Protein 3BU2 (pdb70)

CATH classification: 2.40.50.140 (+1 more: 3.30.1940.10)

Solvent-accessible surface area: 35411 Å² total

Structure (mmCIF, N/CA/C/O backbone):
data_3BU2
#
_entry.id   3BU2
#
_cell.length_a   75.902
_cell.length_b   79.795
_cell.length_c   139.135
_cell.angle_alpha   90.00
_cell.angle_beta   90.00
_cell.angle_gamma   90.00
#
_symmetry.space_group_name_H-M   'P 21 21 21'
#
loop_
_entity.id
_entity.type
_entity.pdbx_description
1 polymer 'Putative tRNA-binding protein'
2 water water
#
loop_
_atom_site.group_PDB
_atom_site.id
_atom_site.type_symbol
_atom_site.label_atom_id
_atom_site.label_alt_id
_atom_site.label_comp_id
_atom_site.label_asym_id
_atom_site.label_entity_id
_atom_site.label_seq_id
_atom_site.pdbx_PDB_ins_code
_atom_site.Cartn_x
_atom_site.Cartn_y
_atom_site.Cartn_z
_atom_site.occupancy
_atom_site.B_iso_or_equiv
_atom_site.auth_seq_id
_atom_site.auth_comp_id
_atom_site.auth_asym_id
_atom_site.auth_atom_id
_atom_site.pdbx_PDB_model_num
ATOM 9 N N . ASN A 1 2 ? 76.650 30.098 50.818 1.00 32.75 2 ASN A N 1
ATOM 10 C CA . ASN A 1 2 ? 75.799 30.932 51.662 1.00 30.94 2 ASN A CA 1
ATOM 11 C C . ASN A 1 2 ? 76.600 31.778 52.646 1.00 29.45 2 ASN A C 1
ATOM 12 O O . ASN A 1 2 ? 77.671 31.380 53.091 1.00 30.01 2 ASN A O 1
ATOM 17 N N . LEU A 1 3 ? 76.068 32.943 52.991 1.00 27.68 3 LEU A N 1
ATOM 18 C CA . LEU A 1 3 ? 76.740 33.843 53.913 1.00 26.37 3 LEU A CA 1
ATOM 19 C C . LEU A 1 3 ? 75.787 34.460 54.933 1.00 26.25 3 LEU A C 1
ATOM 20 O O . LEU A 1 3 ? 74.773 35.050 54.567 1.00 26.63 3 LEU A O 1
ATOM 25 N N . PHE A 1 4 ? 76.118 34.314 56.215 1.00 26.38 4 PHE A N 1
ATOM 26 C CA . PHE A 1 4 ? 75.314 34.884 57.287 1.00 25.91 4 PHE A CA 1
ATOM 27 C C . PHE A 1 4 ? 76.185 35.858 58.060 1.00 25.70 4 PHE A C 1
ATOM 28 O O . PHE A 1 4 ? 77.358 35.594 58.318 1.00 26.60 4 PHE A O 1
ATOM 36 N N . TYR A 1 5 ? 75.607 36.991 58.427 1.00 23.92 5 TYR A N 1
ATOM 37 C CA . TYR A 1 5 ? 76.327 37.987 59.188 1.00 19.76 5 TYR A CA 1
ATOM 38 C C . TYR A 1 5 ? 75.332 38.774 60.023 1.00 20.52 5 TYR A C 1
ATOM 39 O O . TYR A 1 5 ? 74.180 38.953 59.623 1.00 20.65 5 TYR A O 1
ATOM 48 N N . ASN A 1 6 ? 75.775 39.232 61.188 1.00 20.90 6 ASN A N 1
ATOM 49 C CA . ASN A 1 6 ? 74.921 40.014 62.061 1.00 21.78 6 ASN A CA 1
ATOM 50 C C . ASN A 1 6 ? 75.786 40.494 63.203 1.00 22.24 6 ASN A C 1
ATOM 51 O O . ASN A 1 6 ? 75.955 39.801 64.202 1.00 22.16 6 ASN A O 1
ATOM 56 N N . LYS A 1 7 ? 76.335 41.693 63.045 1.00 23.22 7 LYS A N 1
ATOM 57 C CA . LYS A 1 7 ? 77.229 42.269 64.039 1.00 25.11 7 LYS A CA 1
ATOM 58 C C . LYS A 1 7 ? 76.650 42.437 65.442 1.00 25.97 7 LYS A C 1
ATOM 59 O O . LYS A 1 7 ? 77.144 41.842 66.402 1.00 26.12 7 LYS A O 1
ATOM 65 N N . GLU A 1 8 ? 75.605 43.248 65.562 1.00 27.48 8 GLU A N 1
ATOM 66 C CA . GLU A 1 8 ? 74.987 43.521 66.855 1.00 27.63 8 GLU A CA 1
ATOM 67 C C . GLU A 1 8 ? 74.246 42.347 67.498 1.00 26.64 8 GLU A C 1
ATOM 68 O O . GLU A 1 8 ? 74.159 42.269 68.723 1.00 26.92 8 GLU A O 1
ATOM 74 N N . ALA A 1 9 ? 73.723 41.434 66.683 1.00 25.83 9 ALA A N 1
ATOM 75 C CA . ALA A 1 9 ? 72.994 40.280 67.212 1.00 23.28 9 ALA A CA 1
ATOM 76 C C . ALA A 1 9 ? 73.904 39.189 67.763 1.00 23.29 9 ALA A C 1
ATOM 77 O O . ALA A 1 9 ? 73.937 38.959 68.971 1.00 23.26 9 ALA A O 1
ATOM 79 N N . VAL A 1 10 ? 74.644 38.520 66.882 1.00 22.84 10 VAL A N 1
ATOM 80 C CA . VAL A 1 10 ? 75.531 37.445 67.308 1.00 22.84 10 VAL A CA 1
ATOM 81 C C . VAL A 1 10 ? 77.000 37.852 67.445 1.00 22.98 10 VAL A C 1
ATOM 82 O O . VAL A 1 10 ? 77.677 37.411 68.378 1.00 22.95 10 VAL A O 1
ATOM 86 N N . GLY A 1 11 ? 77.493 38.683 66.525 1.00 22.62 11 GLY A N 1
ATOM 87 C CA . GLY A 1 11 ? 78.888 39.107 66.585 1.00 21.98 11 GLY A CA 1
ATOM 88 C C . GLY A 1 11 ? 79.524 39.458 65.244 1.00 20.92 11 GLY A C 1
ATOM 89 O O . GLY A 1 11 ? 78.960 39.189 64.182 1.00 21.13 11 GLY A O 1
ATOM 90 N N . ASP A 1 12 ? 80.710 40.058 65.285 1.00 19.99 12 ASP A N 1
ATOM 91 C CA . ASP A 1 12 ? 81.396 40.457 64.056 1.00 19.52 12 ASP A CA 1
ATOM 92 C C . ASP A 1 12 ? 82.078 39.253 63.407 1.00 19.41 12 ASP A C 1
ATOM 93 O O . ASP A 1 12 ? 83.280 39.275 63.131 1.00 19.25 12 ASP A O 1
ATOM 98 N N . VAL A 1 13 ? 81.289 38.207 63.171 1.00 18.91 13 VAL A N 1
ATOM 99 C CA . VAL A 1 13 ? 81.769 36.975 62.558 1.00 18.51 13 VAL A CA 1
ATOM 100 C C . VAL A 1 13 ? 80.939 36.617 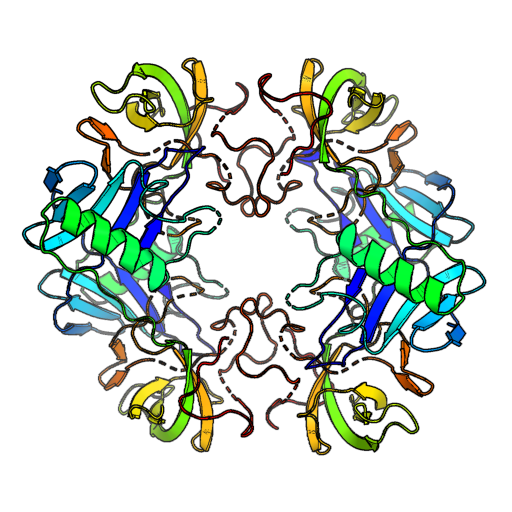61.339 1.00 18.19 13 VAL A C 1
ATOM 101 O O . VAL A 1 13 ? 79.715 36.593 61.409 1.00 18.95 13 VAL A O 1
ATOM 105 N N . ALA A 1 14 ? 81.611 36.341 60.226 1.00 18.95 14 ALA A N 1
ATOM 106 C CA . ALA A 1 14 ? 80.941 35.959 58.985 1.00 20.01 14 ALA A CA 1
ATOM 107 C C . ALA A 1 14 ? 80.906 34.439 58.934 1.00 20.31 14 ALA A C 1
ATOM 108 O O . ALA A 1 14 ? 81.886 33.782 59.298 1.00 21.46 14 ALA A O 1
ATOM 110 N N . PHE A 1 15 ? 79.776 33.889 58.495 1.00 20.52 15 PHE A N 1
ATOM 111 C CA . PHE A 1 15 ? 79.604 32.442 58.411 1.00 21.04 15 PHE A CA 1
ATOM 112 C C . PHE A 1 15 ? 79.354 32.009 56.980 1.00 22.07 15 PHE A C 1
ATOM 113 O O . PHE A 1 15 ? 78.281 32.236 56.421 1.00 21.51 15 PHE A O 1
ATOM 121 N N . LEU A 1 16 ? 80.364 31.388 56.386 1.00 23.21 16 LEU A N 1
ATOM 122 C CA . LEU A 1 16 ? 80.253 30.909 55.026 1.00 22.38 16 LEU A CA 1
ATOM 123 C C . LEU A 1 16 ? 79.992 29.427 55.063 1.00 23.10 16 LEU A C 1
ATOM 124 O O . LEU A 1 16 ? 80.719 28.677 55.707 1.00 23.90 16 LEU A O 1
ATOM 129 N N . GLN A 1 17 ? 78.937 29.010 54.385 1.00 24.75 17 GLN A N 1
ATOM 130 C CA . GLN A 1 17 ? 78.609 27.606 54.303 1.00 25.39 17 GLN A CA 1
ATOM 131 C C . GLN A 1 17 ? 78.845 27.295 52.840 1.00 25.69 17 GLN A C 1
ATOM 132 O O . GLN A 1 17 ? 78.471 28.077 51.975 1.00 25.45 17 GLN A O 1
ATOM 138 N N . ILE A 1 18 ? 79.497 26.177 52.564 1.00 25.77 18 ILE A N 1
ATOM 139 C CA . ILE A 1 18 ? 79.787 25.788 51.192 1.00 25.85 18 ILE A CA 1
ATOM 140 C C . ILE A 1 18 ? 79.173 24.424 50.900 1.00 27.76 18 ILE A C 1
ATOM 141 O O . ILE A 1 18 ? 79.193 23.532 51.745 1.00 28.06 18 ILE A O 1
ATOM 146 N N . ASN A 1 19 ? 78.600 24.285 49.707 1.00 29.61 19 ASN A N 1
ATOM 147 C CA . ASN A 1 19 ? 77.998 23.031 49.280 1.00 31.10 19 ASN A CA 1
ATOM 148 C C . ASN A 1 19 ? 79.139 22.318 48.584 1.00 32.59 19 ASN A C 1
ATOM 149 O O . ASN A 1 19 ? 79.718 22.852 47.634 1.00 33.07 19 ASN A O 1
ATOM 154 N N . PRO A 1 20 ? 79.498 21.115 49.060 1.00 33.43 20 PRO A N 1
ATOM 155 C CA . PRO A 1 20 ? 80.592 20.347 48.454 1.00 34.76 20 PRO A CA 1
ATOM 156 C C . PRO A 1 20 ? 80.243 19.676 47.118 1.00 35.71 20 PRO A C 1
ATOM 157 O O . PRO A 1 20 ? 79.069 19.540 46.758 1.00 35.50 20 PRO A O 1
ATOM 161 N N . THR A 1 21 ? 81.280 19.270 46.387 1.00 36.20 21 THR A N 1
ATOM 162 C CA . THR A 1 21 ? 81.119 18.604 45.092 1.00 36.36 21 THR A CA 1
ATOM 163 C C . THR A 1 21 ? 80.129 17.463 45.212 1.00 35.93 21 THR A C 1
ATOM 164 O O . THR A 1 21 ? 80.090 16.763 46.225 1.00 35.95 21 THR A O 1
ATOM 168 N N . GLU A 1 22 ? 79.339 17.267 44.169 1.00 34.96 22 GLU A N 1
ATOM 169 C CA . GLU A 1 22 ? 78.365 16.189 44.175 1.00 35.11 22 GLU A CA 1
ATOM 170 C C . GLU A 1 22 ? 78.614 15.249 43.007 1.00 33.93 22 GLU A C 1
ATOM 171 O O . GLU A 1 22 ? 78.831 15.690 41.877 1.00 33.09 22 GLU A O 1
ATOM 177 N N . GLY A 1 23 ? 78.603 13.951 43.283 1.00 32.05 23 GLY A N 1
ATOM 178 C CA . GLY A 1 23 ? 78.813 12.992 42.219 1.00 31.55 23 GLY A CA 1
ATOM 179 C C . GLY A 1 23 ? 77.630 12.948 41.264 1.00 31.67 23 GLY A C 1
ATOM 180 O O . GLY A 1 23 ? 76.763 13.827 41.270 1.00 31.12 23 GLY A O 1
ATOM 181 N N . GLU A 1 24 ? 77.605 11.920 40.426 1.00 31.53 24 GLU A N 1
ATOM 182 C CA . GLU A 1 24 ? 76.528 11.731 39.469 1.00 31.65 24 GLU A CA 1
ATOM 183 C C . GLU A 1 24 ? 75.356 11.111 40.214 1.00 30.31 24 GLU A C 1
ATOM 184 O O . GLU A 1 24 ? 75.548 10.295 41.116 1.00 30.76 24 GLU A O 1
ATOM 190 N N . TYR A 1 25 ? 74.146 11.495 39.821 1.00 28.58 25 TYR A N 1
ATOM 191 C CA . TYR A 1 25 ? 72.924 11.020 40.455 1.00 27.23 25 TYR A CA 1
ATOM 192 C C . TYR A 1 25 ? 72.435 9.697 39.869 1.00 26.11 25 TYR A C 1
ATOM 193 O O . TYR A 1 25 ? 72.540 9.463 38.670 1.00 25.86 25 TYR A O 1
ATOM 202 N N . ASN A 1 26 ? 71.900 8.837 40.728 1.00 25.12 26 ASN A N 1
ATOM 203 C CA . ASN A 1 26 ? 71.384 7.544 40.305 1.00 24.32 26 ASN A CA 1
ATOM 204 C C . ASN A 1 26 ? 69.895 7.519 40.608 1.00 23.51 26 ASN A C 1
ATOM 205 O O . ASN A 1 26 ? 69.448 8.077 41.606 1.00 23.84 26 ASN A O 1
ATOM 210 N N . TYR A 1 27 ? 69.126 6.852 39.761 1.00 21.48 27 TYR A N 1
ATOM 211 C CA . TYR A 1 27 ? 67.685 6.797 39.951 1.00 19.97 27 TYR A CA 1
ATOM 212 C C . TYR A 1 27 ? 67.132 5.390 40.023 1.00 18.94 27 TYR A C 1
ATOM 213 O O . TYR A 1 27 ? 67.178 4.635 39.053 1.00 18.37 27 TYR A O 1
ATOM 222 N N . VAL A 1 28 ? 66.607 5.040 41.187 1.00 18.51 28 VAL A N 1
ATOM 223 C CA . VAL A 1 28 ? 66.019 3.727 41.398 1.00 18.42 28 VAL A CA 1
ATOM 224 C C . VAL A 1 28 ? 64.513 3.929 41.331 1.00 18.17 28 VAL A C 1
ATOM 225 O O . VAL A 1 28 ? 63.927 4.614 42.172 1.00 18.91 28 VAL A O 1
ATOM 229 N N . THR A 1 29 ? 63.885 3.345 40.322 1.00 17.74 29 THR A N 1
ATOM 230 C CA . THR A 1 29 ? 62.451 3.491 40.162 1.00 18.02 29 THR A CA 1
ATOM 231 C C . THR A 1 29 ? 61.637 2.248 40.537 1.00 17.79 29 THR A C 1
ATOM 232 O O . THR A 1 29 ? 61.990 1.124 40.191 1.00 17.43 29 THR A O 1
ATOM 236 N N . GLN A 1 30 ? 60.547 2.478 41.264 1.00 17.42 30 GLN A N 1
ATOM 237 C CA . GLN A 1 30 ? 59.642 1.425 41.715 1.00 16.78 30 GLN A CA 1
ATOM 238 C C . GLN A 1 30 ? 58.251 2.018 41.809 1.00 16.54 30 GLN A C 1
ATOM 239 O O . GLN A 1 30 ? 57.984 2.863 42.657 1.00 17.65 30 GLN A O 1
ATOM 245 N N . GLY A 1 31 ? 57.367 1.583 40.927 1.00 17.06 31 GLY A N 1
ATOM 246 C CA . GLY A 1 31 ? 56.016 2.102 40.944 1.00 17.09 31 GLY A CA 1
ATOM 247 C C . GLY A 1 31 ? 55.996 3.580 40.618 1.00 17.79 31 GLY A C 1
ATOM 248 O O . GLY A 1 31 ? 56.569 4.005 39.615 1.00 18.65 31 GLY A O 1
ATOM 249 N N . ASP A 1 32 ? 55.343 4.367 41.466 1.00 16.80 32 ASP A N 1
ATOM 250 C CA . ASP A 1 32 ? 55.251 5.800 41.245 1.00 15.67 32 ASP A CA 1
ATOM 251 C C . ASP A 1 32 ? 56.337 6.599 41.931 1.00 15.16 32 ASP A C 1
ATOM 252 O O . ASP A 1 32 ? 56.409 7.813 41.755 1.00 16.11 32 ASP A O 1
ATOM 257 N N . VAL A 1 33 ? 57.183 5.952 42.722 1.00 12.22 33 VAL A N 1
ATOM 258 C CA . VAL A 1 33 ? 58.232 6.719 43.377 1.00 11.31 33 VAL A CA 1
ATOM 259 C C . VAL A 1 33 ? 59.607 6.316 42.871 1.00 10.26 33 VAL A C 1
ATOM 260 O O . VAL A 1 33 ? 59.917 5.133 42.718 1.00 11.83 33 VAL A O 1
ATOM 264 N N . VAL A 1 34 ? 60.417 7.327 42.582 1.00 10.97 34 VAL A N 1
ATOM 265 C CA . VAL A 1 34 ? 61.771 7.131 42.095 1.00 11.67 34 VAL A CA 1
ATOM 266 C C . VAL A 1 34 ? 62.694 7.634 43.179 1.00 12.38 34 VAL A C 1
ATOM 267 O O . VAL A 1 34 ? 62.631 8.801 43.557 1.00 12.73 34 VAL A O 1
ATOM 271 N N . GLU A 1 35 ? 63.536 6.748 43.692 1.00 13.12 35 GLU A N 1
ATOM 272 C CA . GLU A 1 35 ? 64.465 7.130 44.740 1.00 14.96 35 GLU A CA 1
ATOM 273 C C . GLU A 1 35 ? 65.716 7.603 44.055 1.00 16.08 35 GLU A C 1
ATOM 274 O O . GLU A 1 35 ? 66.313 6.862 43.279 1.00 16.17 35 GLU A O 1
ATOM 280 N N . ILE A 1 36 ? 66.107 8.843 44.316 1.00 17.78 36 ILE A N 1
ATOM 281 C CA . ILE A 1 36 ? 67.317 9.361 43.708 1.00 19.75 36 ILE A CA 1
ATOM 282 C C . ILE A 1 36 ? 68.408 9.446 44.772 1.00 22.07 36 ILE A C 1
ATOM 283 O O . ILE A 1 36 ? 68.169 9.912 45.895 1.00 21.92 36 ILE A O 1
ATOM 288 N N . GLN A 1 37 ? 69.597 8.960 44.425 1.00 23.65 37 GLN A N 1
ATOM 289 C CA . GLN A 1 37 ? 70.718 8.982 45.355 1.00 26.10 37 GLN A CA 1
ATOM 290 C C . GLN A 1 37 ? 72.040 9.397 44.717 1.00 27.60 37 GLN A C 1
ATOM 291 O O . GLN A 1 37 ? 72.265 9.184 43.527 1.00 26.49 37 GLN A O 1
ATOM 297 N N . ASN A 1 38 ? 72.894 10.016 45.528 1.00 29.78 38 ASN A N 1
ATOM 298 C CA . ASN A 1 38 ? 74.212 10.474 45.104 1.00 32.49 38 ASN A CA 1
ATOM 299 C C . ASN A 1 38 ? 75.205 9.708 45.970 1.00 34.29 38 ASN A C 1
ATOM 300 O O . ASN A 1 38 ? 75.239 9.896 47.189 1.00 35.64 38 ASN A O 1
ATOM 305 N N . ASP A 1 39 ? 76.011 8.858 45.337 1.00 35.55 39 ASP A N 1
ATOM 306 C CA . ASP A 1 39 ? 76.964 8.007 46.048 1.00 36.28 39 ASP A CA 1
ATOM 307 C C . ASP A 1 39 ? 76.119 6.880 46.607 1.00 35.87 39 ASP A C 1
ATOM 308 O O . ASP A 1 39 ? 75.473 6.150 45.860 1.00 35.84 39 ASP A O 1
ATOM 313 N N . GLY A 1 40 ? 76.106 6.753 47.927 1.00 35.78 40 GLY A N 1
ATOM 314 C CA . GLY A 1 40 ? 75.316 5.711 48.554 1.00 35.13 40 GLY A CA 1
ATOM 315 C C . GLY A 1 40 ? 74.149 6.300 49.323 1.00 34.51 40 GLY A C 1
ATOM 316 O O . GLY A 1 40 ? 73.216 5.587 49.681 1.00 35.69 40 GLY A O 1
ATOM 317 N N . GLU A 1 41 ? 74.204 7.605 49.576 1.00 33.19 41 GLU A N 1
ATOM 318 C CA . GLU A 1 41 ? 73.153 8.300 50.314 1.00 31.95 41 GLU A CA 1
ATOM 319 C C . GLU A 1 41 ? 71.988 8.684 49.407 1.00 30.06 41 GLU A C 1
ATOM 320 O O . GLU A 1 41 ? 72.188 9.010 48.232 1.00 30.11 41 GLU A O 1
ATOM 326 N N . VAL A 1 42 ? 70.774 8.648 49.950 1.00 26.91 42 VAL A N 1
ATOM 327 C CA . VAL A 1 42 ? 69.604 9.050 49.179 1.00 23.58 42 VAL A CA 1
ATOM 328 C C . VAL A 1 42 ? 69.576 10.571 49.284 1.00 21.56 42 VAL A C 1
ATOM 329 O O . VAL A 1 42 ? 69.745 11.124 50.370 1.00 21.38 42 VAL A O 1
ATOM 333 N N . VAL A 1 43 ? 69.374 11.243 48.157 1.00 19.17 43 VAL A N 1
ATOM 334 C CA . VAL A 1 43 ? 69.371 12.696 48.140 1.00 15.92 43 VAL A CA 1
ATOM 335 C C . VAL A 1 43 ? 68.041 13.276 47.700 1.00 14.23 43 VAL A C 1
ATOM 336 O O . VAL A 1 43 ? 67.915 14.490 47.515 1.00 14.96 43 VAL A O 1
ATOM 340 N N . GLY A 1 44 ? 67.049 12.412 47.529 1.00 12.14 44 GLY A N 1
ATOM 341 C CA . GLY A 1 44 ? 65.749 12.898 47.121 1.00 10.85 44 GLY A CA 1
ATOM 342 C C . GLY A 1 44 ? 64.789 11.853 46.595 1.00 10.75 44 GLY A C 1
ATOM 343 O O . GLY A 1 44 ? 65.106 10.670 46.520 1.00 10.51 44 GLY A O 1
ATOM 344 N N . TYR A 1 45 ? 63.603 12.320 46.221 1.00 11.04 45 TYR A N 1
ATOM 345 C CA . TYR A 1 45 ? 62.553 11.471 45.689 1.00 10.43 45 TYR A CA 1
ATOM 346 C C . TYR A 1 45 ? 61.691 12.239 44.711 1.00 10.38 45 TYR A C 1
ATOM 347 O O . TYR A 1 45 ? 61.488 13.438 44.850 1.00 9.78 45 TYR A O 1
ATOM 356 N N . ASN A 1 46 ? 61.184 11.522 43.721 1.00 10.31 46 ASN A N 1
ATOM 357 C CA . ASN A 1 46 ? 60.275 12.081 42.735 1.00 10.65 46 ASN A CA 1
ATOM 358 C C . ASN A 1 46 ? 59.109 11.118 42.813 1.00 10.99 46 ASN A C 1
ATOM 359 O O . ASN A 1 46 ? 59.188 10.005 42.305 1.00 10.24 46 ASN A O 1
ATOM 364 N N . ILE A 1 47 ? 58.040 11.521 43.481 1.00 11.72 47 ILE A N 1
ATOM 365 C CA . ILE A 1 47 ? 56.894 10.644 43.572 1.00 13.55 47 ILE A CA 1
ATOM 366 C C . ILE A 1 47 ? 55.855 11.195 42.594 1.00 14.92 47 ILE A C 1
ATOM 367 O O . ILE A 1 47 ? 55.452 12.353 42.679 1.00 15.08 47 ILE A O 1
ATOM 372 N N . PHE A 1 48 ? 55.456 10.357 41.645 1.00 16.94 48 PHE A N 1
ATOM 373 C CA . PHE A 1 48 ? 54.506 10.741 40.611 1.00 19.00 48 PHE A CA 1
ATOM 374 C C . PHE A 1 48 ? 53.070 10.479 41.021 1.00 19.23 48 PHE A C 1
ATOM 375 O O . PHE A 1 48 ? 52.805 9.615 41.852 1.00 18.99 48 PHE A O 1
ATOM 383 N N . ASN A 1 49 ? 52.149 11.228 40.422 1.00 20.98 49 ASN A N 1
ATOM 384 C CA . ASN A 1 49 ? 50.732 11.136 40.756 1.00 22.21 49 ASN A CA 1
ATOM 385 C C . ASN A 1 49 ? 50.631 11.433 42.238 1.00 21.34 49 ASN A C 1
ATOM 386 O O . ASN A 1 49 ? 49.831 10.840 42.954 1.00 21.70 49 ASN A O 1
ATOM 391 N N . ALA A 1 50 ? 51.462 12.361 42.693 1.00 20.97 50 ALA A N 1
ATOM 392 C CA . ALA A 1 50 ? 51.487 12.735 44.096 1.00 19.91 50 ALA A CA 1
ATOM 393 C C . ALA A 1 50 ? 50.122 13.204 44.590 1.00 19.76 50 ALA A C 1
ATOM 394 O O . ALA A 1 50 ? 49.796 13.046 45.762 1.00 20.13 50 ALA A O 1
ATOM 396 N N . SER A 1 51 ? 49.320 13.766 43.694 1.00 19.48 51 SER A N 1
ATOM 397 C CA . SER A 1 51 ? 48.008 14.261 44.080 1.00 20.59 51 SER A CA 1
ATOM 398 C C . SER A 1 51 ? 47.105 13.165 44.622 1.00 21.32 51 SER A C 1
ATOM 399 O O . SER A 1 51 ? 46.248 13.430 45.465 1.00 21.44 51 SER A O 1
ATOM 402 N N . ASN A 1 52 ? 47.286 11.937 44.149 1.00 21.92 52 ASN A N 1
ATOM 403 C CA . ASN A 1 52 ? 46.449 10.841 44.626 1.00 24.19 52 ASN A CA 1
ATOM 404 C C . ASN A 1 52 ? 47.153 10.064 45.732 1.00 22.46 52 ASN A C 1
ATOM 405 O O . ASN A 1 52 ? 46.768 8.944 46.060 1.00 21.02 52 ASN A O 1
ATOM 410 N N . LYS A 1 53 ? 48.183 10.674 46.313 1.00 22.10 53 LYS A N 1
ATOM 411 C CA . LYS A 1 53 ? 48.939 10.056 47.397 1.00 20.90 53 LYS A CA 1
ATOM 412 C C . LYS A 1 53 ? 49.039 11.009 48.573 1.00 19.79 53 LYS A C 1
ATOM 413 O O . LYS A 1 53 ? 49.385 10.612 49.681 1.00 21.04 53 LYS A O 1
ATOM 419 N N . ALA A 1 54 ? 48.736 12.274 48.329 1.00 20.26 54 ALA A N 1
ATOM 420 C CA . ALA A 1 54 ? 48.811 13.280 49.378 1.00 20.34 54 ALA A CA 1
ATOM 421 C C . ALA A 1 54 ? 47.970 14.497 49.009 1.00 20.48 54 ALA A C 1
ATOM 422 O O . ALA A 1 54 ? 47.674 14.728 47.832 1.00 20.79 54 ALA A O 1
ATOM 424 N N . THR A 1 55 ? 47.575 15.266 50.017 1.00 19.48 55 THR A N 1
ATOM 425 C CA . THR A 1 55 ? 46.773 16.459 49.779 1.00 20.29 55 THR A CA 1
ATOM 426 C C . THR A 1 55 ? 47.715 17.617 49.500 1.00 19.82 55 THR A C 1
ATOM 427 O O . THR A 1 55 ? 48.239 18.235 50.418 1.00 18.76 55 THR A O 1
ATOM 431 N N . LEU A 1 56 ? 47.920 17.906 48.224 1.00 21.03 56 LEU A N 1
ATOM 432 C CA . LEU A 1 56 ? 48.829 18.966 47.816 1.00 23.37 56 LEU A CA 1
ATOM 433 C C . LEU A 1 56 ? 48.128 20.207 47.265 1.00 25.83 56 LEU A C 1
ATOM 434 O O . LEU A 1 56 ? 48.776 21.109 46.740 1.00 27.78 56 LEU A O 1
ATOM 439 N N . THR A 1 57 ? 46.806 20.254 47.380 1.00 27.86 57 THR A N 1
ATOM 440 C CA . THR A 1 57 ? 46.049 21.406 46.887 1.00 29.41 57 THR A CA 1
ATOM 441 C C . THR A 1 57 ? 46.111 22.578 47.864 1.00 29.23 57 THR A C 1
ATOM 442 O O . THR A 1 57 ? 47.182 22.943 48.349 1.00 30.38 57 THR A O 1
ATOM 446 N N . HIS A 1 61 ? 52.321 27.683 47.810 1.00 47.89 61 HIS A N 1
ATOM 447 C CA . HIS A 1 61 ? 53.674 27.721 48.365 1.00 48.60 61 HIS A CA 1
ATOM 448 C C . HIS A 1 61 ? 53.967 26.459 49.186 1.00 47.79 61 HIS A C 1
ATOM 449 O O . HIS A 1 61 ? 54.697 26.507 50.174 1.00 47.49 61 HIS A O 1
ATOM 456 N N . ILE A 1 62 ? 53.389 25.338 48.762 1.00 46.76 62 ILE A N 1
ATOM 457 C CA . ILE A 1 62 ? 53.547 24.043 49.431 1.00 45.02 62 ILE A CA 1
ATOM 458 C C . ILE A 1 62 ? 54.713 23.942 50.414 1.00 43.19 62 ILE A C 1
ATOM 459 O O . ILE A 1 62 ? 55.884 23.972 50.020 1.00 42.48 62 ILE A O 1
ATOM 464 N N . LYS A 1 63 ? 54.375 23.826 51.696 1.00 41.37 63 LYS A N 1
ATOM 465 C CA . LYS A 1 63 ? 55.368 23.705 52.759 1.00 40.42 63 LYS A CA 1
ATOM 466 C C . LYS A 1 63 ? 55.187 22.390 53.515 1.00 38.38 63 LYS A C 1
ATOM 467 O O . LYS A 1 63 ? 54.074 22.043 53.916 1.00 37.28 63 LYS A O 1
ATOM 473 N N . LEU A 1 64 ? 56.287 21.667 53.712 1.00 36.71 64 LEU A N 1
ATOM 474 C CA . LEU A 1 64 ? 56.255 20.390 54.413 1.00 35.04 64 LEU A CA 1
ATOM 475 C C . LEU A 1 64 ? 55.639 20.458 55.794 1.00 34.04 64 LEU A C 1
ATOM 476 O O . LEU A 1 64 ? 55.912 21.372 56.564 1.00 35.36 64 LEU A O 1
ATOM 481 N N . THR A 1 65 ? 54.800 19.473 56.092 1.00 33.07 65 THR A N 1
ATOM 482 C CA . THR A 1 65 ? 54.139 19.373 57.382 1.00 32.56 65 THR A CA 1
ATOM 483 C C . THR A 1 65 ? 54.291 17.932 57.831 1.00 32.76 65 THR A C 1
ATOM 484 O O . THR A 1 65 ? 54.500 17.044 57.007 1.00 33.42 65 THR A O 1
ATOM 488 N N . GLU A 1 66 ? 54.193 17.697 59.133 1.00 32.62 66 GLU A N 1
ATOM 489 C CA . GLU A 1 66 ? 54.323 16.349 59.666 1.00 32.47 66 GLU A CA 1
ATOM 490 C C . GLU A 1 66 ? 53.381 15.397 58.926 1.00 31.14 66 GLU A C 1
ATOM 491 O O . GLU A 1 66 ? 53.705 14.234 58.700 1.00 31.41 66 GLU A O 1
ATOM 497 N N . THR A 1 67 ? 52.221 15.907 58.530 1.00 29.34 67 THR A N 1
ATOM 498 C CA . THR A 1 67 ? 51.238 15.098 57.826 1.00 27.48 67 THR A CA 1
ATOM 499 C C . THR A 1 67 ? 51.588 14.826 56.356 1.00 26.03 67 THR A C 1
ATOM 500 O O . THR A 1 67 ? 51.294 13.741 55.842 1.00 26.01 67 THR A O 1
ATOM 504 N N . LEU A 1 68 ? 52.208 15.788 55.676 1.00 23.77 68 LEU A N 1
ATOM 505 C CA . LEU A 1 68 ? 52.599 15.572 54.285 1.00 21.22 68 LEU A CA 1
ATOM 506 C C . LEU A 1 68 ? 53.718 14.548 54.258 1.00 20.70 68 LEU A C 1
ATOM 507 O O . LEU A 1 68 ? 53.714 13.626 53.446 1.00 20.49 68 LEU A O 1
ATOM 512 N N . VAL A 1 69 ? 54.682 14.721 55.156 1.00 19.83 69 VAL A N 1
ATOM 513 C CA . VAL A 1 69 ? 55.803 13.798 55.249 1.00 18.74 69 VAL A CA 1
ATOM 514 C C . VAL A 1 69 ? 55.264 12.389 55.502 1.00 18.44 69 VAL A C 1
ATOM 515 O O . VAL A 1 69 ? 55.768 11.411 54.946 1.00 17.99 69 VAL A O 1
ATOM 519 N N . GLN A 1 70 ? 54.233 12.288 56.336 1.00 18.19 70 GLN A N 1
ATOM 520 C CA . GLN A 1 70 ? 53.640 10.990 56.625 1.00 17.79 70 GLN A CA 1
ATOM 521 C C . GLN A 1 70 ? 53.092 10.384 55.345 1.00 16.68 70 GLN A C 1
ATOM 522 O O . GLN A 1 70 ? 53.325 9.214 55.060 1.00 17.71 70 GLN A O 1
ATOM 528 N N . ALA A 1 71 ? 52.369 11.190 54.573 1.00 14.98 71 ALA A N 1
ATOM 529 C CA . ALA A 1 71 ? 51.800 10.743 53.304 1.00 13.88 71 ALA A CA 1
ATOM 530 C C . ALA A 1 71 ? 52.894 10.242 52.366 1.00 13.32 71 ALA A C 1
ATOM 531 O O . ALA A 1 71 ? 52.776 9.167 51.786 1.00 13.07 71 ALA A O 1
ATOM 533 N N . PHE A 1 72 ? 53.956 11.025 52.214 1.00 11.18 72 PHE A N 1
ATOM 534 C CA . PHE A 1 72 ? 55.050 10.640 51.336 1.00 11.44 72 PHE A CA 1
ATOM 535 C C . PHE A 1 72 ? 55.750 9.391 51.853 1.00 12.05 72 PHE A C 1
ATOM 536 O O . PHE A 1 72 ? 56.081 8.502 51.080 1.00 11.39 72 PHE A O 1
ATOM 544 N N . GLN A 1 73 ? 55.961 9.329 53.163 1.00 12.85 73 GLN A N 1
ATOM 545 C CA . GLN A 1 73 ? 56.618 8.190 53.775 1.00 13.58 73 GLN A CA 1
ATOM 546 C C . GLN A 1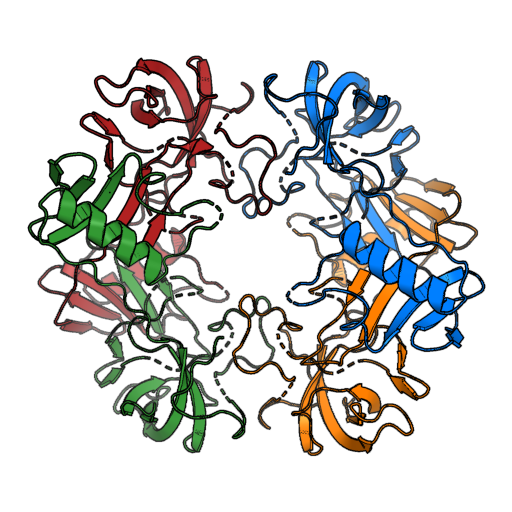 73 ? 55.800 6.940 53.477 1.00 14.64 73 GLN A C 1
ATOM 547 O O . GLN A 1 73 ? 56.346 5.883 53.152 1.00 15.21 73 GLN A O 1
ATOM 553 N N . LYS A 1 74 ? 54.485 7.071 53.589 1.00 14.65 74 LYS A N 1
ATOM 554 C CA . LYS A 1 74 ? 53.596 5.956 53.331 1.00 17.11 74 LYS A CA 1
ATOM 555 C C . LYS A 1 74 ? 53.708 5.497 51.877 1.00 17.08 74 LYS A C 1
ATOM 556 O O . LYS A 1 74 ? 53.642 4.305 51.576 1.00 17.43 74 LYS A O 1
ATOM 562 N N . ALA A 1 75 ? 53.886 6.455 50.977 1.00 16.68 75 ALA A N 1
ATOM 563 C CA . ALA A 1 75 ? 53.995 6.156 49.559 1.00 14.90 75 ALA A CA 1
ATOM 564 C C . ALA A 1 75 ? 55.313 5.499 49.187 1.00 14.92 75 ALA A C 1
ATOM 565 O O . ALA A 1 75 ? 55.321 4.531 48.435 1.00 15.64 75 ALA A O 1
ATOM 567 N N . ILE A 1 76 ? 56.432 6.009 49.694 1.00 14.86 76 ILE A N 1
ATOM 568 C CA . ILE A 1 76 ? 57.707 5.405 49.334 1.00 15.41 76 ILE A CA 1
ATOM 569 C C . ILE A 1 76 ? 57.818 4.001 49.915 1.00 15.65 76 ILE A C 1
ATOM 570 O O . ILE A 1 76 ? 58.496 3.141 49.360 1.00 14.82 76 ILE A O 1
ATOM 575 N N . GLU A 1 77 ? 57.141 3.773 51.032 1.00 16.38 77 GLU A N 1
ATOM 576 C CA . GLU A 1 77 ? 57.159 2.469 51.678 1.00 17.03 77 GLU A CA 1
ATOM 577 C C . GLU A 1 77 ? 56.304 1.507 50.867 1.00 15.67 77 GLU A C 1
ATOM 578 O O . GLU A 1 77 ? 56.674 0.355 50.662 1.00 15.49 77 GLU A O 1
ATOM 584 N N . ALA A 1 78 ? 55.159 1.992 50.402 1.00 13.58 78 ALA A N 1
ATOM 585 C CA . ALA A 1 78 ? 54.257 1.167 49.611 1.00 12.85 78 ALA A CA 1
ATOM 586 C C . ALA A 1 78 ? 54.931 0.783 48.306 1.00 11.63 78 ALA A C 1
ATOM 587 O O . ALA A 1 78 ? 54.533 -0.186 47.659 1.00 11.14 78 ALA A O 1
ATOM 589 N N . ALA A 1 79 ? 55.957 1.548 47.932 1.00 10.63 79 ALA A N 1
ATOM 590 C CA . ALA A 1 79 ? 56.705 1.307 46.697 1.00 11.15 79 ALA A CA 1
ATOM 591 C C . ALA A 1 79 ? 57.825 0.319 46.949 1.00 12.12 79 ALA A C 1
ATOM 592 O O . ALA A 1 79 ? 58.487 -0.136 46.015 1.00 11.38 79 ALA A O 1
ATOM 594 N N . GLY A 1 80 ? 58.051 0.003 48.219 1.00 12.16 80 GLY A N 1
ATOM 595 C CA . GLY A 1 80 ? 59.077 -0.962 48.558 1.00 11.08 80 GLY A CA 1
ATOM 596 C C . GLY A 1 80 ? 60.359 -0.430 49.149 1.00 12.00 80 GLY A C 1
ATOM 597 O O . GLY A 1 80 ? 61.186 -1.217 49.611 1.00 14.24 80 GLY A O 1
ATOM 598 N N . PHE A 1 81 ? 60.540 0.886 49.136 1.00 11.04 81 PHE A N 1
ATOM 599 C CA . PHE A 1 81 ? 61.748 1.486 49.690 1.00 10.75 81 PHE A CA 1
ATOM 600 C C . PHE A 1 81 ? 61.708 1.449 51.215 1.00 11.68 81 PHE A C 1
ATOM 601 O O . PHE A 1 81 ? 60.635 1.518 51.812 1.00 12.27 81 PHE A O 1
ATOM 609 N N . THR A 1 82 ? 62.878 1.323 51.839 1.00 12.45 82 THR A N 1
ATOM 610 C CA . THR A 1 82 ? 62.972 1.240 53.301 1.00 12.90 82 THR A CA 1
ATOM 611 C C . THR A 1 82 ? 63.492 2.513 53.971 1.00 12.78 82 THR A C 1
ATOM 612 O O . THR A 1 82 ? 63.451 2.646 55.193 1.00 11.29 82 THR A O 1
ATOM 616 N N . TYR A 1 83 ? 63.996 3.441 53.171 1.00 13.29 83 TYR A N 1
ATOM 617 C CA . TYR A 1 83 ? 64.499 4.696 53.705 1.00 14.17 83 TYR A CA 1
ATOM 618 C C . TYR A 1 83 ? 63.384 5.374 54.508 1.00 15.57 83 TYR A C 1
ATOM 619 O O . TYR A 1 83 ? 62.203 5.233 54.197 1.00 16.51 83 TYR A O 1
ATOM 628 N N . LYS A 1 84 ? 63.753 6.110 55.546 1.00 16.73 84 LYS A N 1
ATOM 629 C CA . LYS A 1 84 ? 62.754 6.795 56.356 1.00 20.17 84 LYS A CA 1
ATOM 630 C C . LYS A 1 84 ? 63.018 8.296 56.463 1.00 19.97 84 LYS A C 1
ATOM 631 O O . LYS A 1 84 ? 64.016 8.728 57.030 1.00 19.25 84 LYS A O 1
ATOM 637 N N . LEU A 1 85 ? 62.102 9.074 55.894 1.00 21.27 85 LEU A N 1
ATOM 638 C CA . LEU A 1 85 ? 62.160 10.534 55.879 1.00 22.18 85 LEU A CA 1
ATOM 639 C C . LEU A 1 85 ? 62.283 11.177 57.249 1.00 23.28 85 LEU A C 1
ATOM 640 O O . LEU A 1 85 ? 61.683 10.710 58.207 1.00 23.42 85 LEU A O 1
ATOM 645 N N . ASP A 1 86 ? 63.029 12.272 57.343 1.00 24.49 86 ASP A N 1
ATOM 646 C CA . ASP A 1 86 ? 63.158 12.983 58.615 1.00 25.79 86 ASP A CA 1
ATOM 647 C C . ASP A 1 86 ? 61.760 13.461 58.997 1.00 26.47 86 ASP A C 1
ATOM 648 O O . ASP A 1 86 ? 61.160 14.259 58.277 1.00 27.63 86 ASP A O 1
ATOM 653 N N . ALA A 1 87 ? 61.239 12.985 60.124 1.00 20.87 87 ALA A N 1
ATOM 654 C CA . ALA A 1 87 ? 59.891 13.371 60.540 1.00 20.87 87 ALA A CA 1
ATOM 655 C C . ALA A 1 87 ? 59.851 14.011 61.923 1.00 20.87 87 ALA A C 1
ATOM 656 O O . ALA A 1 87 ? 58.902 13.809 62.693 1.00 20.87 87 ALA A O 1
ATOM 658 N N . ASP A 1 88 ? 60.881 14.781 62.242 1.00 23.78 88 ASP A N 1
ATOM 659 C CA . ASP A 1 88 ? 60.956 15.443 63.538 1.00 24.99 88 ASP A CA 1
ATOM 660 C C . ASP A 1 88 ? 60.358 16.832 63.389 1.00 24.60 88 ASP A C 1
ATOM 661 O O . ASP A 1 88 ? 61.027 17.751 62.921 1.00 24.33 88 ASP A O 1
ATOM 666 N N . PHE A 1 89 ? 59.096 16.990 63.774 1.00 24.94 89 PHE A N 1
ATOM 667 C CA . PHE A 1 89 ? 58.467 18.296 63.661 1.00 25.17 89 PHE A CA 1
ATOM 668 C C . PHE A 1 89 ? 58.310 18.988 65.002 1.00 25.29 89 PHE A C 1
ATOM 669 O O . PHE A 1 89 ? 57.274 19.577 65.314 1.00 24.95 89 PHE A O 1
ATOM 677 N N . THR A 1 90 ? 59.372 18.911 65.794 1.00 25.13 90 THR A N 1
ATOM 678 C CA . THR A 1 90 ? 59.403 19.559 67.095 1.00 25.59 90 THR A CA 1
ATOM 679 C C . THR A 1 90 ? 59.802 21.006 66.817 1.00 23.95 90 THR A C 1
ATOM 680 O O . THR A 1 90 ? 60.677 21.269 65.983 1.00 23.84 90 THR A O 1
ATOM 684 N N . PRO A 1 91 ? 59.170 21.961 67.514 1.00 22.47 91 PRO A N 1
ATOM 685 C CA . PRO A 1 91 ? 59.482 23.380 67.316 1.00 21.32 91 PRO A CA 1
ATOM 686 C C . PRO A 1 91 ? 60.978 23.659 67.472 1.00 19.89 91 PRO A C 1
ATOM 687 O O . PRO A 1 91 ? 61.607 23.185 68.417 1.00 20.28 91 PRO A O 1
ATOM 691 N N . LYS A 1 92 ? 61.540 24.415 66.535 1.00 18.74 92 LYS A N 1
ATOM 692 C CA . LYS A 1 92 ? 62.962 24.746 66.566 1.00 17.77 92 LYS A CA 1
ATOM 693 C C . LYS A 1 92 ? 63.234 26.127 67.144 1.00 17.31 92 LYS A C 1
ATOM 694 O O . LYS A 1 92 ? 64.356 26.433 67.534 1.00 17.78 92 LYS A O 1
ATOM 700 N N . PHE A 1 93 ? 62.203 26.962 67.182 1.00 14.99 93 PHE A N 1
ATOM 701 C CA . PHE A 1 93 ? 62.318 28.301 67.741 1.00 12.92 93 PHE A CA 1
ATOM 702 C C . PHE A 1 93 ? 61.592 28.252 69.074 1.00 11.45 93 PHE A C 1
ATOM 703 O O . PHE A 1 93 ? 60.369 28.166 69.111 1.00 13.74 93 PHE A O 1
ATOM 711 N N . VAL A 1 94 ? 62.339 28.282 70.169 1.00 9.78 94 VAL A N 1
ATOM 712 C CA . VAL A 1 94 ? 61.703 28.212 71.474 1.00 8.54 94 VAL A CA 1
ATOM 713 C C . VAL A 1 94 ? 62.175 29.260 72.466 1.00 9.85 94 VAL A C 1
ATOM 714 O O . VAL A 1 94 ? 63.163 29.975 72.244 1.00 11.49 94 VAL A O 1
ATOM 718 N N . VAL A 1 95 ? 61.441 29.337 73.571 1.00 8.34 95 VAL A N 1
ATOM 719 C CA . VAL A 1 95 ? 61.738 30.269 74.640 1.00 7.54 95 VAL A CA 1
ATOM 720 C C . VAL A 1 95 ? 62.765 29.603 75.533 1.00 7.69 95 VAL A C 1
ATOM 721 O O . VAL A 1 95 ? 62.581 28.457 75.952 1.00 9.53 95 VAL A O 1
ATOM 725 N N . GLY A 1 96 ? 63.848 30.311 75.814 1.00 8.06 96 GLY A N 1
ATOM 726 C CA . GLY A 1 96 ? 64.881 29.762 76.670 1.00 8.01 96 GLY A CA 1
ATOM 727 C C . GLY A 1 96 ? 65.221 30.734 77.781 1.00 8.40 96 GLY A C 1
ATOM 728 O O . GLY A 1 96 ? 64.899 31.924 77.705 1.00 9.47 96 GLY A O 1
ATOM 729 N N . TYR A 1 97 ? 65.872 30.233 78.821 1.00 7.31 97 TYR A N 1
ATOM 730 C CA . TYR A 1 97 ? 66.260 31.078 79.936 1.00 7.56 97 TYR A CA 1
ATOM 731 C C . TYR A 1 97 ? 67.788 31.126 80.052 1.00 8.67 97 TYR A C 1
ATOM 732 O O . TYR A 1 97 ? 68.453 30.085 80.104 1.00 10.08 97 TYR A O 1
ATOM 741 N N . VAL A 1 98 ? 68.340 32.336 80.087 1.00 7.87 98 VAL A N 1
ATOM 742 C CA . VAL A 1 98 ? 69.782 32.498 80.191 1.00 8.88 98 VAL A CA 1
ATOM 743 C C . VAL A 1 98 ? 70.213 32.332 81.643 1.00 10.53 98 VAL A C 1
ATOM 744 O O . VAL A 1 98 ? 70.094 33.254 82.448 1.00 10.23 98 VAL A O 1
ATOM 748 N N . GLU A 1 99 ? 70.711 31.146 81.967 1.00 10.56 99 GLU A N 1
ATOM 749 C CA . GLU A 1 99 ? 71.151 30.859 83.320 1.00 12.34 99 GLU A CA 1
ATOM 750 C C . GLU A 1 99 ? 72.433 31.591 83.666 1.00 11.81 99 GLU A C 1
ATOM 751 O O . GLU A 1 99 ? 72.485 32.357 84.625 1.00 10.64 99 GLU A O 1
ATOM 757 N N . THR A 1 100 ? 73.471 31.355 82.876 1.00 12.00 100 THR A N 1
ATOM 758 C CA . THR A 1 100 ? 74.759 31.984 83.126 1.00 11.19 100 THR A CA 1
ATOM 759 C C . THR A 1 100 ? 75.332 32.651 81.880 1.00 11.72 100 THR A C 1
ATOM 760 O O . THR A 1 100 ? 75.033 32.266 80.749 1.00 11.67 100 THR A O 1
ATOM 764 N N . LYS A 1 101 ? 76.156 33.661 82.104 1.00 13.62 101 LYS A N 1
ATOM 765 C CA . LYS A 1 101 ? 76.808 34.366 81.021 1.00 14.16 101 LYS A CA 1
ATOM 766 C C . LYS A 1 101 ? 78.249 34.566 81.461 1.00 15.91 101 LYS A C 1
ATOM 767 O O . LYS A 1 101 ? 78.503 35.115 82.539 1.00 17.27 101 LYS A O 1
ATOM 773 N N . ASP A 1 102 ? 79.189 34.104 80.642 1.00 17.83 102 ASP A N 1
ATOM 774 C CA . ASP A 1 102 ? 80.605 34.244 80.962 1.00 19.14 102 ASP A CA 1
ATOM 775 C C . ASP A 1 102 ? 81.401 34.744 79.766 1.00 19.46 102 ASP A C 1
ATOM 776 O O . ASP A 1 102 ? 80.972 34.609 78.627 1.00 19.62 102 ASP A O 1
ATOM 781 N N . LYS A 1 103 ? 82.559 35.335 80.029 1.00 20.84 103 LYS A N 1
ATOM 782 C CA . LYS A 1 103 ? 83.419 35.833 78.964 1.00 21.60 103 LYS A CA 1
ATOM 783 C C . LYS A 1 103 ? 83.987 34.676 78.160 1.00 21.65 103 LYS A C 1
ATOM 784 O O . LYS A 1 103 ? 84.342 33.634 78.716 1.00 21.31 103 LYS A O 1
ATOM 790 N N . HIS A 1 104 ? 84.055 34.853 76.847 1.00 21.72 104 HIS A N 1
ATOM 791 C CA . HIS A 1 104 ? 84.604 33.821 75.982 1.00 22.37 104 HIS A CA 1
ATOM 792 C C . HIS A 1 104 ? 86.097 33.811 76.303 1.00 22.94 104 HIS A C 1
ATOM 793 O O . HIS A 1 104 ? 86.749 34.854 76.268 1.00 22.29 104 HIS A O 1
ATOM 800 N N . PRO A 1 105 ? 86.660 32.631 76.620 1.00 24.82 105 PRO A N 1
ATOM 801 C CA . PRO A 1 105 ? 88.088 32.534 76.951 1.00 26.87 105 PRO A CA 1
ATOM 802 C C . PRO A 1 105 ? 89.035 33.316 76.041 1.00 28.80 105 PRO A C 1
ATOM 803 O O . PRO A 1 105 ? 89.998 33.916 76.526 1.00 29.12 105 PRO A O 1
ATOM 807 N N . ASP A 1 106 ? 88.760 33.328 74.738 1.00 30.24 106 ASP A N 1
ATOM 808 C CA . ASP A 1 106 ? 89.608 34.074 73.813 1.00 33.09 106 ASP A CA 1
ATOM 809 C C . ASP A 1 106 ? 88.870 34.621 72.586 1.00 33.58 106 ASP A C 1
ATOM 810 O O . ASP A 1 106 ? 89.134 34.213 71.452 1.00 33.16 106 ASP A O 1
ATOM 815 N N . ALA A 1 107 ? 87.951 35.554 72.828 1.00 33.65 107 ALA A N 1
ATOM 816 C CA . ALA A 1 107 ? 87.180 36.192 71.768 1.00 33.13 107 ALA A CA 1
ATOM 817 C C . ALA A 1 107 ? 87.002 37.660 72.135 1.00 33.57 107 ALA A C 1
ATOM 818 O O . ALA A 1 107 ? 86.976 38.533 71.259 1.00 34.60 107 ALA A O 1
ATOM 820 N N . ASP A 1 108 ? 86.870 37.917 73.434 1.00 32.82 108 ASP A N 1
ATOM 821 C CA . ASP A 1 108 ? 86.743 39.277 73.971 1.00 33.09 108 ASP A CA 1
ATOM 822 C C . ASP A 1 108 ? 85.388 39.978 73.871 1.00 31.97 108 ASP A C 1
ATOM 823 O O . ASP A 1 108 ? 84.901 40.525 74.861 1.00 32.09 108 ASP A O 1
ATOM 828 N N . LYS A 1 109 ? 84.781 39.992 72.693 1.00 30.68 109 LYS A N 1
ATOM 829 C CA . LYS A 1 109 ? 83.483 40.642 72.557 1.00 29.07 109 LYS A CA 1
ATOM 830 C C . LYS A 1 109 ? 82.363 39.612 72.461 1.00 26.99 109 LYS A C 1
ATOM 831 O O . LYS A 1 109 ? 81.242 39.935 72.071 1.00 27.50 109 LYS A O 1
ATOM 837 N N . LEU A 1 110 ? 82.675 38.371 72.815 1.00 23.90 110 LEU A N 1
ATOM 838 C CA . LEU A 1 110 ? 81.692 37.301 72.783 1.00 21.96 110 LEU A CA 1
ATOM 839 C C . LEU A 1 110 ? 81.545 36.712 74.180 1.00 21.11 110 LEU A C 1
ATOM 840 O O . LEU A 1 110 ? 82.480 36.741 74.983 1.00 22.54 110 LEU A O 1
ATOM 845 N N . SER A 1 111 ? 80.364 36.177 74.460 1.00 18.14 111 SER A N 1
ATOM 846 C CA . SER A 1 111 ? 80.092 35.556 75.746 1.00 16.52 111 SER A CA 1
ATOM 847 C C . SER A 1 111 ? 79.619 34.144 75.460 1.00 14.79 111 SER A C 1
ATOM 848 O O . SER A 1 111 ? 79.100 33.860 74.379 1.00 14.45 111 SER A O 1
ATOM 851 N N . VAL A 1 112 ? 79.832 33.245 76.405 1.00 12.88 112 VAL A N 1
ATOM 852 C CA . VAL A 1 112 ? 79.344 31.889 76.235 1.00 12.79 112 VAL A CA 1
ATOM 853 C C . VAL A 1 112 ? 78.217 31.830 77.267 1.00 12.00 112 VAL A C 1
ATOM 854 O O . VAL A 1 112 ? 78.393 32.204 78.430 1.00 11.62 112 VAL A O 1
ATOM 858 N N . LEU A 1 113 ? 77.057 31.381 76.823 1.00 10.58 113 LEU A N 1
ATOM 859 C CA . LEU A 1 113 ? 75.889 31.325 77.675 1.00 10.77 113 LEU A CA 1
ATOM 860 C C . LEU A 1 113 ? 75.423 29.904 77.897 1.00 10.90 113 LEU A C 1
ATOM 861 O O . LEU A 1 113 ? 75.669 29.020 77.072 1.00 11.14 113 LEU A O 1
ATOM 866 N N . SER A 1 114 ? 74.745 29.695 79.020 1.00 10.13 114 SER A N 1
ATOM 867 C CA . SER A 1 114 ? 74.164 28.399 79.330 1.00 10.50 114 SER A CA 1
ATOM 868 C C . SER A 1 114 ? 72.680 28.719 79.354 1.00 10.11 114 SER A C 1
ATOM 869 O O . SER A 1 114 ? 72.195 29.421 80.251 1.00 11.96 114 SER A O 1
ATOM 872 N N . VAL A 1 115 ? 71.964 28.225 78.353 1.00 9.01 115 VAL A N 1
ATOM 873 C CA . VAL A 1 115 ? 70.547 28.501 78.231 1.00 7.73 115 VAL A CA 1
ATOM 874 C C . VAL A 1 115 ? 69.674 27.290 78.512 1.00 6.68 115 VAL A C 1
ATOM 875 O O . VAL A 1 115 ? 69.821 26.241 77.879 1.00 6.07 115 VAL A O 1
ATOM 879 N N . ASP A 1 116 ? 68.766 27.444 79.469 1.00 6.68 116 ASP A N 1
ATOM 880 C CA . ASP A 1 116 ? 67.845 26.378 79.812 1.00 8.23 116 ASP A CA 1
ATOM 881 C C . ASP A 1 116 ? 66.735 26.438 78.773 1.00 9.32 116 ASP A C 1
ATOM 882 O O . ASP A 1 116 ? 66.148 27.493 78.541 1.00 11.11 116 ASP A O 1
ATOM 887 N N . VAL A 1 117 ? 66.451 25.311 78.140 1.00 9.80 117 VAL A N 1
ATOM 888 C CA . VAL A 1 117 ? 65.431 25.281 77.110 1.00 10.15 117 VAL A CA 1
ATOM 889 C C . VAL A 1 117 ? 64.366 24.224 77.445 1.00 11.96 117 VAL A C 1
ATOM 890 O O . VAL A 1 117 ? 63.620 23.749 76.580 1.00 11.08 117 VAL A O 1
ATOM 894 N N . ALA A 1 118 ? 64.314 23.882 78.735 1.00 13.74 118 ALA A N 1
ATOM 895 C CA . ALA A 1 118 ? 63.367 22.927 79.296 1.00 14.16 118 ALA A CA 1
ATOM 896 C C . ALA A 1 118 ? 63.731 21.475 79.052 1.00 16.37 118 ALA A C 1
ATOM 897 O O . ALA A 1 118 ? 63.960 20.712 79.996 1.00 17.64 118 ALA A O 1
ATOM 899 N N . THR A 1 119 ? 63.767 21.086 77.784 1.00 17.91 119 THR A N 1
ATOM 900 C CA . THR A 1 119 ? 64.091 19.715 77.430 1.00 19.12 119 THR A CA 1
ATOM 901 C C . THR A 1 119 ? 65.564 19.449 77.695 1.00 20.44 119 THR A C 1
ATOM 902 O O . THR A 1 119 ? 65.975 18.302 77.882 1.00 22.45 119 THR A O 1
ATOM 906 N N . GLU A 1 120 ? 66.356 20.516 77.719 1.00 20.53 120 GLU A N 1
ATOM 907 C CA . GLU A 1 120 ? 67.789 20.383 77.923 1.00 18.88 120 GLU A CA 1
ATOM 908 C C . GLU A 1 120 ? 68.416 21.744 78.144 1.00 17.55 120 GLU A C 1
ATOM 909 O O . GLU A 1 120 ? 67.740 22.766 78.081 1.00 17.84 120 GLU A O 1
ATOM 915 N N . LYS A 1 121 ? 69.716 21.753 78.397 1.00 15.95 121 LYS A N 1
ATOM 916 C CA . LYS A 1 121 ? 70.445 23.008 78.582 1.00 15.07 121 LYS A CA 1
ATOM 917 C C . LYS A 1 121 ? 71.437 23.128 77.434 1.00 14.02 121 LYS A C 1
ATOM 918 O O . LYS A 1 121 ? 72.211 22.209 77.176 1.00 14.44 121 LYS A O 1
ATOM 924 N N . LEU A 1 122 ? 71.392 24.259 76.738 1.00 12.01 122 LEU A N 1
ATOM 925 C CA . LEU A 1 122 ? 72.259 24.492 75.590 1.00 9.11 122 LEU A CA 1
ATOM 926 C C . LEU A 1 122 ? 73.370 25.491 75.868 1.00 9.40 122 LEU A C 1
ATOM 927 O O . LEU A 1 122 ? 73.158 26.524 76.511 1.00 9.06 122 LEU A O 1
ATOM 932 N N . GLN A 1 123 ? 74.562 25.184 75.378 1.00 8.96 123 GLN A N 1
ATOM 933 C CA . GLN A 1 123 ? 75.655 26.119 75.539 1.00 9.40 123 GLN A CA 1
ATOM 934 C C . GLN A 1 123 ? 75.760 26.822 74.199 1.00 10.46 123 GLN A C 1
ATOM 935 O O . GLN A 1 123 ? 76.136 26.210 73.211 1.00 12.07 123 GLN A O 1
ATOM 941 N N . ILE A 1 124 ? 75.394 28.095 74.147 1.00 10.54 124 ILE A N 1
ATOM 942 C CA . ILE A 1 124 ? 75.491 28.814 72.894 1.00 11.37 124 ILE A CA 1
ATOM 943 C C . ILE A 1 124 ? 76.387 30.034 73.104 1.00 12.01 124 ILE A C 1
ATOM 944 O O . ILE A 1 124 ? 76.398 30.615 74.179 1.00 12.54 124 ILE A O 1
ATOM 949 N N . VAL A 1 125 ? 77.171 30.384 72.090 1.00 11.80 125 VAL A N 1
ATOM 950 C CA . VAL A 1 125 ? 78.060 31.536 72.174 1.00 11.87 125 VAL A CA 1
ATOM 951 C C . VAL A 1 125 ? 77.362 32.722 71.529 1.00 12.58 125 VAL A C 1
ATOM 952 O O . VAL A 1 125 ? 76.882 32.629 70.400 1.00 13.88 125 VAL A O 1
ATOM 956 N N . CYS A 1 126 ? 77.310 33.835 72.248 1.00 14.06 126 CYS A N 1
ATOM 957 C CA . CYS A 1 126 ? 76.619 35.022 71.766 1.00 14.03 126 CYS A CA 1
ATOM 958 C C . CYS A 1 126 ? 77.419 36.302 71.957 1.00 14.19 126 CYS A C 1
ATOM 959 O O . CYS A 1 126 ? 78.076 36.495 72.983 1.00 14.50 126 CYS A O 1
ATOM 962 N N . GLY A 1 127 ? 77.354 37.181 70.964 1.00 14.70 127 GLY A N 1
ATOM 963 C CA . GLY A 1 127 ? 78.073 38.436 71.048 1.00 14.80 127 GLY A CA 1
ATOM 964 C C . GLY A 1 127 ? 77.154 39.638 71.193 1.00 16.05 127 GLY A C 1
ATOM 965 O O . GLY A 1 127 ? 77.622 40.781 71.244 1.00 15.76 127 GLY A O 1
ATOM 966 N N . ALA A 1 128 ? 75.846 39.394 71.243 1.00 15.95 128 ALA A N 1
ATOM 967 C CA . ALA A 1 128 ? 74.885 40.477 71.398 1.00 14.40 128 ALA A CA 1
ATOM 968 C C . ALA A 1 128 ? 75.258 41.234 72.663 1.00 14.43 128 ALA A C 1
ATOM 969 O O . ALA A 1 128 ? 75.419 40.640 73.727 1.00 15.86 128 ALA A O 1
ATOM 971 N N . PRO A 1 129 ? 75.413 42.559 72.559 1.00 14.82 129 PRO A N 1
ATOM 972 C CA . PRO A 1 129 ? 75.775 43.373 73.720 1.00 13.43 129 PRO A CA 1
ATOM 973 C C . PRO A 1 129 ? 74.726 43.465 74.819 1.00 12.45 129 PRO A C 1
ATOM 974 O O . PRO A 1 129 ? 75.071 43.688 75.977 1.00 11.83 129 PRO A O 1
ATOM 978 N N . ASN A 1 130 ? 73.457 43.276 74.466 1.00 12.66 130 ASN A N 1
ATOM 979 C CA . ASN A 1 130 ? 72.371 43.384 75.443 1.00 12.19 130 ASN A CA 1
ATOM 980 C C . ASN A 1 130 ? 71.983 42.109 76.180 1.00 12.59 130 ASN A C 1
ATOM 981 O O . ASN A 1 130 ? 71.128 42.159 77.054 1.00 13.04 130 ASN A O 1
ATOM 986 N N . VAL A 1 131 ? 72.593 40.974 75.851 1.00 12.27 131 VAL A N 1
ATOM 987 C CA . VAL A 1 131 ? 72.216 39.733 76.521 1.00 13.07 131 VAL A CA 1
ATOM 988 C C . VAL A 1 131 ? 72.747 39.676 77.950 1.00 13.85 131 VAL A C 1
ATOM 989 O O . VAL A 1 131 ? 73.862 40.120 78.226 1.00 14.37 131 VAL A O 1
ATOM 993 N N . GLU A 1 132 ? 71.935 39.135 78.855 1.00 14.28 132 GLU A N 1
ATOM 994 C CA . GLU A 1 132 ? 72.306 39.017 80.258 1.00 14.70 132 GLU A CA 1
ATOM 995 C C . GLU A 1 132 ? 71.650 37.816 80.929 1.00 13.64 132 GLU A C 1
ATOM 996 O O . GLU A 1 132 ? 70.596 37.344 80.487 1.00 14.83 132 GLU A O 1
ATOM 1002 N N . ALA A 1 133 ? 72.273 37.320 81.998 1.00 11.94 133 ALA A N 1
ATOM 1003 C CA . ALA A 1 133 ? 71.722 36.185 82.735 1.00 10.51 133 ALA A CA 1
ATOM 1004 C C . ALA A 1 133 ? 70.403 36.627 83.364 1.00 8.94 133 ALA A C 1
ATOM 1005 O O . ALA A 1 133 ? 70.242 37.788 83.731 1.00 10.65 133 ALA A O 1
ATOM 1007 N N . GLY A 1 134 ? 69.457 35.708 83.489 1.00 8.52 134 GLY A N 1
ATOM 1008 C CA . GLY A 1 134 ? 68.175 36.060 84.072 1.00 6.32 134 GLY A CA 1
ATOM 1009 C C . GLY A 1 134 ? 67.134 36.429 83.028 1.00 5.64 134 GLY A C 1
ATOM 1010 O O . GLY A 1 134 ? 65.956 36.548 83.333 1.00 4.12 134 GLY A O 1
ATOM 1011 N N . GLN A 1 135 ? 67.573 36.612 81.789 1.00 6.41 135 GLN A N 1
ATOM 1012 C CA . GLN A 1 135 ? 66.676 36.972 80.694 1.00 7.04 135 GLN A CA 1
ATOM 1013 C C . GLN A 1 135 ? 66.000 35.770 80.029 1.00 7.04 135 GLN A C 1
ATOM 1014 O O . GLN A 1 135 ? 66.571 34.677 79.956 1.00 7.95 135 GLN A O 1
ATOM 1020 N N . LYS A 1 136 ? 64.783 35.978 79.540 1.00 5.47 136 LYS A N 1
ATOM 1021 C CA . LYS A 1 136 ? 64.098 34.924 78.818 1.00 6.14 136 LYS A CA 1
ATOM 1022 C C . LYS A 1 136 ? 64.255 35.364 77.387 1.00 7.36 136 LYS A C 1
ATOM 1023 O O . LYS A 1 136 ? 64.040 36.528 77.057 1.00 7.36 136 LYS A O 1
ATOM 1029 N N . VAL A 1 137 ? 64.656 34.435 76.536 1.00 7.59 137 VAL A N 1
ATOM 1030 C CA . VAL A 1 137 ? 64.913 34.774 75.151 1.00 7.94 137 VAL A CA 1
ATOM 1031 C C . VAL A 1 137 ? 64.499 33.645 74.229 1.00 8.62 137 VAL A C 1
ATOM 1032 O O . VAL A 1 137 ? 64.250 32.536 74.688 1.00 9.37 137 VAL A O 1
ATOM 1036 N N . VAL A 1 138 ? 64.407 33.927 72.932 1.00 8.24 138 VAL A N 1
ATOM 1037 C CA . VAL A 1 138 ? 64.026 32.891 71.977 1.00 8.55 138 VAL A CA 1
ATOM 1038 C C . VAL A 1 138 ? 65.262 32.351 71.271 1.00 7.93 138 VAL A C 1
ATOM 1039 O O . VAL A 1 138 ? 66.015 33.102 70.659 1.00 7.28 138 VAL A O 1
ATOM 1043 N N . VAL A 1 139 ? 65.479 31.043 71.385 1.00 7.06 139 VAL A N 1
ATOM 1044 C CA . VAL A 1 139 ? 66.634 30.424 70.757 1.00 6.01 139 VAL A CA 1
ATOM 1045 C C . VAL A 1 139 ? 66.264 29.565 69.550 1.00 6.08 139 VAL A C 1
ATOM 1046 O O . VAL A 1 139 ? 65.272 28.823 69.567 1.00 5.28 139 VAL A O 1
ATOM 1050 N N . ALA A 1 140 ? 67.065 29.704 68.496 1.00 6.25 140 ALA A N 1
ATOM 1051 C CA . ALA A 1 140 ? 66.899 28.945 67.270 1.00 5.79 140 ALA A CA 1
ATOM 1052 C C . ALA A 1 140 ? 67.766 27.720 67.506 1.00 5.79 140 ALA A C 1
ATOM 1053 O O . ALA A 1 140 ? 68.982 27.783 67.373 1.00 5.56 140 ALA A O 1
ATOM 1055 N N . LYS A 1 141 ? 67.141 26.611 67.881 1.00 7.69 141 LYS A N 1
ATOM 1056 C CA . LYS A 1 141 ? 67.871 25.384 68.154 1.00 9.56 141 LYS A CA 1
ATOM 1057 C C . LYS A 1 141 ? 68.475 24.784 66.895 1.00 10.45 141 LYS A C 1
ATOM 1058 O O . LYS A 1 141 ? 68.172 25.217 65.777 1.00 10.70 141 LYS A O 1
ATOM 1064 N N . VAL A 1 142 ? 69.359 23.807 67.092 1.00 12.57 142 VAL A N 1
ATOM 1065 C CA . VAL A 1 142 ? 70.006 23.117 65.983 1.00 14.15 142 VAL A CA 1
ATOM 1066 C C . VAL A 1 142 ? 68.895 22.541 65.119 1.00 16.05 142 VAL A C 1
ATOM 1067 O O . VAL A 1 142 ? 67.976 21.900 65.637 1.00 16.43 142 VAL A O 1
ATOM 1071 N N . GLY A 1 143 ? 68.964 22.787 63.815 1.00 17.20 143 GLY A N 1
ATOM 1072 C CA . GLY A 1 143 ? 67.934 22.284 62.927 1.00 19.37 143 GLY A CA 1
ATOM 1073 C C . GLY A 1 143 ? 67.044 23.393 62.405 1.00 20.02 143 GLY A C 1
ATOM 1074 O O . GLY A 1 143 ? 66.536 23.316 61.290 1.00 21.00 143 GLY A O 1
ATOM 1075 N N . ALA A 1 144 ? 66.854 24.429 63.213 1.00 21.99 144 ALA A N 1
ATOM 1076 C CA . ALA A 1 144 ? 66.030 25.564 62.820 1.00 23.10 144 ALA A CA 1
ATOM 1077 C C . ALA A 1 144 ? 66.534 26.141 61.508 1.00 24.53 144 ALA A C 1
ATOM 1078 O O . ALA A 1 144 ? 67.736 26.107 61.225 1.00 24.34 144 ALA A O 1
ATOM 1080 N N . VAL A 1 145 ? 65.608 26.671 60.715 1.00 26.98 145 VAL A N 1
ATOM 1081 C CA . VAL A 1 145 ? 65.952 27.283 59.438 1.00 30.49 145 VAL A CA 1
ATOM 1082 C C . VAL A 1 145 ? 65.710 28.787 59.511 1.00 32.33 145 VAL A C 1
ATOM 1083 O O . VAL A 1 145 ? 64.570 29.246 59.592 1.00 33.74 145 VAL A O 1
ATOM 1095 N N . PRO A 1 147 ? 65.328 32.668 58.516 1.00 37.56 147 PRO A N 1
ATOM 1096 C CA . PRO A 1 147 ? 64.697 33.349 57.387 1.00 37.41 147 PRO A CA 1
ATOM 1097 C C . PRO A 1 147 ? 65.732 33.703 56.323 1.00 37.38 147 PRO A C 1
ATOM 1098 O O . PRO A 1 147 ? 65.460 33.599 55.129 1.00 36.82 147 PRO A O 1
ATOM 1102 N N . SER A 1 148 ? 66.923 34.100 56.768 1.00 38.13 148 SER A N 1
ATOM 1103 C CA . SER A 1 148 ? 68.005 34.476 55.865 1.00 38.76 148 SER A CA 1
ATOM 1104 C C . SER A 1 148 ? 68.611 33.285 55.124 1.00 39.32 148 SER A C 1
ATOM 1105 O O . SER A 1 148 ? 69.592 33.439 54.391 1.00 38.47 148 SER A O 1
ATOM 1108 N N . GLY A 1 149 ? 68.035 32.101 55.322 1.00 40.79 149 GLY A N 1
ATOM 1109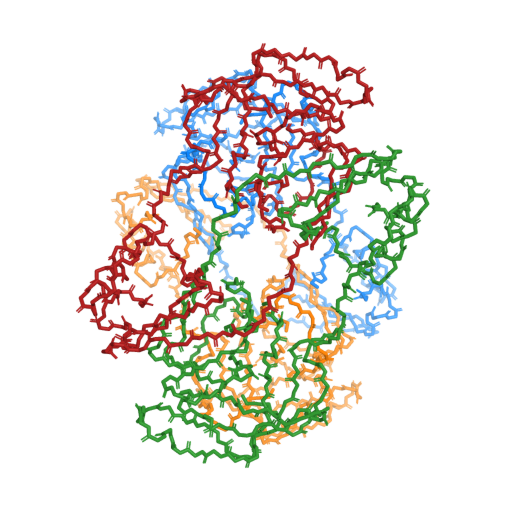 C CA . GLY A 1 149 ? 68.531 30.914 54.645 1.00 41.97 149 GLY A CA 1
ATOM 1110 C C . GLY A 1 149 ? 69.283 29.914 55.507 1.00 42.52 149 GLY A C 1
ATOM 1111 O O . GLY A 1 149 ? 68.881 28.753 55.602 1.00 42.45 149 GLY A O 1
ATOM 1120 N N . VAL A 1 151 ? 71.022 27.345 58.053 1.00 39.63 151 VAL A N 1
ATOM 1121 C CA . VAL A 1 151 ? 70.436 26.297 58.881 1.00 37.19 151 VAL A CA 1
ATOM 1122 C C . VAL A 1 151 ? 71.320 26.133 60.109 1.00 36.29 151 VAL A C 1
ATOM 1123 O O . VAL A 1 151 ? 72.493 25.781 59.986 1.00 36.81 151 VAL A O 1
ATOM 1127 N N . ILE A 1 152 ? 70.760 26.394 61.287 1.00 34.24 152 ILE A N 1
ATOM 1128 C CA . ILE A 1 152 ? 71.521 26.284 62.528 1.00 32.48 152 ILE A CA 1
ATOM 1129 C C . ILE A 1 152 ? 72.077 24.875 62.690 1.00 33.02 152 ILE A C 1
ATOM 1130 O O . ILE A 1 152 ? 71.352 23.889 62.576 1.00 33.78 152 ILE A O 1
ATOM 1135 N N . LYS A 1 153 ? 73.375 24.792 62.953 1.00 33.57 153 LYS A N 1
ATOM 1136 C CA . LYS A 1 153 ? 74.049 23.512 63.126 1.00 34.82 153 LYS A CA 1
ATOM 1137 C C . LYS A 1 153 ? 74.844 23.492 64.423 1.00 33.88 153 LYS A C 1
ATOM 1138 O O . LYS A 1 153 ? 75.018 24.528 65.067 1.00 33.21 153 LYS A O 1
ATOM 1144 N N . ASP A 1 154 ? 75.315 22.310 64.812 1.00 33.26 154 ASP A N 1
ATOM 1145 C CA . ASP A 1 154 ? 76.124 22.190 66.021 1.00 32.83 154 ASP A CA 1
ATOM 1146 C C . ASP A 1 154 ? 77.470 22.830 65.718 1.00 30.92 154 ASP A C 1
ATOM 1147 O O . ASP A 1 154 ? 78.455 22.150 65.428 1.00 31.55 154 ASP A O 1
ATOM 1152 N N . ALA A 1 155 ? 77.491 24.154 65.786 1.00 29.12 155 ALA A N 1
ATOM 1153 C CA . ALA A 1 155 ? 78.678 24.931 65.491 1.00 26.63 155 ALA A CA 1
ATOM 1154 C C . ALA A 1 155 ? 79.733 24.958 66.588 1.00 25.69 155 ALA A C 1
ATOM 1155 O O . ALA A 1 155 ? 79.732 24.141 67.510 1.00 25.53 155 ALA A O 1
ATOM 1157 N N . GLU A 1 156 ? 80.633 25.930 66.453 1.00 24.12 156 GLU A N 1
ATOM 1158 C CA . GLU A 1 156 ? 81.744 26.157 67.366 1.00 22.07 156 GLU A CA 1
ATOM 1159 C C . GLU A 1 156 ? 82.309 27.528 67.011 1.00 21.62 156 GLU A C 1
ATOM 1160 O O . GLU A 1 156 ? 82.668 27.770 65.865 1.00 22.56 156 GLU A O 1
ATOM 1166 N N . LEU A 1 157 ? 82.372 28.427 67.986 1.00 20.42 157 LEU A N 1
ATOM 1167 C CA . LEU A 1 157 ? 82.892 29.768 67.750 1.00 21.12 157 LEU A CA 1
ATOM 1168 C C . LEU A 1 157 ? 84.208 29.994 68.475 1.00 22.50 157 LEU A C 1
ATOM 1169 O O . LEU A 1 157 ? 84.249 30.097 69.703 1.00 24.43 157 LEU A O 1
ATOM 1174 N N . ARG A 1 158 ? 85.279 30.086 67.698 1.00 22.26 158 ARG A N 1
ATOM 1175 C CA . ARG A 1 158 ? 86.616 30.293 68.230 1.00 22.23 158 ARG A CA 1
ATOM 1176 C C . ARG A 1 158 ? 86.939 29.381 69.399 1.00 21.97 158 ARG A C 1
ATOM 1177 O O . ARG A 1 158 ? 87.328 29.853 70.471 1.00 23.59 158 ARG A O 1
ATOM 1185 N N . GLY A 1 159 ? 86.763 28.078 69.206 1.00 21.10 159 GLY A N 1
ATOM 1186 C CA . GLY A 1 159 ? 87.094 27.153 70.270 1.00 20.22 159 GLY A CA 1
ATOM 1187 C C . GLY A 1 159 ? 85.962 26.487 71.017 1.00 20.21 159 GLY A C 1
ATOM 1188 O O . GLY A 1 159 ? 85.893 25.257 71.061 1.00 21.79 159 GLY A O 1
ATOM 1189 N N . VAL A 1 160 ? 85.079 27.281 71.616 1.00 18.54 160 VAL A N 1
ATOM 1190 C CA . VAL A 1 160 ? 83.967 26.718 72.380 1.00 15.97 160 VAL A CA 1
ATOM 1191 C C . VAL A 1 160 ? 82.752 26.379 71.519 1.00 14.90 160 VAL A C 1
ATOM 1192 O O . VAL A 1 160 ? 82.387 27.125 70.618 1.00 15.71 160 VAL A O 1
ATOM 1196 N N . ALA A 1 161 ? 82.137 25.238 71.810 1.00 14.61 161 ALA A N 1
ATOM 1197 C CA . ALA A 1 161 ? 80.966 24.771 71.078 1.00 13.96 161 ALA A CA 1
ATOM 1198 C C . ALA A 1 161 ? 79.751 25.668 71.304 1.00 14.79 161 ALA A C 1
ATOM 1199 O O . ALA A 1 161 ? 79.588 26.268 72.374 1.00 13.64 161 ALA A O 1
ATOM 1201 N N . SER A 1 162 ? 78.899 25.748 70.283 1.00 15.45 162 SER A N 1
ATOM 1202 C CA . SER A 1 162 ? 77.694 26.568 70.326 1.00 16.17 162 SER A CA 1
ATOM 1203 C C . SER A 1 162 ? 76.554 25.808 69.658 1.00 16.16 162 SER A C 1
ATOM 1204 O O . SER A 1 162 ? 76.596 25.560 68.449 1.00 16.75 162 SER A O 1
ATOM 1207 N N . SER A 1 163 ? 75.537 25.441 70.432 1.00 15.44 163 SER A N 1
ATOM 1208 C CA . SER A 1 163 ? 74.401 24.701 69.882 1.00 15.74 163 SER A CA 1
ATOM 1209 C C . SER A 1 163 ? 73.108 25.498 69.867 1.00 15.77 163 SER A C 1
ATOM 1210 O O . SER A 1 163 ? 72.256 25.330 70.738 1.00 15.17 163 SER A O 1
ATOM 1213 N N . GLY A 1 164 ? 72.965 26.347 68.855 1.00 15.84 164 GLY A N 1
ATOM 1214 C CA . GLY A 1 164 ? 71.782 27.174 68.728 1.00 16.80 164 GLY A CA 1
ATOM 1215 C C . GLY A 1 164 ? 72.160 28.635 68.599 1.00 17.75 164 GLY A C 1
ATOM 1216 O O . GLY A 1 164 ? 73.339 28.990 68.651 1.00 17.89 164 GLY A O 1
ATOM 1225 N N . ILE A 1 166 ? 70.811 32.800 69.699 1.00 14.62 166 ILE A N 1
ATOM 1226 C CA . ILE A 1 166 ? 69.882 33.681 70.389 1.00 11.42 166 ILE A CA 1
ATOM 1227 C C . ILE A 1 166 ? 69.372 34.635 69.325 1.00 11.74 166 ILE A C 1
ATOM 1228 O O . ILE A 1 166 ? 70.149 35.343 68.690 1.00 10.37 166 ILE A O 1
ATOM 1233 N N . CYS A 1 167 ? 68.060 34.645 69.129 1.00 12.58 167 CYS A N 1
ATOM 1234 C CA . CYS A 1 167 ? 67.437 35.469 68.093 1.00 15.15 167 CYS A CA 1
ATOM 1235 C C . CYS A 1 167 ? 67.123 36.920 68.388 1.00 16.35 167 CYS A C 1
ATOM 1236 O O . CYS A 1 167 ? 66.945 37.320 69.531 1.00 17.49 167 CYS A O 1
ATOM 1239 N N . SER A 1 168 ? 67.041 37.699 67.316 1.00 18.54 168 SER A N 1
ATOM 1240 C CA . SER A 1 168 ? 66.709 39.115 67.389 1.00 20.36 168 SER A CA 1
ATOM 1241 C C . SER A 1 168 ? 65.475 39.308 66.513 1.00 22.19 168 SER A C 1
ATOM 1242 O O . SER A 1 168 ? 65.014 38.363 65.878 1.00 21.15 168 SER A O 1
ATOM 1253 N N . LYS A 1 170 ? 65.066 40.800 63.619 1.00 27.87 170 LYS A N 1
ATOM 1254 C CA . LYS A 1 170 ? 65.418 40.435 62.250 1.00 28.47 170 LYS A CA 1
ATOM 1255 C C . LYS A 1 170 ? 65.375 38.926 62.048 1.00 27.55 170 LYS A C 1
ATOM 1256 O O . LYS A 1 170 ? 64.721 38.430 61.129 1.00 26.68 170 LYS A O 1
ATOM 1262 N N . GLU A 1 171 ? 66.090 38.206 62.906 1.00 25.68 171 GLU A N 1
ATOM 1263 C CA . GLU A 1 171 ? 66.146 36.752 62.836 1.00 25.01 171 GLU A CA 1
ATOM 1264 C C . GLU A 1 171 ? 64.768 36.110 62.819 1.00 24.00 171 GLU A C 1
ATOM 1265 O O . GLU A 1 171 ? 64.547 35.146 62.095 1.00 24.46 171 GLU A O 1
ATOM 1271 N N . LEU A 1 172 ? 63.846 36.629 63.625 1.00 23.61 172 LEU A N 1
ATOM 1272 C CA . LEU A 1 172 ? 62.499 36.075 63.679 1.00 22.50 172 LEU A CA 1
ATOM 1273 C C . LEU A 1 172 ? 61.636 36.431 62.456 1.00 22.30 172 LEU A C 1
ATOM 1274 O O . LEU A 1 172 ? 60.498 35.975 62.341 1.00 22.89 172 LEU A O 1
ATOM 1279 N N . GLY A 1 173 ? 62.164 37.250 61.552 1.00 20.78 173 GLY A N 1
ATOM 1280 C CA . GLY A 1 173 ? 61.411 37.598 60.363 1.00 20.58 173 GLY A CA 1
ATOM 1281 C C . GLY A 1 173 ? 60.828 38.999 60.254 1.00 20.15 173 GLY A C 1
ATOM 1282 O O . GLY A 1 173 ? 60.004 39.266 59.376 1.00 20.32 173 GLY A O 1
ATOM 1283 N N . LEU A 1 174 ? 61.245 39.906 61.124 1.00 20.45 174 LEU A N 1
ATOM 1284 C CA . LEU A 1 174 ? 60.717 41.259 61.068 1.00 22.25 174 LEU A CA 1
ATOM 1285 C C . LEU A 1 174 ? 61.226 41.953 59.807 1.00 23.89 174 LEU A C 1
ATOM 1286 O O . LEU A 1 174 ? 62.433 42.053 59.589 1.00 25.64 174 LEU A O 1
ATOM 1291 N N . PRO A 1 175 ? 60.302 42.443 58.961 1.00 24.20 175 PRO A N 1
ATOM 1292 C CA . PRO A 1 175 ? 60.568 43.137 57.694 1.00 25.59 175 PRO A CA 1
ATOM 1293 C C . PRO A 1 175 ? 61.498 44.346 57.788 1.00 27.08 175 PRO A C 1
ATOM 1294 O O . PRO A 1 175 ? 62.540 44.394 57.131 1.00 26.51 175 PRO A O 1
ATOM 1298 N N . ASN A 1 176 ? 61.102 45.324 58.596 1.00 28.53 176 ASN A N 1
ATOM 1299 C CA . ASN A 1 176 ? 61.892 46.539 58.781 1.00 29.92 176 ASN A CA 1
ATOM 1300 C C . ASN A 1 176 ? 62.920 46.432 59.900 1.00 30.46 176 ASN A C 1
ATOM 1301 O O . ASN A 1 176 ? 62.675 45.804 60.937 1.00 31.58 176 ASN A O 1
ATOM 1306 N N . ALA A 1 177 ? 64.068 47.065 59.686 1.00 30.22 177 ALA A N 1
ATOM 1307 C CA . ALA A 1 177 ? 65.136 47.058 60.678 1.00 30.52 177 ALA A CA 1
ATOM 1308 C C . ALA A 1 177 ? 64.707 47.826 61.930 1.00 30.05 177 ALA A C 1
ATOM 1309 O O . ALA A 1 177 ? 64.262 48.970 61.847 1.00 30.11 177 ALA A O 1
ATOM 1311 N N . PRO A 1 178 ? 64.821 47.196 63.108 1.00 29.87 178 PRO A N 1
ATOM 1312 C CA . PRO A 1 178 ? 64.439 47.846 64.368 1.00 29.83 178 PRO A CA 1
ATOM 1313 C C . PRO A 1 178 ? 65.521 48.800 64.872 1.00 29.95 178 PRO A C 1
ATOM 1314 O O . PRO A 1 178 ? 66.702 48.634 64.564 1.00 31.78 178 PRO A O 1
ATOM 1318 N N . GLN A 1 179 ? 65.110 49.798 65.645 1.00 30.24 179 GLN A N 1
ATOM 1319 C CA . GLN A 1 179 ? 66.027 50.780 66.218 1.00 30.08 179 GLN A CA 1
ATOM 1320 C C . GLN A 1 179 ? 67.047 50.051 67.082 1.00 29.46 179 GLN A C 1
ATOM 1321 O O . GLN A 1 179 ? 68.245 50.301 66.995 1.00 28.50 179 GLN A O 1
ATOM 1327 N N . GLU A 1 180 ? 66.547 49.154 67.925 1.00 28.90 180 GLU A N 1
ATOM 1328 C CA . GLU A 1 180 ? 67.374 48.347 68.813 1.00 29.01 180 GLU A CA 1
ATOM 1329 C C . GLU A 1 180 ? 67.724 47.051 68.077 1.00 27.82 180 GLU A C 1
ATOM 1330 O O . GLU A 1 180 ? 66.836 46.273 67.724 1.00 27.51 180 GLU A O 1
ATOM 1336 N N . LYS A 1 181 ? 69.016 46.809 67.862 1.00 27.58 181 LYS A N 1
ATOM 1337 C CA . LYS A 1 181 ? 69.442 45.623 67.120 1.00 26.20 181 LYS A CA 1
ATOM 1338 C C . LYS A 1 181 ? 70.037 44.438 67.884 1.00 24.52 181 LYS A C 1
ATOM 1339 O O . LYS A 1 181 ? 70.488 43.470 67.267 1.00 25.38 181 LYS A O 1
ATOM 1345 N N . GLY A 1 182 ? 70.043 44.498 69.211 1.00 21.54 182 GLY A N 1
ATOM 1346 C CA . GLY A 1 182 ? 70.565 43.380 69.973 1.00 17.68 182 GLY A CA 1
ATOM 1347 C C . GLY A 1 182 ? 69.568 42.238 69.860 1.00 17.85 182 GLY A C 1
ATOM 1348 O O . GLY A 1 182 ? 68.698 42.258 68.985 1.00 18.07 182 GLY A O 1
ATOM 1349 N N . ILE A 1 183 ? 69.676 41.232 70.722 1.00 15.99 183 ILE A N 1
ATOM 1350 C CA . ILE A 1 183 ? 68.730 40.126 70.669 1.00 14.62 183 ILE A CA 1
ATOM 1351 C C . ILE A 1 183 ? 67.444 40.533 71.392 1.00 15.44 183 ILE A C 1
ATOM 1352 O O . ILE A 1 183 ? 67.432 41.484 72.178 1.00 15.82 183 ILE A O 1
ATOM 1365 N N . VAL A 1 185 ? 64.590 40.372 74.096 1.00 16.26 185 VAL A N 1
ATOM 1366 C CA . VAL A 1 185 ? 64.354 39.939 75.467 1.00 14.71 185 VAL A CA 1
ATOM 1367 C C . VAL A 1 185 ? 62.846 39.867 75.719 1.00 14.35 185 VAL A C 1
ATOM 1368 O O . VAL A 1 185 ? 62.144 40.872 75.631 1.00 14.96 185 VAL A O 1
ATOM 1372 N N . LEU A 1 186 ? 62.358 38.672 76.030 1.00 14.11 186 LEU A N 1
ATOM 1373 C CA . LEU A 1 186 ? 60.940 38.453 76.307 1.00 14.21 186 LEU A CA 1
ATOM 1374 C C . LEU A 1 186 ? 60.608 38.743 77.767 1.00 14.39 186 LEU A C 1
ATOM 1375 O O . LEU A 1 186 ? 61.481 38.757 78.624 1.00 15.80 186 LEU A O 1
ATOM 1380 N N . SER A 1 187 ? 59.332 38.974 78.044 1.00 15.45 187 SER A N 1
ATOM 1381 C CA . SER A 1 187 ? 58.892 39.250 79.400 1.00 17.72 187 SER A CA 1
ATOM 1382 C C . SER A 1 187 ? 58.706 37.918 80.112 1.00 18.88 187 SER A C 1
ATOM 1383 O O . SER A 1 187 ? 58.599 36.875 79.459 1.00 18.59 187 SER A O 1
ATOM 1386 N N . ASP A 1 188 ? 58.668 37.948 81.442 1.00 21.20 188 ASP A N 1
ATOM 1387 C CA . ASP A 1 188 ? 58.494 36.729 82.218 1.00 24.01 188 ASP A CA 1
ATOM 1388 C C . ASP A 1 188 ? 57.227 35.997 81.838 1.00 24.11 188 ASP A C 1
ATOM 1389 O O . ASP A 1 188 ? 57.076 34.814 82.130 1.00 23.30 188 ASP A O 1
ATOM 1394 N N . ASP A 1 189 ? 56.314 36.707 81.187 1.00 25.35 189 ASP A N 1
ATOM 1395 C CA . ASP A 1 189 ? 55.057 36.116 80.751 1.00 26.34 189 ASP A CA 1
ATOM 1396 C C . ASP A 1 189 ? 55.367 34.811 80.007 1.00 24.69 189 ASP A C 1
ATOM 1397 O O . ASP A 1 189 ? 54.730 33.788 80.251 1.00 25.39 189 ASP A O 1
ATOM 1402 N N . TYR A 1 190 ? 56.365 34.846 79.122 1.00 21.91 190 TYR A N 1
ATOM 1403 C CA . TYR A 1 190 ? 56.754 33.672 78.344 1.00 18.75 190 TYR A CA 1
ATOM 1404 C C . TYR A 1 190 ? 57.221 32.491 79.183 1.00 16.79 190 TYR A C 1
ATOM 1405 O O . TYR A 1 190 ? 57.800 32.656 80.252 1.00 17.08 190 TYR A O 1
ATOM 1414 N N . THR A 1 191 ? 56.976 31.293 78.664 1.00 14.85 191 THR A N 1
ATOM 1415 C CA . THR A 1 191 ? 57.322 30.045 79.331 1.00 12.93 191 THR A CA 1
ATOM 1416 C C . THR A 1 191 ? 58.507 29.338 78.674 1.00 12.57 191 THR A C 1
ATOM 1417 O O . THR A 1 191 ? 58.515 29.103 77.465 1.00 11.91 191 THR A O 1
ATOM 1421 N N . VAL A 1 192 ? 59.500 28.984 79.478 1.00 11.62 192 VAL A N 1
ATOM 1422 C CA . VAL A 1 192 ? 60.676 28.308 78.956 1.00 12.13 192 VAL A CA 1
ATOM 1423 C C . VAL A 1 192 ? 60.270 26.965 78.364 1.00 14.43 192 VAL A C 1
ATOM 1424 O O . VAL A 1 192 ? 59.472 26.233 78.959 1.00 13.72 192 VAL A O 1
ATOM 1428 N N . GLY A 1 193 ? 60.812 26.652 77.190 1.00 15.66 193 GLY A N 1
ATOM 1429 C CA . GLY A 1 193 ? 60.501 25.386 76.555 1.00 17.81 193 GLY A CA 1
ATOM 1430 C C . GLY A 1 193 ? 59.390 25.460 75.527 1.00 18.73 193 GLY A C 1
ATOM 1431 O O . GLY A 1 193 ? 59.311 24.622 74.631 1.00 19.00 193 GLY A O 1
ATOM 1432 N N . GLN A 1 194 ? 58.525 26.456 75.646 1.00 19.78 194 GLN A N 1
ATOM 1433 C CA . GLN A 1 194 ? 57.426 26.596 74.702 1.00 20.41 194 GLN A CA 1
ATOM 1434 C C . GLN A 1 194 ? 57.865 27.182 73.374 1.00 19.09 194 GLN A C 1
ATOM 1435 O O . GLN A 1 194 ? 58.809 27.966 73.302 1.00 19.13 194 GLN A O 1
ATOM 1441 N N . SER A 1 195 ? 57.167 26.796 72.318 1.00 18.61 195 SER A N 1
ATOM 1442 C CA . SER A 1 195 ? 57.479 27.289 70.987 1.00 18.90 195 SER A CA 1
ATOM 1443 C C . SER A 1 195 ? 57.176 28.776 70.904 1.00 18.31 195 SER A C 1
ATOM 1444 O O . SER A 1 195 ? 56.207 29.250 71.495 1.00 18.79 195 SER A O 1
ATOM 1447 N N . PHE A 1 196 ? 58.002 29.513 70.176 1.00 16.20 196 PHE A N 1
ATOM 1448 C CA . PHE A 1 196 ? 57.773 30.937 70.007 1.00 15.38 196 PHE A CA 1
ATOM 1449 C C . PHE A 1 196 ? 56.654 31.143 68.976 1.00 16.54 196 PHE A C 1
ATOM 1450 O O . PHE A 1 196 ? 55.835 32.049 69.114 1.00 17.09 196 PHE A O 1
ATOM 1458 N N . PHE A 1 197 ? 56.624 30.301 67.946 1.00 17.93 197 PHE A N 1
ATOM 1459 C CA . PHE A 1 197 ? 55.605 30.398 66.905 1.00 19.32 197 PHE A CA 1
ATOM 1460 C C . PHE A 1 197 ? 54.428 29.465 67.156 1.00 20.85 197 PHE A C 1
ATOM 1461 O O . PHE A 1 197 ? 54.567 28.417 67.785 1.00 20.77 197 PHE A O 1
ATOM 1469 N N . GLU A 1 198 ? 53.263 29.852 66.652 1.00 24.18 198 GLU A N 1
ATOM 1470 C CA . GLU A 1 198 ? 52.056 29.047 66.803 1.00 26.57 198 GLU A CA 1
ATOM 1471 C C . GLU A 1 198 ? 52.151 27.784 65.947 1.00 26.56 198 GLU A C 1
ATOM 1472 O O . GLU A 1 198 ? 51.858 26.686 66.481 1.00 27.30 198 GLU A O 1
ATOM 1486 N N . ASN B 1 2 ? 63.580 19.654 51.156 1.00 32.07 2 ASN B N 1
ATOM 1487 C CA . ASN B 1 2 ? 62.787 20.588 50.365 1.00 29.83 2 ASN B CA 1
ATOM 1488 C C . ASN B 1 2 ? 61.684 19.865 49.606 1.00 26.91 2 ASN B C 1
ATOM 1489 O O . ASN B 1 2 ? 61.807 18.683 49.273 1.00 25.38 2 ASN B O 1
ATOM 1494 N N . LEU B 1 3 ? 60.612 20.589 49.315 1.00 23.94 3 LEU B N 1
ATOM 1495 C CA . LEU B 1 3 ? 59.494 20.005 48.594 1.00 20.96 3 LEU B CA 1
ATOM 1496 C C . LEU B 1 3 ? 58.943 20.914 47.507 1.00 17.41 3 LEU B C 1
ATOM 1497 O O . LEU B 1 3 ? 58.515 22.029 47.774 1.00 17.43 3 LEU B O 1
ATOM 1502 N N . PHE B 1 4 ? 58.972 20.426 46.271 1.00 15.28 4 PHE B N 1
ATOM 1503 C CA . PHE B 1 4 ? 58.442 21.183 45.145 1.00 11.29 4 PHE B CA 1
ATOM 1504 C C . PHE B 1 4 ? 57.319 20.406 44.478 1.00 9.30 4 PHE B C 1
ATOM 1505 O O . PHE B 1 4 ? 57.390 19.188 44.320 1.00 6.44 4 PHE B O 1
ATOM 1513 N N . TYR B 1 5 ? 56.289 21.136 44.073 1.00 8.57 5 TYR B N 1
ATOM 1514 C CA . TYR B 1 5 ? 55.139 20.550 43.413 1.00 8.12 5 TYR B CA 1
ATOM 1515 C C . TYR B 1 5 ? 54.336 21.687 42.802 1.00 7.14 5 TYR B C 1
ATOM 1516 O O . TYR B 1 5 ? 54.223 22.743 43.397 1.00 7.65 5 TYR B O 1
ATOM 1525 N N . ASN B 1 6 ? 53.777 21.464 41.621 1.00 8.43 6 ASN B N 1
ATOM 1526 C CA . ASN B 1 6 ? 52.977 22.468 40.940 1.00 7.75 6 ASN B CA 1
ATOM 1527 C C . ASN B 1 6 ? 52.293 21.765 39.777 1.00 8.29 6 ASN B C 1
ATOM 1528 O O . ASN B 1 6 ? 52.739 21.846 38.633 1.00 8.80 6 ASN B O 1
ATOM 1533 N N . LYS B 1 7 ? 51.206 21.067 40.093 1.00 9.63 7 LYS B N 1
ATOM 1534 C CA . LYS B 1 7 ? 50.424 20.312 39.125 1.00 9.12 7 LYS B CA 1
ATOM 1535 C C . LYS B 1 7 ? 50.184 21.053 37.818 1.00 10.79 7 LYS B C 1
ATOM 1536 O O . LYS B 1 7 ? 50.218 20.461 36.739 1.00 9.06 7 LYS B O 1
ATOM 1542 N N . GLU B 1 8 ? 49.945 22.354 37.924 1.00 14.59 8 GLU B N 1
ATOM 1543 C CA . GLU B 1 8 ? 49.670 23.193 36.765 1.00 16.80 8 GLU B CA 1
ATOM 1544 C C . GLU B 1 8 ? 50.856 23.446 35.854 1.00 16.46 8 GLU B C 1
ATOM 1545 O O . GLU B 1 8 ? 50.823 23.103 34.675 1.00 17.60 8 GLU B O 1
ATOM 1551 N N . ALA B 1 9 ? 51.901 24.047 36.414 1.00 16.27 9 ALA B N 1
ATOM 1552 C CA . ALA B 1 9 ? 53.105 24.401 35.666 1.00 15.06 9 ALA B CA 1
ATOM 1553 C C . ALA B 1 9 ? 54.078 23.268 35.325 1.00 14.05 9 ALA B C 1
ATOM 1554 O O . ALA B 1 9 ? 54.512 23.153 34.176 1.00 13.02 9 ALA B O 1
ATOM 1556 N N . VAL B 1 10 ? 54.443 22.449 36.307 1.00 12.10 10 VAL B N 1
ATOM 1557 C CA . VAL B 1 10 ? 55.379 21.359 36.036 1.00 11.78 10 VAL B CA 1
ATOM 1558 C C . VAL B 1 10 ? 54.709 20.024 35.708 1.00 10.37 10 VAL B C 1
ATOM 1559 O O . VAL B 1 10 ? 54.942 19.451 34.642 1.00 10.09 10 VAL B O 1
ATOM 1563 N N . GLY B 1 11 ? 53.889 19.534 36.630 1.00 9.55 11 GLY B N 1
ATOM 1564 C CA . GLY B 1 11 ? 53.199 18.277 36.432 1.00 8.10 11 GLY B CA 1
ATOM 1565 C C . GLY B 1 11 ? 52.776 17.752 37.784 1.00 8.83 11 GLY B C 1
ATOM 1566 O O . GLY B 1 11 ? 53.103 18.339 38.811 1.00 7.52 11 GLY B O 1
ATOM 1567 N N . ASP B 1 12 ? 52.039 16.647 37.785 1.00 12.27 12 ASP B N 1
ATOM 1568 C CA . ASP B 1 12 ? 51.570 16.022 39.015 1.00 13.35 12 ASP B CA 1
ATOM 1569 C C . ASP B 1 12 ? 52.685 15.124 39.541 1.00 13.16 12 ASP B C 1
ATOM 1570 O O . ASP B 1 12 ? 52.545 13.904 39.542 1.00 13.33 12 ASP B O 1
ATOM 1575 N N . VAL B 1 13 ? 53.789 15.739 39.969 1.00 12.89 13 VAL B N 1
ATOM 1576 C CA . VAL B 1 13 ? 54.947 15.032 40.533 1.00 13.04 13 VAL B CA 1
ATOM 1577 C C . VAL B 1 13 ? 55.586 15.897 41.618 1.00 13.63 13 VAL B C 1
ATOM 1578 O O . VAL B 1 13 ? 55.834 17.088 41.406 1.00 13.34 13 VAL B O 1
ATOM 1582 N N . ALA B 1 14 ? 55.848 15.291 42.778 1.00 13.37 14 ALA B N 1
ATOM 1583 C CA . ALA B 1 14 ? 56.425 15.997 43.921 1.00 10.26 14 ALA B CA 1
ATOM 1584 C C . ALA B 1 14 ? 57.899 15.703 44.09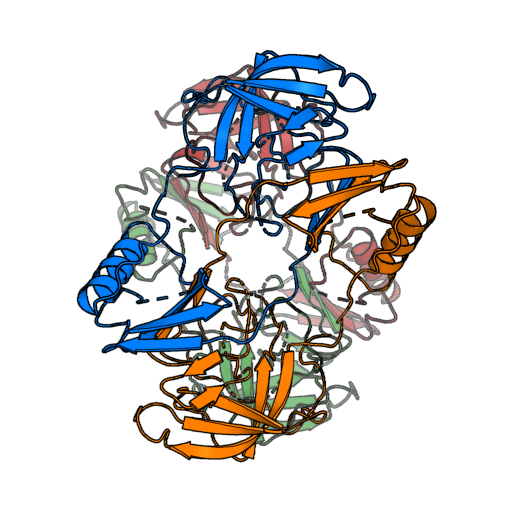6 1.00 9.33 14 ALA B C 1
ATOM 1585 O O . ALA B 1 14 ? 58.281 14.568 44.319 1.00 8.91 14 ALA B O 1
ATOM 1587 N N . PHE B 1 15 ? 58.722 16.737 44.009 1.00 9.98 15 PHE B N 1
ATOM 1588 C CA . PHE B 1 15 ? 60.162 16.577 44.145 1.00 9.57 15 PHE B CA 1
ATOM 1589 C C . PHE B 1 15 ? 60.632 16.871 45.557 1.00 10.32 15 PHE B C 1
ATOM 1590 O O . PHE B 1 15 ? 60.613 18.027 46.002 1.00 10.34 15 PHE B O 1
ATOM 1598 N N . LEU B 1 16 ? 61.050 15.822 46.255 1.00 12.18 16 LEU B N 1
ATOM 1599 C CA . LEU B 1 16 ? 61.570 15.956 47.607 1.00 12.02 16 LEU B CA 1
ATOM 1600 C C . LEU B 1 16 ? 63.092 15.995 47.516 1.00 13.22 16 LEU B C 1
ATOM 1601 O O . LEU B 1 16 ? 63.697 15.184 46.814 1.00 13.58 16 LEU B O 1
ATOM 1606 N N . GLN B 1 17 ? 63.714 16.947 48.200 1.00 14.40 17 GLN B N 1
ATOM 1607 C CA . GLN B 1 17 ? 65.164 17.005 48.193 1.00 15.30 17 GLN B CA 1
ATOM 1608 C C . GLN B 1 17 ? 65.637 16.788 49.617 1.00 16.04 17 GLN B C 1
ATOM 1609 O O . GLN B 1 17 ? 65.121 17.401 50.558 1.00 17.02 17 GLN B O 1
ATOM 1615 N N . ILE B 1 18 ? 66.611 15.894 49.762 1.00 16.43 18 ILE B N 1
ATOM 1616 C CA . ILE B 1 18 ? 67.165 15.528 51.066 1.00 17.93 18 ILE B CA 1
ATOM 1617 C C . ILE B 1 18 ? 68.680 15.773 51.145 1.00 17.96 18 ILE B C 1
ATOM 1618 O O . ILE B 1 18 ? 69.406 15.567 50.167 1.00 18.73 18 ILE B O 1
ATOM 1623 N N . ASN B 1 19 ? 69.149 16.231 52.302 1.00 18.66 19 ASN B N 1
ATOM 1624 C CA . ASN B 1 19 ? 70.576 16.445 52.492 1.00 20.88 19 ASN B CA 1
ATOM 1625 C C . ASN B 1 19 ? 71.030 15.342 53.423 1.00 22.00 19 ASN B C 1
ATOM 1626 O O . ASN B 1 19 ? 70.661 15.323 54.594 1.00 21.31 19 ASN B O 1
ATOM 1631 N N . PRO B 1 20 ? 71.819 14.391 52.913 1.00 23.59 20 PRO B N 1
ATOM 1632 C CA . PRO B 1 20 ? 72.301 13.294 53.751 1.00 25.82 20 PRO B CA 1
ATOM 1633 C C . PRO B 1 20 ? 73.111 13.792 54.941 1.00 27.18 20 PRO B C 1
ATOM 1634 O O . PRO B 1 20 ? 74.123 14.468 54.771 1.00 27.46 20 PRO B O 1
ATOM 1638 N N . THR B 1 21 ? 72.647 13.448 56.141 1.00 29.45 21 THR B N 1
ATOM 1639 C CA . THR B 1 21 ? 73.291 13.847 57.394 1.00 31.52 21 THR B CA 1
ATOM 1640 C C . THR B 1 21 ? 74.808 13.908 57.289 1.00 32.02 21 THR B C 1
ATOM 1641 O O . THR B 1 21 ? 75.461 12.905 56.980 1.00 32.04 21 THR B O 1
ATOM 1645 N N . GLU B 1 22 ? 75.361 15.085 57.567 1.00 32.73 22 GLU B N 1
ATOM 1646 C CA . GLU B 1 22 ? 76.802 15.280 57.503 1.00 34.56 22 GLU B CA 1
ATOM 1647 C C . GLU B 1 22 ? 77.502 14.722 58.742 1.00 34.70 22 GLU B C 1
ATOM 1648 O O . GLU B 1 22 ? 77.034 14.907 59.863 1.00 35.53 22 GLU B O 1
ATOM 1654 N N . GLY B 1 23 ? 78.619 14.033 58.529 1.00 34.50 23 GLY B N 1
ATOM 1655 C CA . GLY B 1 23 ? 79.367 13.473 59.637 1.00 34.13 23 GLY B CA 1
ATOM 1656 C C . GLY B 1 23 ? 79.868 14.553 60.577 1.00 34.07 23 GLY B C 1
ATOM 1657 O O . GLY B 1 23 ? 79.351 15.667 60.605 1.00 34.63 23 GLY B O 1
ATOM 1658 N N . GLU B 1 24 ? 80.881 14.225 61.364 1.00 34.29 24 GLU B N 1
ATOM 1659 C CA . GLU B 1 24 ? 81.439 15.186 62.303 1.00 33.63 24 GLU B CA 1
ATOM 1660 C C . GLU B 1 24 ? 82.079 16.329 61.540 1.00 32.39 24 GLU B C 1
ATOM 1661 O O . GLU B 1 24 ? 82.415 16.198 60.366 1.00 33.82 24 GLU B O 1
ATOM 1667 N N . TYR B 1 25 ? 82.258 17.451 62.218 1.00 30.08 25 TYR B N 1
ATOM 1668 C CA . TYR B 1 25 ? 82.889 18.613 61.613 1.00 28.68 25 TYR B CA 1
ATOM 1669 C C . TYR B 1 25 ? 84.235 18.859 62.289 1.00 27.22 25 TYR B C 1
ATOM 1670 O O . TYR B 1 25 ? 84.371 18.674 63.499 1.00 25.82 25 TYR B O 1
ATOM 1679 N N . ASN B 1 26 ? 85.224 19.270 61.501 1.00 25.94 26 ASN B N 1
ATOM 1680 C CA . ASN B 1 26 ? 86.556 19.556 62.021 1.00 25.67 26 ASN B CA 1
ATOM 1681 C C . ASN B 1 26 ? 86.840 21.042 61.811 1.00 24.03 26 ASN B C 1
ATOM 1682 O O . ASN B 1 26 ? 86.427 21.624 60.809 1.00 23.25 26 ASN B O 1
ATOM 1687 N N . TYR B 1 27 ? 87.557 21.651 62.745 1.00 21.84 27 TYR B N 1
ATOM 1688 C CA . TYR B 1 27 ? 87.855 23.069 62.642 1.00 20.84 27 TYR B CA 1
ATOM 1689 C C . TYR B 1 27 ? 89.337 23.397 62.681 1.00 19.73 27 TYR B C 1
ATOM 1690 O O . TYR B 1 27 ? 90.009 23.210 63.694 1.00 19.14 27 TYR B O 1
ATOM 1699 N N . VAL B 1 28 ? 89.836 23.901 61.561 1.00 19.35 28 VAL B N 1
ATOM 1700 C CA . VAL B 1 28 ? 91.229 24.280 61.449 1.00 19.47 28 VAL B CA 1
ATOM 1701 C C . VAL B 1 28 ? 91.265 25.795 61.600 1.00 19.63 28 VAL B C 1
ATOM 1702 O O . VAL B 1 28 ? 90.722 26.525 60.769 1.00 19.85 28 VAL B O 1
ATOM 1706 N N . THR B 1 29 ? 91.905 26.268 62.660 1.00 19.01 29 THR B N 1
ATOM 1707 C CA . THR B 1 29 ? 91.969 27.699 62.907 1.00 19.09 29 THR B CA 1
ATOM 1708 C C . THR B 1 29 ? 93.336 28.326 62.647 1.00 18.72 29 THR B C 1
ATOM 1709 O O . THR B 1 29 ? 94.369 27.783 63.027 1.00 19.59 29 THR B O 1
ATOM 1713 N N . GLN B 1 30 ? 93.318 29.476 61.984 1.00 18.87 30 GLN B N 1
ATOM 1714 C CA . GLN B 1 30 ? 94.520 30.219 61.636 1.00 18.01 30 GLN B CA 1
ATOM 1715 C C . GLN B 1 30 ? 94.171 31.695 61.592 1.00 18.17 30 GLN B C 1
ATOM 1716 O O . GLN B 1 30 ? 93.444 32.147 60.700 1.00 18.34 30 GLN B O 1
ATOM 1722 N N . GLY B 1 31 ? 94.687 32.448 62.553 1.00 17.65 31 GLY B N 1
ATOM 1723 C CA . GLY B 1 31 ? 94.393 33.863 62.588 1.00 16.76 31 GLY B CA 1
ATOM 1724 C C . GLY B 1 31 ? 92.917 34.101 62.833 1.00 16.88 31 GLY B C 1
ATOM 1725 O O . GLY B 1 31 ? 92.335 33.555 63.771 1.00 15.84 31 GLY B O 1
ATOM 1726 N N . ASP B 1 32 ? 92.304 34.915 61.982 1.00 16.94 32 ASP B N 1
ATOM 1727 C CA . ASP B 1 32 ? 90.887 35.225 62.122 1.00 16.32 32 ASP B CA 1
ATOM 1728 C C . ASP B 1 32 ? 89.959 34.310 61.335 1.00 15.78 32 ASP B C 1
ATOM 1729 O O . ASP B 1 32 ? 88.744 34.419 61.456 1.00 17.06 32 ASP B O 1
ATOM 1734 N N . VAL B 1 33 ? 90.508 33.410 60.528 1.00 12.88 33 VAL B N 1
ATOM 1735 C CA . VAL B 1 33 ? 89.634 32.538 59.776 1.00 11.52 33 VAL B CA 1
ATOM 1736 C C . VAL B 1 33 ? 89.766 31.100 60.219 1.00 12.42 33 VAL B C 1
ATOM 1737 O O . VAL B 1 33 ? 90.860 30.594 60.419 1.00 13.38 33 VAL B O 1
ATOM 1741 N N . VAL B 1 34 ? 88.624 30.456 60.404 1.00 12.20 34 VAL B N 1
ATOM 1742 C CA . VAL B 1 34 ? 88.583 29.064 60.813 1.00 12.35 34 VAL B CA 1
ATOM 1743 C C . VAL B 1 34 ? 88.011 28.273 59.649 1.00 13.56 34 VAL B C 1
ATOM 1744 O O . VAL B 1 34 ? 86.897 28.532 59.201 1.00 14.57 34 VAL B O 1
ATOM 1748 N N . GLU B 1 35 ? 88.788 27.325 59.144 1.00 13.57 35 GLU B N 1
ATOM 1749 C CA . GLU B 1 35 ? 88.333 26.512 58.040 1.00 14.24 35 GLU B CA 1
ATOM 1750 C C . GLU B 1 35 ? 87.622 25.325 58.629 1.00 15.97 35 GLU B C 1
ATOM 1751 O O . GLU B 1 35 ? 88.199 24.584 59.413 1.00 16.68 35 GLU B O 1
ATOM 1757 N N . ILE B 1 36 ? 86.359 25.150 58.274 1.00 17.97 36 ILE B N 1
ATOM 1758 C CA . ILE B 1 36 ? 85.616 24.014 58.784 1.00 20.60 36 ILE B CA 1
ATOM 1759 C C . ILE B 1 36 ? 85.425 23.013 57.659 1.00 22.61 36 ILE B C 1
ATOM 1760 O O . ILE B 1 36 ? 85.083 23.382 56.537 1.00 23.51 36 ILE B O 1
ATOM 1765 N N . GLN B 1 37 ? 85.682 21.745 57.955 1.00 25.38 37 GLN B N 1
ATOM 1766 C CA . GLN B 1 37 ? 85.545 20.693 56.953 1.00 27.67 37 GLN B CA 1
ATOM 1767 C C . GLN B 1 37 ? 84.892 19.419 57.494 1.00 29.12 37 GLN B C 1
ATOM 1768 O O . GLN B 1 37 ? 84.996 19.098 58.680 1.00 28.76 37 GLN B O 1
ATOM 1774 N N . ASN B 1 38 ? 84.195 18.717 56.607 1.00 31.15 38 ASN B N 1
ATOM 1775 C CA . ASN B 1 38 ? 83.513 17.472 56.939 1.00 33.21 38 ASN B CA 1
ATOM 1776 C C . ASN B 1 38 ? 84.169 16.414 56.061 1.00 34.75 38 ASN B C 1
ATOM 1777 O O . ASN B 1 38 ? 84.053 16.469 54.834 1.00 35.32 38 ASN B O 1
ATOM 1782 N N . ASP B 1 39 ? 84.841 15.453 56.691 1.00 35.95 39 ASP B N 1
ATOM 1783 C CA . ASP B 1 39 ? 85.574 14.410 55.969 1.00 36.82 39 ASP B CA 1
ATOM 1784 C C . ASP B 1 39 ? 86.864 15.081 55.514 1.00 36.13 39 ASP B C 1
ATOM 1785 O O . ASP B 1 39 ? 87.663 15.544 56.333 1.00 35.52 39 ASP B O 1
ATOM 1790 N N . GLY B 1 40 ? 87.054 15.152 54.203 1.00 35.94 40 GLY B N 1
ATOM 1791 C CA . GLY B 1 40 ? 88.241 15.790 53.670 1.00 35.00 40 GLY B CA 1
ATOM 1792 C C . GLY B 1 40 ? 87.891 17.076 52.946 1.00 34.36 40 GLY B C 1
ATOM 1793 O O . GLY B 1 40 ? 88.760 17.911 52.696 1.00 35.45 40 GLY B O 1
ATOM 1794 N N . GLU B 1 41 ? 86.613 17.233 52.613 1.00 33.21 41 GLU B N 1
ATOM 1795 C CA . GLU B 1 41 ? 86.130 18.417 51.912 1.00 31.52 41 GLU B CA 1
ATOM 1796 C C . GLU B 1 41 ? 85.881 19.590 52.858 1.00 29.08 41 GLU B C 1
ATOM 1797 O O . GLU B 1 41 ? 85.454 19.397 54.003 1.00 28.78 41 GLU B O 1
ATOM 1803 N N . VAL B 1 42 ? 86.146 20.807 52.388 1.00 24.59 42 VAL B N 1
ATOM 1804 C CA . VAL B 1 42 ? 85.886 21.979 53.215 1.00 22.60 42 VAL B CA 1
ATOM 1805 C C . VAL B 1 42 ? 84.390 22.256 53.043 1.00 20.87 42 VAL B C 1
ATOM 1806 O O . VAL B 1 42 ? 83.864 22.224 51.928 1.00 21.35 42 VAL B O 1
ATOM 1810 N N . VAL B 1 43 ? 83.701 22.506 54.146 1.00 18.22 43 VAL B N 1
ATOM 1811 C CA . VAL B 1 43 ? 82.275 22.748 54.080 1.00 16.40 43 VAL B CA 1
ATOM 1812 C C . VAL B 1 43 ? 81.890 24.133 54.564 1.00 15.83 43 VAL B C 1
ATOM 1813 O O . VAL B 1 43 ? 80.704 24.439 54.703 1.00 15.86 43 VAL B O 1
ATOM 1817 N N . GLY B 1 44 ? 82.886 24.972 54.828 1.00 14.48 44 GLY B N 1
ATOM 1818 C CA . GLY B 1 44 ? 82.580 26.310 55.282 1.00 13.37 44 GLY B CA 1
ATOM 1819 C C . GLY B 1 44 ? 83.721 27.065 55.926 1.00 12.70 44 GLY B C 1
ATOM 1820 O O . GLY B 1 44 ? 84.831 26.550 56.065 1.00 12.76 44 GLY B O 1
ATOM 1821 N N . TYR B 1 45 ? 83.424 28.297 56.331 1.00 10.85 45 TYR B N 1
ATOM 1822 C CA . TYR B 1 45 ? 84.391 29.174 56.962 1.00 10.67 45 TYR B CA 1
ATOM 1823 C C . TYR B 1 45 ? 83.723 30.107 57.955 1.00 10.95 45 TYR B C 1
ATOM 1824 O O . TYR B 1 45 ? 82.589 30.524 57.771 1.00 11.59 45 TYR B O 1
ATOM 1833 N N . ASN B 1 46 ? 84.445 30.419 59.018 1.00 10.53 46 ASN B N 1
ATOM 1834 C CA . ASN B 1 46 ? 83.988 31.351 60.023 1.00 10.33 46 ASN B CA 1
ATOM 1835 C C . ASN B 1 46 ? 85.132 32.343 60.067 1.00 11.33 46 ASN B C 1
ATOM 1836 O O . ASN B 1 46 ? 86.180 32.051 60.631 1.00 11.48 46 ASN B O 1
ATOM 1841 N N . ILE B 1 47 ? 84.959 33.498 59.440 1.00 13.14 47 ILE B N 1
ATOM 1842 C CA . ILE B 1 47 ? 86.015 34.493 59.455 1.00 14.68 47 ILE B CA 1
ATOM 1843 C C . ILE B 1 47 ? 85.573 35.552 60.458 1.00 15.63 47 ILE B C 1
ATOM 1844 O O . ILE B 1 47 ? 84.492 36.126 60.338 1.00 15.60 47 ILE B O 1
ATOM 1849 N N . PHE B 1 48 ? 86.404 35.771 61.471 1.00 18.42 48 PHE B N 1
ATOM 1850 C CA . PHE B 1 48 ? 86.109 36.721 62.536 1.00 20.96 48 PHE B CA 1
ATOM 1851 C C . PHE B 1 48 ? 86.612 38.120 62.231 1.00 20.98 48 PHE B C 1
ATOM 1852 O O . PHE B 1 48 ? 87.563 38.296 61.479 1.00 19.87 48 PHE B O 1
ATOM 1860 N N . ASN B 1 49 ? 85.964 39.113 62.829 1.00 21.66 49 ASN B N 1
ATOM 1861 C CA . ASN B 1 49 ? 86.301 40.509 62.595 1.00 22.84 49 ASN B CA 1
ATOM 1862 C C . ASN B 1 49 ? 86.111 40.747 61.122 1.00 21.51 49 ASN B C 1
ATOM 1863 O O . ASN B 1 49 ? 86.852 41.506 60.502 1.00 21.96 49 ASN B O 1
ATOM 1868 N N . ALA B 1 50 ? 85.109 40.079 60.566 1.00 20.56 50 ALA B N 1
ATOM 1869 C CA . ALA B 1 50 ? 84.810 40.188 59.147 1.00 21.45 50 ALA B CA 1
ATOM 1870 C C . ALA B 1 50 ? 84.601 41.636 58.702 1.00 21.31 50 ALA B C 1
ATOM 1871 O O . ALA B 1 50 ? 84.905 41.992 57.560 1.00 19.93 50 ALA B O 1
ATOM 1873 N N . SER B 1 51 ? 84.107 42.473 59.610 1.00 21.37 51 SER B N 1
ATOM 1874 C CA . SER B 1 51 ? 83.854 43.869 59.282 1.00 22.59 51 SER B CA 1
ATOM 1875 C C . SER B 1 51 ? 85.110 44.619 58.853 1.00 23.34 51 SER B C 1
ATOM 1876 O O . SER B 1 51 ? 85.035 45.553 58.051 1.00 23.45 51 SER B O 1
ATOM 1879 N N . ASN B 1 52 ? 86.266 44.219 59.374 1.00 24.38 52 ASN B N 1
ATOM 1880 C CA . ASN B 1 52 ? 87.507 44.895 59.002 1.00 25.98 52 ASN B CA 1
ATOM 1881 C C . ASN B 1 52 ? 88.228 44.134 57.895 1.00 24.66 52 ASN B C 1
ATOM 1882 O O . ASN B 1 52 ? 89.409 44.369 57.643 1.00 25.29 52 ASN B O 1
ATOM 1887 N N . LYS B 1 53 ? 87.509 43.225 57.234 1.00 24.33 53 LYS B N 1
ATOM 1888 C CA . LYS B 1 53 ? 88.067 42.433 56.137 1.00 22.25 53 LYS B CA 1
ATOM 1889 C C . LYS B 1 53 ? 87.185 42.544 54.908 1.00 21.47 53 LYS B C 1
ATOM 1890 O O . LYS B 1 53 ? 87.602 42.208 53.803 1.00 20.87 53 LYS B O 1
ATOM 1896 N N . ALA B 1 54 ? 85.960 43.017 55.106 1.00 21.04 54 ALA B N 1
ATOM 1897 C CA . ALA B 1 54 ? 85.011 43.170 54.005 1.00 20.87 54 ALA B CA 1
ATOM 1898 C C . ALA B 1 54 ? 83.931 44.185 54.363 1.00 21.46 54 ALA B C 1
ATOM 1899 O O . ALA B 1 54 ? 83.690 44.465 55.538 1.00 22.04 54 ALA B O 1
ATOM 1901 N N . THR B 1 55 ? 83.289 44.741 53.343 1.00 22.02 55 THR B N 1
ATOM 1902 C CA . THR B 1 55 ? 82.229 45.718 53.553 1.00 22.25 55 THR B CA 1
ATOM 1903 C C . THR B 1 55 ? 80.922 44.964 53.700 1.00 22.98 55 THR B C 1
ATOM 1904 O O . THR B 1 55 ? 80.284 44.606 52.706 1.00 22.48 55 THR B O 1
ATOM 1908 N N . LEU B 1 56 ? 80.529 44.738 54.950 1.00 23.97 56 LEU B N 1
ATOM 1909 C CA . LEU B 1 56 ? 79.317 43.998 55.259 1.00 25.11 56 LEU B CA 1
ATOM 1910 C C . LEU B 1 56 ? 78.179 44.860 55.788 1.00 26.77 56 LEU B C 1
ATOM 1911 O O . LEU B 1 56 ? 77.156 44.342 56.228 1.00 28.76 56 LEU B O 1
ATOM 1916 N N . THR B 1 57 ? 78.348 46.174 55.748 1.00 28.42 57 THR B N 1
ATOM 1917 C CA . THR B 1 57 ? 77.304 47.075 56.224 1.00 29.84 57 THR B CA 1
ATOM 1918 C C . THR B 1 57 ? 76.202 47.236 55.176 1.00 30.61 57 THR B C 1
ATOM 1919 O O . THR B 1 57 ? 75.708 46.251 54.614 1.00 31.17 57 THR B O 1
ATOM 1923 N N . HIS B 1 61 ? 70.190 41.937 54.623 1.00 49.58 61 HIS B N 1
ATOM 1924 C CA . HIS B 1 61 ? 69.963 40.645 53.978 1.00 49.82 61 HIS B CA 1
ATOM 1925 C C . HIS B 1 61 ? 71.207 40.198 53.204 1.00 49.05 61 HIS B C 1
ATOM 1926 O O . HIS B 1 61 ? 71.101 39.532 52.172 1.00 49.39 61 HIS B O 1
ATOM 1933 N N . ILE B 1 62 ? 72.378 40.572 53.717 1.00 47.33 62 ILE B N 1
ATOM 1934 C CA . ILE B 1 62 ? 73.670 40.240 53.113 1.00 45.61 62 ILE B CA 1
ATOM 1935 C C . ILE B 1 62 ? 73.640 39.118 52.075 1.00 44.41 62 ILE B C 1
ATOM 1936 O O . ILE B 1 62 ? 73.395 37.956 52.405 1.00 44.06 62 ILE B O 1
ATOM 1941 N N . LYS B 1 63 ? 73.891 39.482 50.818 1.00 42.56 63 LYS B N 1
ATOM 1942 C CA . LYS B 1 63 ? 73.910 38.530 49.707 1.00 41.09 63 LYS B CA 1
ATOM 1943 C C . LYS B 1 63 ? 75.272 38.550 49.027 1.00 39.46 63 LYS B C 1
ATOM 1944 O O . LYS B 1 63 ? 75.796 39.619 48.704 1.00 38.69 63 LYS B O 1
ATOM 1950 N N . LEU B 1 64 ? 75.831 37.364 48.801 1.00 37.43 64 LEU B N 1
ATOM 1951 C CA . LEU B 1 64 ? 77.139 37.233 48.172 1.00 35.68 64 LEU B CA 1
ATOM 1952 C C . LEU B 1 64 ? 77.247 37.924 46.827 1.00 34.60 64 LEU B C 1
ATOM 1953 O O . LEU B 1 64 ? 76.340 37.868 46.012 1.00 35.10 64 LEU B O 1
ATOM 1958 N N . THR B 1 65 ? 78.376 38.587 46.618 1.00 33.87 65 THR B N 1
ATOM 1959 C CA . THR B 1 65 ? 78.662 39.291 45.379 1.00 33.10 65 THR B CA 1
ATOM 1960 C C . THR B 1 65 ? 80.097 38.935 45.007 1.00 33.28 65 THR B C 1
ATOM 1961 O O . THR B 1 65 ? 80.899 38.563 45.866 1.00 32.99 65 THR B O 1
ATOM 1965 N N . GLU B 1 66 ? 80.415 39.037 43.725 1.00 33.75 66 GLU B N 1
ATOM 1966 C CA . GLU B 1 66 ? 81.753 38.723 43.259 1.00 33.50 66 GLU B CA 1
ATOM 1967 C C . GLU B 1 66 ? 82.794 39.462 44.106 1.00 31.87 66 GLU B C 1
ATOM 1968 O O . GLU B 1 66 ? 83.879 38.939 44.374 1.00 31.91 66 GLU B O 1
ATOM 1974 N N . THR B 1 67 ? 82.450 40.671 44.542 1.00 29.59 67 THR B N 1
ATOM 1975 C CA . THR B 1 67 ? 83.361 41.479 45.347 1.00 28.22 67 THR B CA 1
ATOM 1976 C C . THR B 1 67 ? 83.483 41.026 46.807 1.00 27.25 67 THR B C 1
ATOM 1977 O O . THR B 1 67 ? 84.555 41.139 47.402 1.00 27.57 67 THR B O 1
ATOM 1981 N N . LEU B 1 68 ? 82.400 40.518 47.390 1.00 24.89 68 LEU B N 1
ATOM 1982 C CA . LEU B 1 68 ? 82.470 40.038 48.768 1.00 23.47 68 LEU B CA 1
ATOM 1983 C C . LEU B 1 68 ? 83.302 38.770 48.778 1.00 22.11 68 LEU B C 1
ATOM 1984 O O . LEU B 1 68 ? 84.170 38.593 49.628 1.00 22.43 68 LEU B O 1
ATOM 1989 N N . VAL B 1 69 ? 83.031 37.890 47.819 1.00 21.14 69 VAL B N 1
ATOM 1990 C CA . VAL B 1 69 ? 83.766 36.644 47.708 1.00 18.84 69 VAL B CA 1
ATOM 1991 C C . VAL B 1 69 ? 85.245 36.956 47.559 1.00 18.63 69 VAL B C 1
ATOM 1992 O O . VAL B 1 69 ? 86.088 36.265 48.120 1.00 19.14 69 VAL B O 1
ATOM 1996 N N . GLN B 1 70 ? 85.564 38.000 46.805 1.00 18.20 70 GLN B N 1
ATOM 1997 C CA . GLN B 1 70 ? 86.957 38.392 46.625 1.00 19.00 70 GLN B CA 1
ATOM 1998 C C . GLN B 1 70 ? 87.568 38.776 47.966 1.00 17.98 70 GLN B C 1
ATOM 1999 O O . GLN B 1 70 ? 88.676 38.364 48.295 1.00 18.95 70 GLN B O 1
ATOM 2005 N N . ALA B 1 71 ? 86.830 39.569 48.739 1.00 16.22 71 ALA B N 1
ATOM 2006 C CA . ALA B 1 71 ? 87.278 40.008 50.056 1.00 14.12 71 ALA B CA 1
ATOM 2007 C C . ALA B 1 71 ? 87.553 38.810 50.952 1.00 14.29 71 ALA B C 1
ATOM 2008 O O . ALA B 1 71 ? 88.602 38.732 51.591 1.00 14.87 71 ALA B O 1
ATOM 2010 N N . PHE B 1 72 ? 86.606 37.878 50.998 1.00 12.68 72 PHE B N 1
ATOM 2011 C CA . PHE B 1 72 ? 86.753 36.682 51.819 1.00 13.24 72 PHE B CA 1
ATOM 2012 C C . PHE B 1 72 ? 87.904 35.813 51.330 1.00 14.58 72 PHE B C 1
ATOM 2013 O O . PHE B 1 72 ? 88.679 35.291 52.131 1.00 15.01 72 PHE B O 1
ATOM 2021 N N . GLN B 1 73 ? 88.020 35.668 50.013 1.00 15.85 73 GLN B N 1
ATOM 2022 C CA . GLN B 1 73 ? 89.083 34.867 49.420 1.00 16.49 73 GLN B CA 1
ATOM 2023 C C . GLN B 1 73 ? 90.418 35.459 49.814 1.00 18.33 73 GLN B C 1
ATOM 2024 O O . GLN B 1 73 ? 91.353 34.735 50.144 1.00 19.60 73 GLN B O 1
ATOM 2030 N N . LYS B 1 74 ? 90.504 36.782 49.784 1.00 17.98 74 LYS B N 1
ATOM 2031 C CA . LYS B 1 74 ? 91.733 37.462 50.154 1.00 18.75 74 LYS B CA 1
ATOM 2032 C C . LYS B 1 74 ? 92.066 37.212 51.624 1.00 18.23 74 LYS B C 1
ATOM 2033 O O . LYS B 1 74 ? 93.235 37.074 51.999 1.00 19.23 74 LYS B O 1
ATOM 2039 N N . ALA B 1 75 ? 91.033 37.149 52.455 1.00 16.80 75 ALA B N 1
ATOM 2040 C CA . ALA B 1 75 ? 91.230 36.932 53.879 1.00 15.50 75 ALA B CA 1
ATOM 2041 C C . ALA B 1 75 ? 91.647 35.506 54.220 1.00 16.77 75 ALA B C 1
ATOM 2042 O O . ALA B 1 75 ? 92.561 35.306 55.025 1.00 17.17 75 ALA B O 1
ATOM 2044 N N . ILE B 1 76 ? 90.999 34.511 53.621 1.00 15.87 76 ILE B N 1
ATOM 2045 C CA . ILE B 1 76 ? 91.369 33.136 53.944 1.00 16.64 76 ILE B CA 1
ATOM 2046 C C . ILE B 1 76 ? 92.773 32.826 53.428 1.00 16.87 76 ILE B C 1
ATOM 2047 O O . ILE B 1 76 ? 93.476 31.985 53.986 1.00 16.45 76 ILE B O 1
ATOM 2052 N N . GLU B 1 77 ? 93.173 33.507 52.360 1.00 16.69 77 GLU B N 1
ATOM 2053 C CA . GLU B 1 77 ? 94.493 33.307 51.787 1.00 17.42 77 GLU B CA 1
ATOM 2054 C C . GLU B 1 77 ? 95.538 33.948 52.705 1.00 16.62 77 GLU B C 1
ATOM 2055 O O . GLU B 1 77 ? 96.593 33.372 52.968 1.00 14.91 77 GLU B O 1
ATOM 2061 N N . ALA B 1 78 ? 95.224 35.143 53.193 1.00 16.37 78 ALA B N 1
ATOM 2062 C CA . ALA B 1 78 ? 96.119 35.864 54.080 1.00 15.50 78 ALA B CA 1
ATOM 2063 C C . ALA B 1 78 ? 96.303 35.075 55.365 1.00 16.07 78 ALA B C 1
ATOM 2064 O O . ALA B 1 78 ? 97.277 35.280 56.093 1.00 17.75 78 ALA B O 1
ATOM 2066 N N . ALA B 1 79 ? 95.357 34.178 55.641 1.00 15.28 79 ALA B N 1
ATOM 2067 C CA . ALA B 1 79 ? 95.409 33.352 56.841 1.00 13.44 79 ALA B CA 1
ATOM 2068 C C . ALA B 1 79 ? 96.246 32.101 56.584 1.00 14.25 79 ALA B C 1
ATOM 2069 O O . ALA B 1 79 ? 96.572 31.354 57.520 1.00 16.32 79 ALA B O 1
ATOM 2071 N N . GLY B 1 80 ? 96.580 31.865 55.316 1.00 13.75 80 GLY B N 1
ATOM 2072 C CA . GLY B 1 80 ? 97.404 30.722 54.982 1.00 12.83 80 GLY B CA 1
ATOM 2073 C C . GLY B 1 80 ? 96.715 29.580 54.279 1.00 14.50 80 GLY B C 1
ATOM 2074 O O . GLY B 1 80 ? 97.382 28.671 53.784 1.00 16.05 80 GLY B O 1
ATOM 2075 N N . PHE B 1 81 ? 95.389 29.603 54.229 1.00 14.04 81 PHE B N 1
ATOM 2076 C CA . PHE B 1 81 ? 94.643 28.535 53.564 1.00 12.56 81 PHE B CA 1
ATOM 2077 C C . PHE B 1 81 ? 94.792 28.650 52.051 1.00 12.81 81 PHE B C 1
ATOM 2078 O O . PHE B 1 81 ? 94.948 29.746 51.528 1.00 13.05 81 PHE B O 1
ATOM 2086 N N . THR B 1 82 ? 94.751 27.516 51.357 1.00 14.00 82 THR B N 1
ATOM 2087 C CA . THR B 1 82 ? 94.905 27.489 49.896 1.00 14.07 82 THR B CA 1
ATOM 2088 C C . THR B 1 82 ? 93.612 27.209 49.145 1.00 14.54 82 THR B C 1
ATOM 2089 O O . THR B 1 82 ? 93.569 27.318 47.925 1.00 14.57 82 THR B O 1
ATOM 2093 N N . TYR B 1 83 ? 92.565 26.829 49.866 1.00 14.63 83 TYR B N 1
ATOM 2094 C CA . TYR B 1 83 ? 91.282 26.548 49.233 1.00 14.98 83 TYR B CA 1
ATOM 2095 C C . TYR B 1 83 ? 90.839 27.785 48.450 1.00 15.85 83 TYR B C 1
ATOM 2096 O O . TYR B 1 83 ? 91.150 28.916 48.836 1.00 15.35 83 TYR B O 1
ATOM 2105 N N . LYS B 1 84 ? 90.118 27.582 47.352 1.00 16.99 84 LYS B N 1
ATOM 2106 C CA . LYS B 1 84 ? 89.648 28.715 46.567 1.00 20.17 84 LYS B CA 1
ATOM 2107 C C . LYS B 1 84 ? 88.147 28.719 46.378 1.00 21.20 84 LYS B C 1
ATOM 2108 O O . LYS B 1 84 ? 87.596 27.841 45.730 1.00 22.43 84 LYS B O 1
ATOM 2114 N N . LEU B 1 85 ? 87.486 29.719 46.951 1.00 23.00 85 LEU B N 1
ATOM 2115 C CA . LEU B 1 85 ? 86.028 29.766 46.965 1.00 24.29 85 LEU B CA 1
ATOM 2116 C C . LEU B 1 85 ? 85.459 29.647 45.556 1.00 26.64 85 LEU B C 1
ATOM 2117 O O . LEU B 1 85 ? 86.185 29.779 44.570 1.00 27.90 85 LEU B O 1
ATOM 2122 N N . ASP B 1 86 ? 84.157 29.397 45.468 1.00 29.86 86 ASP B N 1
ATOM 2123 C CA . ASP B 1 86 ? 83.509 29.148 44.185 1.00 32.84 86 ASP B CA 1
ATOM 2124 C C . ASP B 1 86 ? 83.407 30.428 43.362 1.00 33.45 86 ASP B C 1
ATOM 2125 O O . ASP B 1 86 ? 84.133 31.392 43.603 1.00 32.85 86 ASP B O 1
ATOM 2130 N N . ALA B 1 87 ? 82.502 30.429 42.389 1.00 33.73 87 ALA B N 1
ATOM 2131 C CA . ALA B 1 87 ? 81.691 31.605 42.098 1.00 34.30 87 ALA B CA 1
ATOM 2132 C C . ALA B 1 87 ? 80.326 31.211 41.545 1.00 34.13 87 ALA B C 1
ATOM 2133 O O . ALA B 1 87 ? 79.345 31.132 42.284 1.00 33.77 87 ALA B O 1
ATOM 2135 N N . ASP B 1 88 ? 80.270 30.963 40.240 1.00 34.57 88 ASP B N 1
ATOM 2136 C CA . ASP B 1 88 ? 79.028 31.094 39.488 1.00 34.77 88 ASP B CA 1
ATOM 2137 C C . ASP B 1 88 ? 78.186 32.253 40.011 1.00 33.09 88 ASP B C 1
ATOM 2138 O O . ASP B 1 88 ? 77.454 32.108 40.990 1.00 32.46 88 ASP B O 1
ATOM 2143 N N . PHE B 1 89 ? 78.295 33.402 39.353 1.00 31.95 89 PHE B N 1
ATOM 2144 C CA . PHE B 1 89 ? 77.301 34.460 39.488 1.00 31.02 89 PHE B CA 1
ATOM 2145 C C . PHE B 1 89 ? 76.511 34.643 38.197 1.00 29.47 89 PHE B C 1
ATOM 2146 O O . PHE B 1 89 ? 75.620 35.489 38.117 1.00 29.74 89 PHE B O 1
ATOM 2154 N N . THR B 1 90 ? 76.843 33.844 37.188 1.00 27.00 90 THR B N 1
ATOM 2155 C CA . THR B 1 90 ? 76.054 33.790 35.962 1.00 25.63 90 THR B CA 1
ATOM 2156 C C . THR B 1 90 ? 74.568 33.640 36.269 1.00 23.81 90 THR B C 1
ATOM 2157 O O . THR B 1 90 ? 74.174 32.807 37.085 1.00 23.34 90 THR B O 1
ATOM 2161 N N . PRO B 1 91 ? 73.748 34.451 35.609 1.00 21.66 91 PRO B N 1
ATOM 2162 C CA . PRO B 1 91 ? 72.298 34.404 35.804 1.00 20.09 91 PRO B CA 1
ATOM 2163 C C . PRO B 1 91 ? 71.748 32.996 35.629 1.00 17.99 91 PRO B C 1
ATOM 2164 O O . PRO B 1 91 ? 72.101 32.299 34.683 1.00 18.82 91 PRO B O 1
ATOM 2168 N N . LYS B 1 92 ? 70.892 32.580 36.558 1.00 16.37 92 LYS B N 1
ATOM 2169 C CA . LYS B 1 92 ? 70.299 31.249 36.518 1.00 14.91 92 LYS B CA 1
ATOM 2170 C C . LYS B 1 92 ? 68.892 31.255 35.942 1.00 13.74 92 LYS B C 1
ATOM 2171 O O . LYS B 1 92 ? 68.387 30.216 35.526 1.00 16.29 92 LYS B O 1
ATOM 2177 N N . PHE B 1 93 ? 68.257 32.422 35.928 1.00 11.90 93 PHE B N 1
ATOM 2178 C CA . PHE B 1 93 ? 66.926 32.558 35.364 1.00 9.98 93 PHE B CA 1
ATOM 2179 C C . PHE B 1 93 ? 67.100 33.283 34.042 1.00 9.47 93 PHE B C 1
ATOM 2180 O O . PHE B 1 93 ? 67.390 34.482 34.023 1.00 10.96 93 PHE B O 1
ATOM 2188 N N . VAL B 1 94 ? 66.934 32.573 32.934 1.00 7.00 94 VAL B N 1
ATOM 2189 C CA . VAL B 1 94 ? 67.124 33.211 31.643 1.00 5.84 94 VAL B CA 1
ATOM 2190 C C . VAL B 1 94 ? 66.006 32.974 30.647 1.00 6.10 94 VAL B C 1
ATOM 2191 O O . VAL B 1 94 ? 65.117 32.144 30.857 1.00 7.62 94 VAL B O 1
ATOM 2195 N N . VAL B 1 95 ? 66.070 33.726 29.556 1.00 5.95 95 VAL B N 1
ATOM 2196 C CA . VAL B 1 95 ? 65.107 33.631 28.480 1.00 5.08 95 VAL B CA 1
ATOM 2197 C C . VAL B 1 95 ? 65.563 32.503 27.568 1.00 4.99 95 VAL B C 1
ATOM 2198 O O . VAL B 1 95 ? 66.722 32.472 27.153 1.00 3.79 95 VAL B O 1
ATOM 2202 N N . GLY B 1 96 ? 64.652 31.577 27.274 1.00 3.79 96 GLY B N 1
ATOM 2203 C CA . GLY B 1 96 ? 64.970 30.465 26.401 1.00 3.81 96 GLY B CA 1
ATOM 2204 C C . GLY B 1 96 ? 63.954 30.326 25.281 1.00 3.81 96 GLY B C 1
ATOM 2205 O O . GLY B 1 96 ? 62.855 30.863 25.350 1.00 5.72 96 GLY B O 1
ATOM 2206 N N . TYR B 1 97 ? 64.321 29.600 24.239 1.00 4.38 97 TYR B N 1
ATOM 2207 C CA . TYR B 1 97 ? 63.432 29.403 23.110 1.00 4.31 97 TYR B CA 1
ATOM 2208 C C . TYR B 1 97 ? 63.104 27.926 22.968 1.00 4.85 97 TYR B C 1
ATOM 2209 O O . TYR B 1 97 ? 64.005 27.094 22.889 1.00 6.89 97 TYR B O 1
ATOM 2218 N N . VAL B 1 98 ? 61.813 27.603 22.934 1.00 6.12 98 VAL B N 1
ATOM 2219 C CA . VAL B 1 98 ? 61.381 26.218 22.812 1.00 6.06 98 VAL B CA 1
ATOM 2220 C C . VAL B 1 98 ? 61.461 25.782 21.356 1.00 8.38 98 VAL B C 1
ATOM 2221 O O . VAL B 1 98 ? 60.574 26.087 20.554 1.00 8.53 98 VAL B O 1
ATOM 2225 N N . GLU B 1 99 ? 62.535 25.078 21.017 1.00 9.92 99 GLU B N 1
ATOM 2226 C CA . GLU B 1 99 ? 62.737 24.616 19.659 1.00 12.41 99 GLU B CA 1
ATOM 2227 C C . GLU B 1 99 ? 61.775 23.507 19.287 1.00 12.37 99 GLU B C 1
ATOM 2228 O O . GLU B 1 99 ? 61.022 23.625 18.323 1.00 12.46 99 GLU B O 1
ATOM 2234 N N . THR B 1 100 ? 61.800 22.427 20.055 1.00 12.25 100 THR B N 1
ATOM 2235 C CA . THR B 1 100 ? 60.943 21.286 19.786 1.00 11.45 100 THR B CA 1
ATOM 2236 C C . THR B 1 100 ? 60.186 20.834 21.026 1.00 12.52 100 THR B C 1
ATOM 2237 O O . THR B 1 100 ? 60.630 21.043 22.161 1.00 13.26 100 THR B O 1
ATOM 2241 N N . LYS B 1 101 ? 59.033 20.220 20.802 1.00 13.29 101 LYS B N 1
ATOM 2242 C CA . LYS B 1 101 ? 58.223 19.693 21.882 1.00 13.02 101 LYS B CA 1
ATOM 2243 C C . LYS B 1 101 ? 57.760 18.319 21.430 1.00 15.36 101 LYS B C 1
ATOM 2244 O O . LYS B 1 101 ? 57.164 18.185 20.358 1.00 15.63 101 LYS B O 1
ATOM 2250 N N . ASP B 1 102 ? 58.041 17.295 22.230 1.00 17.75 102 ASP B N 1
ATOM 2251 C CA . ASP B 1 102 ? 57.634 15.940 21.880 1.00 19.25 102 ASP B CA 1
ATOM 2252 C C . ASP B 1 102 ? 56.994 15.242 23.064 1.00 20.03 102 ASP B C 1
ATOM 2253 O O . ASP B 1 102 ? 57.196 15.640 24.207 1.00 20.49 102 ASP B O 1
ATOM 2258 N N . LYS B 1 103 ? 56.209 14.209 22.784 1.00 21.30 103 LYS B N 1
ATOM 2259 C CA . LYS B 1 103 ? 55.555 13.442 23.837 1.00 22.07 103 LYS B CA 1
ATOM 2260 C C . LYS B 1 103 ? 56.594 12.659 24.626 1.00 21.51 103 LYS B C 1
ATOM 2261 O O . LYS B 1 103 ? 57.558 12.137 24.055 1.00 21.65 103 LYS B O 1
ATOM 2267 N N . HIS B 1 104 ? 56.408 12.595 25.940 1.00 21.61 104 HIS B N 1
ATOM 2268 C CA . HIS B 1 104 ? 57.319 11.852 26.795 1.00 21.91 104 HIS B CA 1
ATOM 2269 C C . HIS B 1 104 ? 57.032 10.388 26.461 1.00 22.87 104 HIS B C 1
ATOM 2270 O O . HIS B 1 104 ? 55.879 9.949 26.508 1.00 21.72 104 HIS B O 1
ATOM 2277 N N . PRO B 1 105 ? 58.079 9.612 26.121 1.00 24.80 105 PRO B N 1
ATOM 2278 C CA . PRO B 1 105 ? 57.906 8.198 25.770 1.00 26.24 105 PRO B CA 1
ATOM 2279 C C . PRO B 1 105 ? 56.954 7.412 26.668 1.00 28.04 105 PRO B C 1
ATOM 2280 O O . PRO B 1 105 ? 56.163 6.603 26.176 1.00 28.22 105 PRO B O 1
ATOM 2284 N N . ASP B 1 106 ? 57.000 7.660 27.974 1.00 29.58 106 ASP B N 1
ATOM 2285 C CA . ASP B 1 106 ? 56.113 6.952 28.890 1.00 31.50 106 ASP B CA 1
ATOM 2286 C C . ASP B 1 106 ? 55.722 7.760 30.129 1.00 31.80 106 ASP B C 1
ATOM 2287 O O . ASP B 1 106 ? 56.075 7.406 31.255 1.00 32.19 106 ASP B O 1
ATOM 2292 N N . ALA B 1 107 ? 54.984 8.846 29.905 1.00 31.89 107 ALA B N 1
ATOM 2293 C CA . ALA B 1 107 ? 54.504 9.706 30.980 1.00 32.45 107 ALA B CA 1
ATOM 2294 C C . ALA B 1 107 ? 53.087 10.159 30.625 1.00 33.82 107 ALA B C 1
ATOM 2295 O O . ALA B 1 107 ? 52.237 10.337 31.501 1.00 35.37 107 ALA B O 1
ATOM 2297 N N . ASP B 1 108 ? 52.851 10.348 29.329 1.00 33.19 108 ASP B N 1
ATOM 2298 C CA . ASP B 1 108 ? 51.544 10.741 28.802 1.00 33.00 108 ASP B CA 1
ATOM 2299 C C . ASP B 1 108 ? 51.121 12.203 28.929 1.00 31.71 108 ASP B C 1
ATOM 2300 O O . ASP B 1 108 ? 50.684 12.801 27.946 1.00 32.14 108 ASP B O 1
ATOM 2305 N N . LYS B 1 109 ? 51.223 12.778 30.123 1.00 30.52 109 LYS B N 1
ATOM 2306 C CA . LYS B 1 109 ? 50.842 14.173 30.295 1.00 28.58 109 LYS B CA 1
ATOM 2307 C C . LYS B 1 109 ? 52.052 15.080 30.407 1.00 26.37 109 LYS B C 1
ATOM 2308 O O . LYS B 1 109 ? 51.940 16.232 30.831 1.00 27.89 109 LYS B O 1
ATOM 2314 N N . LEU B 1 110 ? 53.211 14.551 30.030 1.00 23.24 110 LEU B N 1
ATOM 2315 C CA . LEU B 1 110 ? 54.449 15.315 30.066 1.00 20.36 110 LEU B CA 1
ATOM 2316 C C . LEU B 1 110 ? 55.049 15.378 28.671 1.00 18.40 110 LEU B C 1
ATOM 2317 O O . LEU B 1 110 ? 54.833 14.491 27.847 1.00 18.30 110 LEU B O 1
ATOM 2322 N N . SER B 1 111 ? 55.800 16.436 28.408 1.00 15.86 111 SER B N 1
ATOM 2323 C CA . SER B 1 111 ? 56.446 16.619 27.119 1.00 15.06 111 SER B CA 1
ATOM 2324 C C . SER B 1 111 ? 57.918 16.819 27.391 1.00 12.72 111 SER B C 1
ATOM 2325 O O . SER B 1 111 ? 58.288 17.278 28.468 1.00 12.44 111 SER B O 1
ATOM 2328 N N . VAL B 1 112 ? 58.764 16.448 26.439 1.00 12.05 112 VAL B N 1
ATOM 2329 C CA . VAL B 1 112 ? 60.189 16.670 26.621 1.00 10.57 112 VAL B CA 1
ATOM 2330 C C . VAL B 1 112 ? 60.457 17.769 25.608 1.00 9.49 112 VAL B C 1
ATOM 2331 O O . VAL B 1 112 ? 60.059 17.678 24.437 1.00 7.48 112 VAL B O 1
ATOM 2335 N N . LEU B 1 113 ? 61.107 18.825 26.074 1.00 8.62 113 LEU B N 1
ATOM 2336 C CA . LEU B 1 113 ? 61.394 19.968 25.234 1.00 7.29 113 LEU B CA 1
ATOM 2337 C C . LEU B 1 113 ? 62.875 20.144 25.000 1.00 8.38 113 LEU B C 1
ATOM 2338 O O . LEU B 1 113 ? 63.704 19.676 25.782 1.00 9.23 113 LEU B O 1
ATOM 2343 N N . SER B 1 114 ? 63.203 20.814 23.904 1.00 8.11 114 SER B N 1
ATOM 2344 C CA . SER B 1 114 ? 64.586 21.138 23.600 1.00 9.20 114 SER B CA 1
ATOM 2345 C C . SER B 1 114 ? 64.553 22.649 23.600 1.00 9.38 114 SER B C 1
ATOM 2346 O O . SER B 1 114 ? 63.967 23.262 22.705 1.00 11.12 114 SER B O 1
ATOM 2349 N N . VAL B 1 115 ? 65.164 23.242 24.618 1.00 8.31 115 VAL B N 1
ATOM 2350 C CA . VAL B 1 115 ? 65.178 24.687 24.764 1.00 7.52 115 VAL B CA 1
ATOM 2351 C C . VAL B 1 115 ? 66.526 25.314 24.486 1.00 7.52 115 VAL B C 1
ATOM 2352 O O . VAL B 1 115 ? 67.522 24.954 25.107 1.00 8.28 115 VAL B O 1
ATOM 2356 N N . ASP B 1 116 ? 66.552 26.241 23.536 1.00 6.47 116 ASP B N 1
ATOM 2357 C CA . ASP B 1 116 ? 67.768 26.955 23.204 1.00 7.30 116 ASP B CA 1
ATOM 2358 C C . ASP B 1 116 ? 67.909 28.040 24.273 1.00 6.94 116 ASP B C 1
ATOM 2359 O O . ASP B 1 116 ? 66.982 28.807 24.529 1.00 5.49 116 ASP B O 1
ATOM 2364 N N . VAL B 1 117 ? 69.072 28.102 24.901 1.00 6.54 117 VAL B N 1
ATOM 2365 C CA . VAL B 1 117 ? 69.297 29.087 25.938 1.00 8.30 117 VAL B CA 1
ATOM 2366 C C . VAL B 1 117 ? 70.537 29.949 25.609 1.00 10.20 117 VAL B C 1
ATOM 2367 O O . VAL B 1 117 ? 71.146 30.576 26.480 1.00 7.70 117 VAL B O 1
ATOM 2371 N N . ALA B 1 118 ? 70.870 29.972 24.317 1.00 12.56 118 ALA B N 1
ATOM 2372 C CA . ALA B 1 118 ? 71.993 30.726 23.758 1.00 12.90 118 ALA B CA 1
ATOM 2373 C C . ALA B 1 118 ? 73.352 30.085 23.989 1.00 15.22 118 ALA B C 1
ATOM 2374 O O . ALA B 1 118 ? 74.037 29.714 23.040 1.00 16.32 118 ALA B O 1
ATOM 2376 N N . THR B 1 119 ? 73.741 29.957 25.251 1.00 17.19 119 THR B N 1
ATOM 2377 C CA . THR B 1 119 ? 75.023 29.363 25.596 1.00 18.22 119 THR B CA 1
ATOM 2378 C C . THR B 1 119 ? 75.000 27.871 25.314 1.00 17.99 119 THR B C 1
ATOM 2379 O O . THR B 1 119 ? 76.044 27.250 25.116 1.00 18.45 119 THR B O 1
ATOM 2383 N N . GLU B 1 120 ? 73.803 27.295 25.296 1.00 18.12 120 GLU B N 1
ATOM 2384 C CA . GLU B 1 120 ? 73.663 25.865 25.072 1.00 17.61 120 GLU B CA 1
ATOM 2385 C C . GLU B 1 120 ? 72.205 25.514 24.834 1.00 16.46 120 GLU B C 1
ATOM 2386 O O . GLU B 1 120 ? 71.330 26.385 24.880 1.00 17.25 120 GLU B O 1
ATOM 2392 N N . LYS B 1 121 ? 71.947 24.235 24.576 1.00 14.81 121 LYS B N 1
ATOM 2393 C CA . LYS B 1 121 ? 70.590 23.767 24.375 1.00 13.20 121 LYS B CA 1
ATOM 2394 C C . LYS B 1 121 ? 70.291 22.810 25.515 1.00 12.11 121 LYS B C 1
ATOM 2395 O O . LYS B 1 121 ? 71.067 21.898 25.791 1.00 11.50 121 LYS B O 1
ATOM 2401 N N . LEU B 1 122 ? 69.164 23.032 26.184 1.00 10.89 122 LEU B N 1
ATOM 2402 C CA . LEU B 1 122 ? 68.784 22.214 27.320 1.00 8.76 122 LEU B CA 1
ATOM 2403 C C . LEU B 1 122 ? 67.599 21.314 27.031 1.00 10.41 122 LEU B C 1
ATOM 2404 O O . LEU B 1 122 ? 66.645 21.719 26.371 1.00 12.50 122 LEU B O 1
ATOM 2409 N N . GLN B 1 123 ? 67.660 20.083 27.518 1.00 9.04 123 GLN B N 1
ATOM 2410 C CA . GLN B 1 123 ? 66.540 19.185 27.342 1.00 8.56 123 GLN B CA 1
ATOM 2411 C C . GLN B 1 123 ? 65.829 19.177 28.684 1.00 9.10 123 GLN B C 1
ATOM 2412 O O . GLN B 1 123 ? 66.354 18.649 29.661 1.00 10.59 123 GLN B O 1
ATOM 2418 N N . ILE B 1 124 ? 64.651 19.785 28.749 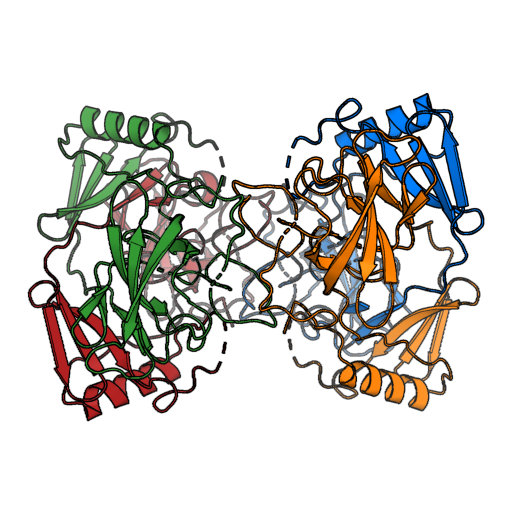1.00 9.50 124 ILE B N 1
ATOM 2419 C CA . ILE B 1 124 ? 63.923 19.806 30.000 1.00 8.66 124 ILE B CA 1
ATOM 2420 C C . ILE B 1 124 ? 62.559 19.175 29.772 1.00 8.18 124 ILE B C 1
ATOM 2421 O O . ILE B 1 124 ? 61.977 19.306 28.701 1.00 5.30 124 ILE B O 1
ATOM 2426 N N . VAL B 1 125 ? 62.074 18.454 30.775 1.00 8.99 125 VAL B N 1
ATOM 2427 C CA . VAL B 1 125 ? 60.783 17.799 30.685 1.00 9.53 125 VAL B CA 1
ATOM 2428 C C . VAL B 1 125 ? 59.760 18.702 31.343 1.00 10.74 125 VAL B C 1
ATOM 2429 O O . VAL B 1 125 ? 59.951 19.150 32.473 1.00 11.73 125 VAL B O 1
ATOM 2433 N N . CYS B 1 126 ? 58.672 18.964 30.633 1.00 10.10 126 CYS B N 1
ATOM 2434 C CA . CYS B 1 126 ? 57.644 19.858 31.133 1.00 11.77 126 CYS B CA 1
ATOM 2435 C C . CYS B 1 126 ? 56.231 19.313 30.942 1.00 11.95 126 CYS B C 1
ATOM 2436 O O . CYS B 1 126 ? 55.916 18.715 29.909 1.00 12.31 126 CYS B O 1
ATOM 2439 N N . GLY B 1 127 ? 55.381 19.529 31.941 1.00 11.04 127 GLY B N 1
ATOM 2440 C CA . GLY B 1 127 ? 54.015 19.052 31.859 1.00 11.82 127 GLY B CA 1
ATOM 2441 C C . GLY B 1 127 ? 53.018 20.187 31.724 1.00 12.69 127 GLY B C 1
ATOM 2442 O O . GLY B 1 127 ? 51.817 19.951 31.656 1.00 12.83 127 GLY B O 1
ATOM 2443 N N . ALA B 1 128 ? 53.503 21.422 31.690 1.00 12.93 128 ALA B N 1
ATOM 2444 C CA . ALA B 1 128 ? 52.620 22.572 31.550 1.00 13.02 128 ALA B CA 1
ATOM 2445 C C . ALA B 1 128 ? 51.792 22.376 30.286 1.00 12.42 128 ALA B C 1
ATOM 2446 O O . ALA B 1 128 ? 52.343 22.130 29.213 1.00 12.94 128 ALA B O 1
ATOM 2448 N N . PRO B 1 129 ? 50.457 22.469 30.398 1.00 12.61 129 PRO B N 1
ATOM 2449 C CA . PRO B 1 129 ? 49.589 22.292 29.227 1.00 12.19 129 PRO B CA 1
ATOM 2450 C C . PRO B 1 129 ? 49.708 23.369 28.153 1.00 11.87 129 PRO B C 1
ATOM 2451 O O . PRO B 1 129 ? 49.447 23.105 26.982 1.00 12.29 129 PRO B O 1
ATOM 2455 N N . ASN B 1 130 ? 50.128 24.570 28.533 1.00 10.38 130 ASN B N 1
ATOM 2456 C CA . ASN B 1 130 ? 50.228 25.667 27.567 1.00 10.18 130 ASN B CA 1
ATOM 2457 C C . ASN B 1 130 ? 51.548 25.821 26.821 1.00 10.92 130 ASN B C 1
ATOM 2458 O O . ASN B 1 130 ? 51.654 26.670 25.943 1.00 11.18 130 ASN B O 1
ATOM 2463 N N . VAL B 1 131 ? 52.555 25.022 27.154 1.00 10.68 131 VAL B N 1
ATOM 2464 C CA . VAL B 1 131 ? 53.836 25.152 26.472 1.00 11.71 131 VAL B CA 1
ATOM 2465 C C . VAL B 1 131 ? 53.789 24.639 25.032 1.00 11.31 131 VAL B C 1
ATOM 2466 O O . VAL B 1 131 ? 53.148 23.630 24.740 1.00 9.60 131 VAL B O 1
ATOM 2470 N N . GLU B 1 132 ? 54.478 25.342 24.138 1.00 12.34 132 GLU B N 1
ATOM 2471 C CA . GLU B 1 132 ? 54.518 24.968 22.729 1.00 12.33 132 GLU B CA 1
ATOM 2472 C C . GLU B 1 132 ? 55.817 25.399 22.078 1.00 10.81 132 GLU B C 1
ATOM 2473 O O . GLU B 1 132 ? 56.475 26.328 22.551 1.00 11.67 132 GLU B O 1
ATOM 2479 N N . ALA B 1 133 ? 56.174 24.728 20.986 1.00 8.77 133 ALA B N 1
ATOM 2480 C CA . ALA B 1 133 ? 57.389 25.051 20.252 1.00 8.48 133 ALA B CA 1
ATOM 2481 C C . ALA B 1 133 ? 57.214 26.435 19.631 1.00 8.24 133 ALA B C 1
ATOM 2482 O O . ALA B 1 133 ? 56.110 26.816 19.266 1.00 8.02 133 ALA B O 1
ATOM 2484 N N . GLY B 1 134 ? 58.301 27.190 19.517 1.00 8.57 134 GLY B N 1
ATOM 2485 C CA . GLY B 1 134 ? 58.199 28.527 18.958 1.00 7.48 134 GLY B CA 1
ATOM 2486 C C . GLY B 1 134 ? 58.029 29.602 20.026 1.00 7.11 134 GLY B C 1
ATOM 2487 O O . GLY B 1 134 ? 58.144 30.799 19.736 1.00 5.60 134 GLY B O 1
ATOM 2488 N N . GLN B 1 135 ? 57.763 29.184 21.264 1.00 5.86 135 GLN B N 1
ATOM 2489 C CA . GLN B 1 135 ? 57.584 30.118 22.376 1.00 4.67 135 GLN B CA 1
ATOM 2490 C C . GLN B 1 135 ? 58.895 30.535 23.031 1.00 4.31 135 GLN B C 1
ATOM 2491 O O . GLN B 1 135 ? 59.857 29.778 23.062 1.00 3.79 135 GLN B O 1
ATOM 2497 N N . LYS B 1 136 ? 58.926 31.753 23.547 1.00 4.78 136 LYS B N 1
ATOM 2498 C CA . LYS B 1 136 ? 60.085 32.229 24.272 1.00 4.51 136 LYS B CA 1
ATOM 2499 C C . LYS B 1 136 ? 59.613 32.135 25.710 1.00 5.06 136 LYS B C 1
ATOM 2500 O O . LYS B 1 136 ? 58.501 32.564 26.051 1.00 5.66 136 LYS B O 1
ATOM 2506 N N . VAL B 1 137 ? 60.448 31.548 26.552 1.00 4.19 137 VAL B N 1
ATOM 2507 C CA . VAL B 1 137 ? 60.069 31.354 27.930 1.00 6.02 137 VAL B CA 1
ATOM 2508 C C . VAL B 1 137 ? 61.258 31.558 28.857 1.00 6.27 137 VAL B C 1
ATOM 2509 O O . VAL B 1 137 ? 62.398 31.642 28.398 1.00 7.13 137 VAL B O 1
ATOM 2513 N N . VAL B 1 138 ? 60.999 31.664 30.157 1.00 5.30 138 VAL B N 1
ATOM 2514 C CA . VAL B 1 138 ? 62.091 31.830 31.105 1.00 5.79 138 VAL B CA 1
ATOM 2515 C C . VAL B 1 138 ? 62.394 30.504 31.796 1.00 4.53 138 VAL B C 1
ATOM 2516 O O . VAL B 1 138 ? 61.512 29.904 32.427 1.00 4.36 138 VAL B O 1
ATOM 2520 N N . VAL B 1 139 ? 63.636 30.040 31.659 1.00 3.79 139 VAL B N 1
ATOM 2521 C CA . VAL B 1 139 ? 64.017 28.779 32.278 1.00 4.95 139 VAL B CA 1
ATOM 2522 C C . VAL B 1 139 ? 64.923 28.967 33.499 1.00 3.90 139 VAL B C 1
ATOM 2523 O O . VAL B 1 139 ? 65.820 29.812 33.510 1.00 3.79 139 VAL B O 1
ATOM 2527 N N . ALA B 1 140 ? 64.645 28.183 34.536 1.00 4.20 140 ALA B N 1
ATOM 2528 C CA . ALA B 1 140 ? 65.430 28.195 35.761 1.00 4.56 140 ALA B CA 1
ATOM 2529 C C . ALA B 1 140 ? 66.477 27.124 35.519 1.00 4.12 140 ALA B C 1
ATOM 2530 O O . ALA B 1 140 ? 66.187 25.939 35.651 1.00 5.93 140 ALA B O 1
ATOM 2532 N N . LYS B 1 141 ? 67.682 27.537 35.145 1.00 4.56 141 LYS B N 1
ATOM 2533 C CA . LYS B 1 141 ? 68.751 26.589 34.864 1.00 7.20 141 LYS B CA 1
ATOM 2534 C C . LYS B 1 141 ? 69.231 25.861 36.105 1.00 8.05 141 LYS B C 1
ATOM 2535 O O . LYS B 1 141 ? 68.898 26.239 37.230 1.00 7.41 141 LYS B O 1
ATOM 2541 N N . VAL B 1 142 ? 70.000 24.795 35.888 1.00 9.73 142 VAL B N 1
ATOM 2542 C CA . VAL B 1 142 ? 70.567 24.024 36.987 1.00 10.24 142 VAL B CA 1
ATOM 2543 C C . VAL B 1 142 ? 71.345 24.998 37.862 1.00 11.04 142 VAL B C 1
ATOM 2544 O O . VAL B 1 142 ? 72.156 25.786 37.365 1.00 11.17 142 VAL B O 1
ATOM 2548 N N . GLY B 1 143 ? 71.087 24.954 39.161 1.00 12.31 143 GLY B N 1
ATOM 2549 C CA . GLY B 1 143 ? 71.779 25.847 40.073 1.00 14.29 143 GLY B CA 1
ATOM 2550 C C . GLY B 1 143 ? 70.856 26.914 40.616 1.00 16.11 143 GLY B C 1
ATOM 2551 O O . GLY B 1 143 ? 71.030 27.369 41.738 1.00 17.19 143 GLY B O 1
ATOM 2552 N N . ALA B 1 144 ? 69.871 27.312 39.813 1.00 17.72 144 ALA B N 1
ATOM 2553 C CA . ALA B 1 144 ? 68.914 28.326 40.217 1.00 18.32 144 ALA B CA 1
ATOM 2554 C C . ALA B 1 144 ? 68.245 27.915 41.515 1.00 20.81 144 ALA B C 1
ATOM 2555 O O . ALA B 1 144 ? 68.039 26.724 41.773 1.00 19.07 144 ALA B O 1
ATOM 2557 N N . VAL B 1 145 ? 67.915 28.911 42.334 1.00 23.65 145 VAL B N 1
ATOM 2558 C CA . VAL B 1 145 ? 67.247 28.672 43.605 1.00 27.27 145 VAL B CA 1
ATOM 2559 C C . VAL B 1 145 ? 65.811 29.188 43.542 1.00 28.98 145 VAL B C 1
ATOM 2560 O O . VAL B 1 145 ? 65.566 30.392 43.482 1.00 30.46 145 VAL B O 1
ATOM 2572 N N . PRO B 1 147 ? 62.074 30.277 44.548 1.00 37.12 147 PRO B N 1
ATOM 2573 C CA . PRO B 1 147 ? 61.520 31.002 45.691 1.00 38.03 147 PRO B CA 1
ATOM 2574 C C . PRO B 1 147 ? 60.979 30.040 46.745 1.00 37.94 147 PRO B C 1
ATOM 2575 O O . PRO B 1 147 ? 61.120 30.275 47.949 1.00 37.28 147 PRO B O 1
ATOM 2579 N N . SER B 1 148 ? 60.377 28.948 46.281 1.00 37.71 148 SER B N 1
ATOM 2580 C CA . SER B 1 148 ? 59.805 27.943 47.177 1.00 38.59 148 SER B CA 1
ATOM 2581 C C . SER B 1 148 ? 60.853 27.109 47.909 1.00 39.12 148 SER B C 1
ATOM 2582 O O . SER B 1 148 ? 60.510 26.175 48.633 1.00 38.94 148 SER B O 1
ATOM 2585 N N . GLY B 1 149 ? 62.126 27.445 47.713 1.00 40.59 149 GLY B N 1
ATOM 2586 C CA . GLY B 1 149 ? 63.196 26.720 48.380 1.00 41.37 149 GLY B CA 1
ATOM 2587 C C . GLY B 1 149 ? 64.042 25.801 47.512 1.00 42.20 149 GLY B C 1
ATOM 2588 O O . GLY B 1 149 ? 65.261 25.961 47.432 1.00 42.57 149 GLY B O 1
ATOM 2597 N N . VAL B 1 151 ? 66.239 23.675 44.910 1.00 37.87 151 VAL B N 1
ATOM 2598 C CA . VAL B 1 151 ? 67.373 24.068 44.088 1.00 34.87 151 VAL B CA 1
ATOM 2599 C C . VAL B 1 151 ? 67.372 23.195 42.840 1.00 33.26 151 VAL B C 1
ATOM 2600 O O . VAL B 1 151 ? 67.513 21.983 42.930 1.00 32.10 151 VAL B O 1
ATOM 2604 N N . ILE B 1 152 ? 67.207 23.812 41.675 1.00 31.48 152 ILE B N 1
ATOM 2605 C CA . ILE B 1 152 ? 67.177 23.062 40.423 1.00 29.69 152 ILE B CA 1
ATOM 2606 C C . ILE B 1 152 ? 68.459 22.257 40.249 1.00 30.06 152 ILE B C 1
ATOM 2607 O O . ILE B 1 152 ? 69.565 22.787 40.372 1.00 29.46 152 ILE B O 1
ATOM 2612 N N . LYS B 1 153 ? 68.298 20.972 39.964 1.00 30.72 153 LYS B N 1
ATOM 2613 C CA . LYS B 1 153 ? 69.431 20.076 39.776 1.00 32.10 153 LYS B CA 1
ATOM 2614 C C . LYS B 1 153 ? 69.302 19.316 38.467 1.00 31.67 153 LYS B C 1
ATOM 2615 O O . LYS B 1 153 ? 68.259 19.357 37.823 1.00 31.91 153 LYS B O 1
ATOM 2621 N N . ASP B 1 154 ? 70.367 18.632 38.066 1.00 31.74 154 ASP B N 1
ATOM 2622 C CA . ASP B 1 154 ? 70.331 17.836 36.841 1.00 31.75 154 ASP B CA 1
ATOM 2623 C C . ASP B 1 154 ? 69.452 16.630 37.117 1.00 30.68 154 ASP B C 1
ATOM 2624 O O . ASP B 1 154 ? 69.937 15.530 37.377 1.00 32.48 154 ASP B O 1
ATOM 2629 N N . ALA B 1 155 ? 68.148 16.859 37.063 1.00 28.10 155 ALA B N 1
ATOM 2630 C CA . ALA B 1 155 ? 67.161 15.831 37.344 1.00 25.26 155 ALA B CA 1
ATOM 2631 C C . ALA B 1 155 ? 66.935 14.821 36.228 1.00 23.25 155 ALA B C 1
ATOM 2632 O O . ALA B 1 155 ? 67.734 14.691 35.300 1.00 21.40 155 ALA B O 1
ATOM 2634 N N . GLU B 1 156 ? 65.813 14.118 36.349 1.00 22.40 156 GLU B N 1
ATOM 2635 C CA . GLU B 1 156 ? 65.385 13.092 35.417 1.00 20.83 156 GLU B CA 1
ATOM 2636 C C . GLU B 1 156 ? 63.936 12.781 35.767 1.00 20.13 156 GLU B C 1
ATOM 2637 O O . GLU B 1 156 ? 63.636 12.439 36.910 1.00 21.86 156 GLU B O 1
ATOM 2643 N N . LEU B 1 157 ? 63.035 12.913 34.800 1.00 19.85 157 LEU B N 1
ATOM 2644 C CA . LEU B 1 157 ? 61.624 12.641 35.041 1.00 19.36 157 LEU B CA 1
ATOM 2645 C C . LEU B 1 157 ? 61.155 11.403 34.293 1.00 19.84 157 LEU B C 1
ATOM 2646 O O . LEU B 1 157 ? 61.047 11.404 33.061 1.00 20.42 157 LEU B O 1
ATOM 2651 N N . ARG B 1 158 ? 60.865 10.353 35.052 1.00 19.47 158 ARG B N 1
ATOM 2652 C CA . ARG B 1 158 ? 60.406 9.089 34.498 1.00 18.96 158 ARG B CA 1
ATOM 2653 C C . ARG B 1 158 ? 61.237 8.626 33.321 1.00 18.34 158 ARG B C 1
ATOM 2654 O O . ARG B 1 158 ? 60.704 8.363 32.242 1.00 17.90 158 ARG B O 1
ATOM 2662 N N . GLY B 1 159 ? 62.545 8.541 33.524 1.00 17.57 159 GLY B N 1
ATOM 2663 C CA . GLY B 1 159 ? 63.404 8.058 32.466 1.00 16.52 159 GLY B CA 1
ATOM 2664 C C . GLY B 1 159 ? 64.262 9.052 31.715 1.00 16.67 159 GLY B C 1
ATOM 2665 O O . GLY B 1 159 ? 65.485 8.874 31.654 1.00 16.86 159 GLY B O 1
ATOM 2666 N N . VAL B 1 160 ? 63.646 10.081 31.133 1.00 15.51 160 VAL B N 1
ATOM 2667 C CA . VAL B 1 160 ? 64.403 11.077 30.378 1.00 13.81 160 VAL B CA 1
ATOM 2668 C C . VAL B 1 160 ? 64.955 12.197 31.254 1.00 12.74 160 VAL B C 1
ATOM 2669 O O . VAL B 1 160 ? 64.276 12.688 32.150 1.00 11.70 160 VAL B O 1
ATOM 2673 N N . ALA B 1 161 ? 66.193 12.595 30.970 1.00 12.30 161 ALA B N 1
ATOM 2674 C CA . ALA B 1 161 ? 66.882 13.647 31.713 1.00 13.44 161 ALA B CA 1
ATOM 2675 C C . ALA B 1 161 ? 66.238 15.016 31.522 1.00 14.71 161 ALA B C 1
ATOM 2676 O O . ALA B 1 161 ? 65.693 15.318 30.460 1.00 15.50 161 ALA B O 1
ATOM 2678 N N . SER B 1 162 ? 66.324 15.845 32.558 1.00 14.74 162 SER B N 1
ATOM 2679 C CA . SER B 1 162 ? 65.745 17.180 32.538 1.00 15.00 162 SER B CA 1
ATOM 2680 C C . SER B 1 162 ? 66.703 18.148 33.219 1.00 15.09 162 SER B C 1
ATOM 2681 O O . SER B 1 162 ? 66.942 18.039 34.419 1.00 14.95 162 SER B O 1
ATOM 2684 N N . SER B 1 163 ? 67.251 19.094 32.463 1.00 15.07 163 SER B N 1
ATOM 2685 C CA . SER B 1 163 ? 68.189 20.061 33.031 1.00 16.14 163 SER B CA 1
ATOM 2686 C C . SER B 1 163 ? 67.643 21.477 33.050 1.00 17.21 163 SER B C 1
ATOM 2687 O O . SER B 1 163 ? 67.954 22.283 32.176 1.00 16.90 163 SER B O 1
ATOM 2690 N N . GLY B 1 164 ? 66.845 21.772 34.070 1.00 17.90 164 GLY B N 1
ATOM 2691 C CA . GLY B 1 164 ? 66.247 23.086 34.203 1.00 16.36 164 GLY B CA 1
ATOM 2692 C C . GLY B 1 164 ? 64.737 22.977 34.346 1.00 17.31 164 GLY B C 1
ATOM 2693 O O . GLY B 1 164 ? 64.161 21.890 34.290 1.00 16.12 164 GLY B O 1
ATOM 2702 N N . ILE B 1 166 ? 60.909 25.091 33.287 1.00 14.88 166 ILE B N 1
ATOM 2703 C CA . ILE B 1 166 ? 60.224 26.183 32.615 1.00 11.43 166 ILE B CA 1
ATOM 2704 C C . ILE B 1 166 ? 59.382 26.851 33.693 1.00 11.47 166 ILE B C 1
ATOM 2705 O O . ILE B 1 166 ? 58.543 26.209 34.309 1.00 8.97 166 ILE B O 1
ATOM 2710 N N . CYS B 1 167 ? 59.614 28.143 33.910 1.00 13.17 167 CYS B N 1
ATOM 2711 C CA . CYS B 1 167 ? 58.925 28.892 34.957 1.00 14.28 167 CYS B CA 1
ATOM 2712 C C . CYS B 1 167 ? 57.556 29.478 34.668 1.00 16.42 167 CYS B C 1
ATOM 2713 O O . CYS B 1 167 ? 57.190 29.725 33.525 1.00 17.82 167 CYS B O 1
ATOM 2716 N N . SER B 1 168 ? 56.812 29.711 35.745 1.00 18.19 168 SER B N 1
ATOM 2717 C CA . SER B 1 168 ? 55.481 30.297 35.673 1.00 19.83 168 SER B CA 1
ATOM 2718 C C . SER B 1 168 ? 55.523 31.525 36.567 1.00 20.49 168 SER B C 1
ATOM 2719 O O . SER B 1 168 ? 56.533 31.773 37.207 1.00 19.08 168 SER B O 1
ATOM 2730 N N . LYS B 1 170 ? 54.150 32.154 39.482 1.00 26.98 170 LYS B N 1
ATOM 2731 C CA . LYS B 1 170 ? 54.439 31.719 40.850 1.00 26.92 170 LYS B CA 1
ATOM 2732 C C . LYS B 1 170 ? 55.925 31.466 41.053 1.00 26.33 170 LYS B C 1
ATOM 2733 O O . LYS B 1 170 ? 56.531 31.988 41.989 1.00 26.09 170 LYS B O 1
ATOM 2739 N N . GLU B 1 171 ? 56.501 30.650 40.178 1.00 24.59 171 GLU B N 1
ATOM 2740 C CA . GLU B 1 171 ? 57.918 30.321 40.242 1.00 24.02 171 GLU B CA 1
ATOM 2741 C C . GLU B 1 171 ? 58.812 31.557 40.270 1.00 22.67 171 GLU B C 1
ATOM 2742 O O . GLU B 1 171 ? 59.810 31.582 40.982 1.00 23.17 171 GLU B O 1
ATOM 2748 N N . LEU B 1 172 ? 58.468 32.573 39.485 1.00 22.06 172 LEU B N 1
ATOM 2749 C CA . LEU B 1 172 ? 59.263 33.792 39.446 1.00 21.48 172 LEU B CA 1
ATOM 2750 C C . LEU B 1 172 ? 59.086 34.683 40.681 1.00 22.07 172 LEU B C 1
ATOM 2751 O O . LEU B 1 172 ? 59.753 35.708 40.805 1.00 22.10 172 LEU B O 1
ATOM 2756 N N . GLY B 1 173 ? 58.186 34.303 41.585 1.00 21.88 173 GLY B N 1
ATOM 2757 C CA . GLY B 1 173 ? 57.984 35.087 42.789 1.00 22.44 173 GLY B CA 1
ATOM 2758 C C . GLY B 1 173 ? 56.719 35.922 42.913 1.00 22.66 173 GLY B C 1
ATOM 2759 O O . GLY B 1 173 ? 56.612 36.754 43.820 1.00 23.57 173 GLY B O 1
ATOM 2760 N N . LEU B 1 174 ? 55.755 35.718 42.025 1.00 21.53 174 LEU B N 1
ATOM 2761 C CA . LEU B 1 174 ? 54.519 36.485 42.100 1.00 21.25 174 LEU B CA 1
ATOM 2762 C C . LEU B 1 174 ? 53.736 36.091 43.362 1.00 21.77 174 LEU B C 1
ATOM 2763 O O . LEU B 1 174 ? 53.406 34.924 43.563 1.00 21.42 174 LEU B O 1
ATOM 2768 N N . PRO B 1 175 ? 53.431 37.072 44.223 1.00 22.78 175 PRO B N 1
ATOM 2769 C CA . PRO B 1 175 ? 52.699 36.917 45.487 1.00 24.51 175 PRO B CA 1
ATOM 2770 C C . PRO B 1 175 ? 51.338 36.239 45.377 1.00 26.41 175 PRO B C 1
ATOM 2771 O O . PRO B 1 175 ? 51.088 35.222 46.018 1.00 27.31 175 PRO B O 1
ATOM 2775 N N . ASN B 1 176 ? 50.456 36.819 44.574 1.00 27.92 176 ASN B N 1
ATOM 2776 C CA . ASN B 1 176 ? 49.114 36.281 44.380 1.00 28.87 176 ASN B CA 1
ATOM 2777 C C . ASN B 1 176 ? 49.019 35.267 43.244 1.00 28.66 176 ASN B C 1
ATOM 2778 O O . ASN B 1 176 ? 49.682 35.393 42.212 1.00 28.96 176 ASN B O 1
ATOM 2783 N N . ALA B 1 177 ? 48.177 34.262 43.444 1.00 28.46 177 ALA B N 1
ATOM 2784 C CA . ALA B 1 177 ? 47.981 33.229 42.442 1.00 29.35 177 ALA B CA 1
ATOM 2785 C C . ALA B 1 177 ? 47.316 33.824 41.201 1.00 28.52 177 ALA B C 1
ATOM 2786 O O . ALA B 1 177 ? 46.288 34.495 41.293 1.00 29.32 177 ALA B O 1
ATOM 2788 N N . PRO B 1 178 ? 47.908 33.601 40.021 1.00 27.81 178 PRO B N 1
ATOM 2789 C CA . PRO B 1 178 ? 47.342 34.127 38.773 1.00 28.15 178 PRO B CA 1
ATOM 2790 C C . PRO B 1 178 ? 46.195 33.255 38.264 1.00 28.30 178 PRO B C 1
ATOM 2791 O O . PRO B 1 178 ? 46.131 32.066 38.565 1.00 28.93 178 PRO B O 1
ATOM 2795 N N . GLN B 1 179 ? 45.296 33.856 37.492 1.00 28.48 179 GLN B N 1
ATOM 2796 C CA . GLN B 1 179 ? 44.159 33.144 36.913 1.00 29.55 179 GLN B CA 1
ATOM 2797 C C . GLN B 1 179 ? 44.678 32.012 36.028 1.00 29.34 179 GLN B C 1
ATOM 2798 O O . GLN B 1 179 ? 44.205 30.881 36.102 1.00 29.35 179 GLN B O 1
ATOM 2804 N N . GLU B 1 180 ? 45.651 32.344 35.186 1.00 29.83 180 GLU B N 1
ATOM 2805 C CA . GLU B 1 180 ? 46.283 31.391 34.282 1.00 28.48 180 GLU B CA 1
ATOM 2806 C C . GLU B 1 180 ? 47.484 30.793 35.010 1.00 26.63 180 GLU B C 1
ATOM 2807 O O . GLU B 1 180 ? 48.410 31.519 35.376 1.00 26.63 180 GLU B O 1
ATOM 2813 N N . LYS B 1 181 ? 47.484 29.476 35.207 1.00 25.41 181 LYS B N 1
ATOM 2814 C CA . LYS B 1 181 ? 48.570 28.826 35.940 1.00 22.96 181 LYS B CA 1
ATOM 2815 C C . LYS B 1 181 ? 49.621 28.041 35.168 1.00 20.54 181 LYS B C 1
ATOM 2816 O O . LYS B 1 181 ? 50.486 27.411 35.772 1.00 19.56 181 LYS B O 1
ATOM 2822 N N . GLY B 1 182 ? 49.554 28.071 33.843 1.00 18.56 182 GLY B N 1
ATOM 2823 C CA . GLY B 1 182 ? 50.557 27.373 33.061 1.00 16.18 182 GLY B CA 1
ATOM 2824 C C . GLY B 1 182 ? 51.873 28.126 33.187 1.00 13.74 182 GLY B C 1
ATOM 2825 O O . GLY B 1 182 ? 52.028 28.959 34.079 1.00 11.80 182 GLY B O 1
ATOM 2826 N N . ILE B 1 183 ? 52.831 27.841 32.313 1.00 12.74 183 ILE B N 1
ATOM 2827 C CA . ILE B 1 183 ? 54.097 28.551 32.376 1.00 12.86 183 ILE B CA 1
ATOM 2828 C C . ILE B 1 183 ? 53.928 29.895 31.677 1.00 13.79 183 ILE B C 1
ATOM 2829 O O . ILE B 1 183 ? 52.986 30.095 30.907 1.00 12.00 183 ILE B O 1
ATOM 2842 N N . VAL B 1 185 ? 54.641 32.705 29.011 1.00 17.05 185 VAL B N 1
ATOM 2843 C CA . VAL B 1 185 ? 55.094 32.885 27.643 1.00 15.06 185 VAL B CA 1
ATOM 2844 C C . VAL B 1 185 ? 55.460 34.342 27.404 1.00 14.40 185 VAL B C 1
ATOM 2845 O O . VAL B 1 185 ? 54.609 35.221 27.477 1.00 13.03 185 VAL B O 1
ATOM 2849 N N . LEU B 1 186 ? 56.728 34.591 27.102 1.00 14.97 186 LEU B N 1
ATOM 2850 C CA . LEU B 1 186 ? 57.215 35.946 26.842 1.00 15.13 186 LEU B CA 1
ATOM 2851 C C . LEU B 1 186 ? 56.989 36.365 25.391 1.00 16.06 186 LEU B C 1
ATOM 2852 O O . LEU B 1 186 ? 56.822 35.526 24.515 1.00 16.75 186 LEU B O 1
ATOM 2857 N N . SER B 1 187 ? 56.987 37.667 25.139 1.00 17.44 187 SER B N 1
ATOM 2858 C CA . SER B 1 187 ? 56.804 38.166 23.787 1.00 19.94 187 SER B CA 1
ATOM 2859 C C . SER B 1 187 ? 58.152 38.099 23.083 1.00 21.39 187 SER B C 1
ATOM 2860 O O . SER B 1 187 ? 59.194 37.980 23.730 1.00 20.26 187 SER B O 1
ATOM 2863 N N . ASP B 1 188 ? 58.130 38.175 21.756 1.00 24.37 188 ASP B N 1
ATOM 2864 C CA . ASP B 1 188 ? 59.359 38.128 20.975 1.00 26.96 188 ASP B CA 1
ATOM 2865 C C . ASP B 1 188 ? 60.315 39.234 21.377 1.00 27.01 188 ASP B C 1
ATOM 2866 O O . ASP B 1 188 ? 61.505 39.165 21.088 1.00 27.55 188 ASP B O 1
ATOM 2871 N N . ASP B 1 189 ? 59.788 40.259 22.035 1.00 27.12 189 ASP B N 1
ATOM 2872 C CA . ASP B 1 189 ? 60.610 41.370 22.484 1.00 27.51 189 ASP B CA 1
ATOM 2873 C C . ASP B 1 189 ? 61.830 40.803 23.222 1.00 26.00 189 ASP B C 1
ATOM 2874 O O . ASP B 1 189 ? 62.957 41.226 22.978 1.00 26.92 189 ASP B O 1
ATOM 2879 N N . TYR B 1 190 ? 61.604 39.820 24.094 1.00 22.91 190 TYR B N 1
ATOM 2880 C CA . TYR B 1 190 ? 62.685 39.206 24.861 1.00 19.47 190 TYR B CA 1
ATOM 2881 C C . TYR B 1 190 ? 63.751 38.540 24.013 1.00 18.56 190 TYR B C 1
ATOM 2882 O O . TYR B 1 190 ? 63.472 38.016 22.932 1.00 17.19 190 TYR B O 1
ATOM 2891 N N . THR B 1 191 ? 64.975 38.547 24.535 1.00 16.95 191 THR B N 1
ATOM 2892 C CA . THR B 1 191 ? 66.134 37.980 23.852 1.00 14.59 191 THR B CA 1
ATOM 2893 C C . THR B 1 191 ? 66.598 36.675 24.496 1.00 13.42 191 THR B C 1
ATOM 2894 O O . THR B 1 191 ? 66.801 36.608 25.712 1.00 13.40 191 THR B O 1
ATOM 2898 N N . VAL B 1 192 ? 66.774 35.644 23.674 1.00 12.03 192 VAL B N 1
ATOM 2899 C CA . VAL B 1 192 ? 67.227 34.352 24.167 1.00 12.20 192 VAL B CA 1
ATOM 2900 C C . VAL B 1 192 ? 68.630 34.480 24.759 1.00 14.52 192 VAL B C 1
ATOM 2901 O O . VAL B 1 192 ? 69.509 35.120 24.174 1.00 16.03 192 VAL B O 1
ATOM 2905 N N . GLY B 1 193 ? 68.837 33.876 25.923 1.00 15.03 193 GLY B N 1
ATOM 2906 C CA . GLY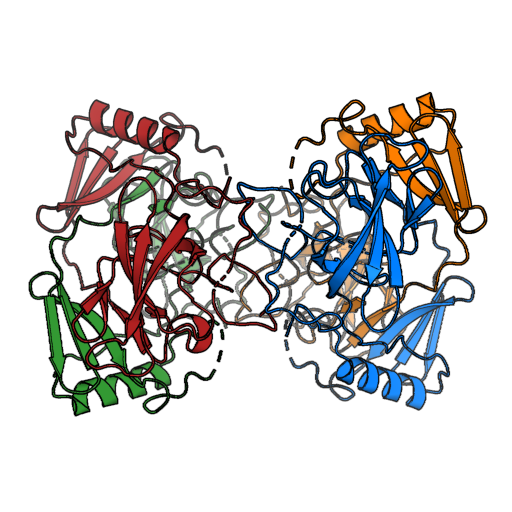 B 1 193 ? 70.138 33.942 26.553 1.00 16.31 193 GLY B CA 1
ATOM 2907 C C . GLY B 1 193 ? 70.254 35.022 27.613 1.00 18.33 193 GLY B C 1
ATOM 2908 O O . GLY B 1 193 ? 71.060 34.905 28.534 1.00 18.47 193 GLY B O 1
ATOM 2909 N N . GLN B 1 194 ? 69.455 36.077 27.498 1.00 19.41 194 GLN B N 1
ATOM 2910 C CA . GLN B 1 194 ? 69.509 37.155 28.469 1.00 19.43 194 GLN B CA 1
ATOM 2911 C C . GLN B 1 194 ? 68.854 36.806 29.796 1.00 19.14 194 GLN B C 1
ATOM 2912 O O . GLN B 1 194 ? 67.912 36.021 29.859 1.00 19.61 194 GLN B O 1
ATOM 2918 N N . SER B 1 195 ? 69.369 37.399 30.863 1.00 18.49 195 SER B N 1
ATOM 2919 C CA . SER B 1 195 ? 68.836 37.174 32.195 1.00 17.87 195 SER B CA 1
ATOM 2920 C C . SER B 1 195 ? 67.437 37.749 32.299 1.00 17.46 195 SER B C 1
ATOM 2921 O O . SER B 1 195 ? 67.153 38.799 31.734 1.00 19.35 195 SER B O 1
ATOM 2924 N N . PHE B 1 196 ? 66.561 37.067 33.025 1.00 16.01 196 PHE B N 1
ATOM 2925 C CA . PHE B 1 196 ? 65.203 37.556 33.199 1.00 14.99 196 PHE B CA 1
ATOM 2926 C C . PHE B 1 196 ? 65.208 38.674 34.232 1.00 15.64 196 PHE B C 1
ATOM 2927 O O . PHE B 1 196 ? 64.471 39.653 34.112 1.00 17.51 196 PHE B O 1
ATOM 2935 N N . PHE B 1 197 ? 66.042 38.526 35.254 1.00 16.90 197 PHE B N 1
ATOM 2936 C CA . PHE B 1 197 ? 66.133 39.534 36.302 1.00 18.70 197 PHE B CA 1
ATOM 2937 C C . PHE B 1 197 ? 67.266 40.525 36.056 1.00 20.82 197 PHE B C 1
ATOM 2938 O O . PHE B 1 197 ? 68.257 40.201 35.408 1.00 21.66 197 PHE B O 1
ATOM 2946 N N . GLU B 1 198 ? 67.109 41.736 36.578 1.00 24.03 198 GLU B N 1
ATOM 2947 C CA . GLU B 1 198 ? 68.125 42.775 36.441 1.00 27.46 198 GLU B CA 1
ATOM 2948 C C . GLU B 1 198 ? 69.350 42.427 37.288 1.00 28.29 198 GLU B C 1
ATOM 2949 O O . GLU B 1 198 ? 70.484 42.499 36.750 1.00 28.64 198 GLU B O 1
ATOM 2963 N N . ASN C 1 2 ? 50.827 59.146 48.710 1.00 23.58 2 ASN C N 1
ATOM 2964 C CA . ASN C 1 2 ? 51.431 58.035 47.993 1.00 20.82 2 ASN C CA 1
ATOM 2965 C C . ASN C 1 2 ? 52.316 58.649 46.928 1.00 17.95 2 ASN C C 1
ATOM 2966 O O . ASN C 1 2 ? 52.335 59.858 46.744 1.00 19.95 2 ASN C O 1
ATOM 2971 N N . LEU C 1 3 ? 53.055 57.794 46.239 1.00 15.38 3 LEU C N 1
ATOM 2972 C CA . LEU C 1 3 ? 53.920 58.187 45.138 1.00 11.38 3 LEU C CA 1
ATOM 2973 C C . LEU C 1 3 ? 53.958 57.006 44.184 1.00 10.42 3 LEU C C 1
ATOM 2974 O O . LEU C 1 3 ? 53.896 55.844 44.605 1.00 9.82 3 LEU C O 1
ATOM 2979 N N . PHE C 1 4 ? 54.022 57.299 42.895 1.00 9.39 4 PHE C N 1
ATOM 2980 C CA . PHE C 1 4 ? 54.121 56.253 41.902 1.00 7.19 4 PHE C CA 1
ATOM 2981 C C . PHE C 1 4 ? 55.059 56.743 40.824 1.00 7.32 4 PHE C C 1
ATOM 2982 O O . PHE C 1 4 ? 55.030 57.913 40.450 1.00 7.94 4 PHE C O 1
ATOM 2990 N N . TYR C 1 5 ? 55.888 55.834 40.325 1.00 7.00 5 TYR C N 1
ATOM 2991 C CA . TYR C 1 5 ? 56.836 56.177 39.294 1.00 6.78 5 TYR C CA 1
ATOM 2992 C C . TYR C 1 5 ? 57.365 54.944 38.580 1.00 6.78 5 TYR C C 1
ATOM 2993 O O . TYR C 1 5 ? 57.915 54.042 39.205 1.00 9.24 5 TYR C O 1
ATOM 3002 N N . ASN C 1 6 ? 57.160 54.893 37.271 1.00 6.52 6 ASN C N 1
ATOM 3003 C CA . ASN C 1 6 ? 57.692 53.814 36.459 1.00 6.38 6 ASN C CA 1
ATOM 3004 C C . ASN C 1 6 ? 58.032 54.477 35.136 1.00 7.79 6 ASN C C 1
ATOM 3005 O O . ASN C 1 6 ? 57.233 54.508 34.196 1.00 6.46 6 ASN C O 1
ATOM 3010 N N . LYS C 1 7 ? 59.228 55.053 35.111 1.00 9.77 7 LYS C N 1
ATOM 3011 C CA . LYS C 1 7 ? 59.766 55.754 33.958 1.00 10.13 7 LYS C CA 1
ATOM 3012 C C . LYS C 1 7 ? 59.668 54.918 32.698 1.00 9.78 7 LYS C C 1
ATOM 3013 O O . LYS C 1 7 ? 59.191 55.388 31.661 1.00 8.42 7 LYS C O 1
ATOM 3019 N N . GLU C 1 8 ? 60.116 53.671 32.791 1.00 9.85 8 GLU C N 1
ATOM 3020 C CA . GLU C 1 8 ? 60.093 52.795 31.635 1.00 11.99 8 GLU C CA 1
ATOM 3021 C C . GLU C 1 8 ? 58.713 52.254 31.252 1.00 11.16 8 GLU C C 1
ATOM 3022 O O . GLU C 1 8 ? 58.413 52.099 30.061 1.00 12.07 8 GLU C O 1
ATOM 3028 N N . ALA C 1 9 ? 57.857 52.000 32.238 1.00 9.60 9 ALA C N 1
ATOM 3029 C CA . ALA C 1 9 ? 56.524 51.471 31.945 1.00 9.86 9 ALA C CA 1
ATOM 3030 C C . ALA C 1 9 ? 55.473 52.545 31.692 1.00 8.89 9 ALA C C 1
ATOM 3031 O O . ALA C 1 9 ? 54.722 52.475 30.727 1.00 7.92 9 ALA C O 1
ATOM 3033 N N . VAL C 1 10 ? 55.421 53.541 32.565 1.00 9.37 10 VAL C N 1
ATOM 3034 C CA . VAL C 1 10 ? 54.437 54.602 32.424 1.00 8.54 10 VAL C CA 1
ATOM 3035 C C . VAL C 1 10 ? 54.967 55.892 31.824 1.00 8.57 10 VAL C C 1
ATOM 3036 O O . VAL C 1 10 ? 54.339 56.469 30.938 1.00 8.57 10 VAL C O 1
ATOM 3040 N N . GLY C 1 11 ? 56.116 56.348 32.310 1.00 8.95 11 GLY C N 1
ATOM 3041 C CA . GLY C 1 11 ? 56.698 57.567 31.779 1.00 11.89 11 GLY C CA 1
ATOM 3042 C C . GLY C 1 11 ? 57.538 58.305 32.794 1.00 14.27 11 GLY C C 1
ATOM 3043 O O . GLY C 1 11 ? 57.672 57.863 33.936 1.00 15.86 11 GLY C O 1
ATOM 3044 N N . ASP C 1 12 ? 58.122 59.427 32.389 1.00 15.85 12 ASP C N 1
ATOM 3045 C CA . ASP C 1 12 ? 58.931 60.198 33.319 1.00 16.55 12 ASP C CA 1
ATOM 3046 C C . ASP C 1 12 ? 58.001 61.152 34.037 1.00 16.14 12 ASP C C 1
ATOM 3047 O O . ASP C 1 12 ? 58.233 62.363 34.075 1.00 15.94 12 ASP C O 1
ATOM 3052 N N . VAL C 1 13 ? 56.933 60.590 34.598 1.00 14.90 13 VAL C N 1
ATOM 3053 C CA . VAL C 1 13 ? 55.939 61.376 35.316 1.00 13.90 13 VAL C CA 1
ATOM 3054 C C . VAL C 1 13 ? 55.726 60.820 36.715 1.00 12.90 13 VAL C C 1
ATOM 3055 O O . VAL C 1 13 ? 55.397 59.646 36.885 1.00 13.22 13 VAL C O 1
ATOM 3059 N N . ALA C 1 14 ? 55.924 61.661 37.719 1.00 11.03 14 ALA C N 1
ATOM 3060 C CA . ALA C 1 14 ? 55.736 61.240 39.092 1.00 8.98 14 ALA C CA 1
ATOM 3061 C C . ALA C 1 14 ? 54.329 61.642 39.504 1.00 7.96 14 ALA C C 1
ATOM 3062 O O . ALA C 1 14 ? 53.937 62.799 39.354 1.00 8.79 14 ALA C O 1
ATOM 3064 N N . PHE C 1 15 ? 53.569 60.678 40.011 1.00 8.85 15 PHE C N 1
ATOM 3065 C CA . PHE C 1 15 ? 52.207 60.931 40.449 1.00 8.37 15 PHE C CA 1
ATOM 3066 C C . PHE C 1 15 ? 52.153 61.008 41.968 1.00 7.83 15 PHE C C 1
ATOM 3067 O O . PHE C 1 15 ? 52.503 60.044 42.649 1.00 7.91 15 PHE C O 1
ATOM 3075 N N . LEU C 1 16 ? 51.739 62.149 42.502 1.00 6.75 16 LEU C N 1
ATOM 3076 C CA . LEU C 1 16 ? 51.595 62.289 43.946 1.00 6.75 16 LEU C CA 1
ATOM 3077 C C . LEU C 1 16 ? 50.099 62.237 44.216 1.00 7.05 16 LEU C C 1
ATOM 3078 O O . LEU C 1 16 ? 49.309 62.899 43.540 1.00 3.79 16 LEU C O 1
ATOM 3083 N N . GLN C 1 17 ? 49.702 61.421 45.180 1.00 8.97 17 GLN C N 1
ATOM 3084 C CA . GLN C 1 17 ? 48.300 61.336 45.562 1.00 10.13 17 GLN C CA 1
ATOM 3085 C C . GLN C 1 17 ? 48.348 61.875 46.968 1.00 9.81 17 GLN C C 1
ATOM 3086 O O . GLN C 1 17 ? 49.152 61.411 47.772 1.00 9.36 17 GLN C O 1
ATOM 3092 N N . ILE C 1 18 ? 47.520 62.876 47.246 1.00 10.26 18 ILE C N 1
ATOM 3093 C CA . ILE C 1 18 ? 47.498 63.502 48.556 1.00 11.65 18 ILE C CA 1
ATOM 3094 C C . ILE C 1 18 ? 46.228 63.240 49.345 1.00 14.43 18 ILE C C 1
ATOM 3095 O O . ILE C 1 18 ? 45.122 63.318 48.826 1.00 14.96 18 ILE C O 1
ATOM 3100 N N . ASN C 1 19 ? 46.437 62.907 50.612 1.00 19.55 19 ASN C N 1
ATOM 3101 C CA . ASN C 1 19 ? 45.396 62.604 51.601 1.00 24.37 19 ASN C CA 1
ATOM 3102 C C . ASN C 1 19 ? 44.853 63.921 52.188 1.00 27.26 19 ASN C C 1
ATOM 3103 O O . ASN C 1 19 ? 45.391 64.449 53.162 1.00 26.98 19 ASN C O 1
ATOM 3108 N N . PRO C 1 20 ? 43.762 64.455 51.611 1.00 30.50 20 PRO C N 1
ATOM 3109 C CA . PRO C 1 20 ? 43.137 65.712 52.048 1.00 32.21 20 PRO C CA 1
ATOM 3110 C C . PRO C 1 20 ? 42.810 65.838 53.543 1.00 33.13 20 PRO C C 1
ATOM 3111 O O . PRO C 1 20 ? 41.901 65.181 54.078 1.00 31.48 20 PRO C O 1
ATOM 3115 N N . THR C 1 21 ? 43.590 66.705 54.190 1.00 35.21 21 THR C N 1
ATOM 3116 C CA . THR C 1 21 ? 43.505 66.999 55.620 1.00 36.60 21 THR C CA 1
ATOM 3117 C C . THR C 1 21 ? 42.080 67.078 56.189 1.00 36.19 21 THR C C 1
ATOM 3118 O O . THR C 1 21 ? 41.404 68.110 56.114 1.00 35.68 21 THR C O 1
ATOM 3122 N N . GLU C 1 22 ? 41.636 65.970 56.772 1.00 35.27 22 GLU C N 1
ATOM 3123 C CA . GLU C 1 22 ? 40.299 65.893 57.350 1.00 35.72 22 GLU C CA 1
ATOM 3124 C C . GLU C 1 22 ? 40.257 66.535 58.731 1.00 34.93 22 GLU C C 1
ATOM 3125 O O . GLU C 1 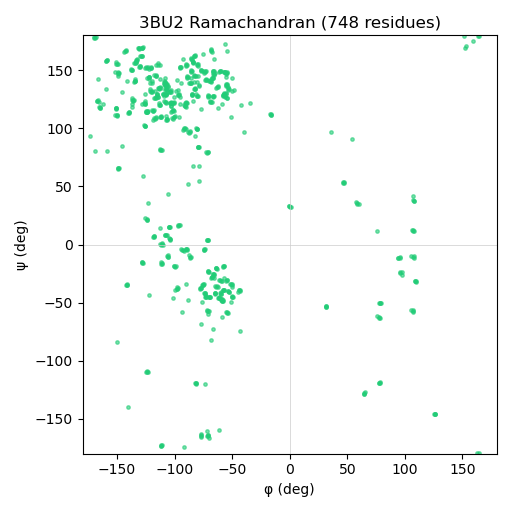22 ? 41.178 66.361 59.533 1.00 34.62 22 GLU C O 1
ATOM 3131 N N . GLY C 1 23 ? 39.175 67.257 59.003 1.00 33.48 23 GLY C N 1
ATOM 3132 C CA . GLY C 1 23 ? 39.022 67.915 60.288 1.00 32.54 23 GLY C CA 1
ATOM 3133 C C . GLY C 1 23 ? 38.693 66.957 61.417 1.00 31.22 23 GLY C C 1
ATOM 3134 O O . GLY C 1 23 ? 39.462 66.037 61.715 1.00 32.29 23 GLY C O 1
ATOM 3135 N N . GLU C 1 24 ? 37.550 67.166 62.059 1.00 29.74 24 GLU C N 1
ATOM 3136 C CA . GLU C 1 24 ? 37.162 66.288 63.151 1.00 29.34 24 GLU C CA 1
ATOM 3137 C C . GLU C 1 24 ? 36.290 65.150 62.678 1.00 26.57 24 GLU C C 1
ATOM 3138 O O . GLU C 1 24 ? 35.689 65.186 61.608 1.00 26.63 24 GLU C O 1
ATOM 3144 N N . TYR C 1 25 ? 36.259 64.125 63.502 1.00 25.42 25 TYR C N 1
ATOM 3145 C CA . TYR C 1 25 ? 35.454 62.945 63.273 1.00 25.28 25 TYR C CA 1
ATOM 3146 C C . TYR C 1 25 ? 34.317 62.978 64.288 1.00 24.86 25 TYR C C 1
ATOM 3147 O O . TYR C 1 25 ? 34.503 63.415 65.427 1.00 24.03 25 TYR C O 1
ATOM 3156 N N . ASN C 1 26 ? 33.139 62.529 63.870 1.00 24.53 26 ASN C N 1
ATOM 3157 C CA . ASN C 1 26 ? 31.976 62.505 64.742 1.00 24.75 26 ASN C CA 1
ATOM 3158 C C . ASN C 1 26 ? 31.566 61.055 64.936 1.00 24.00 26 ASN C C 1
ATOM 3159 O O . ASN C 1 26 ? 31.683 60.247 64.016 1.00 25.01 26 ASN C O 1
ATOM 3164 N N . TYR C 1 27 ? 31.078 60.724 66.126 1.00 22.51 27 TYR C N 1
ATOM 3165 C CA . TYR C 1 27 ? 30.692 59.352 66.405 1.00 21.01 27 TYR C CA 1
ATOM 3166 C C . TYR C 1 27 ? 29.247 59.197 66.850 1.00 19.66 27 TYR C C 1
ATOM 3167 O O . TYR C 1 27 ? 28.849 59.678 67.910 1.00 19.27 27 TYR C O 1
ATOM 3176 N N . VAL C 1 28 ? 28.462 58.515 66.026 1.00 18.37 28 VAL C N 1
ATOM 3177 C CA . VAL C 1 28 ? 27.059 58.271 66.330 1.00 17.88 28 VAL C CA 1
ATOM 3178 C C . VAL C 1 28 ? 26.970 56.822 66.798 1.00 17.70 28 VAL C C 1
ATOM 3179 O O . VAL C 1 28 ? 27.215 55.898 66.025 1.00 17.40 28 VAL C O 1
ATOM 3183 N N . THR C 1 29 ? 26.622 56.631 68.066 1.00 18.06 29 THR C N 1
ATOM 3184 C CA . THR C 1 29 ? 26.540 55.295 68.625 1.00 18.88 29 THR C CA 1
ATOM 3185 C C . THR C 1 29 ? 25.117 54.777 68.843 1.00 19.34 29 THR C C 1
ATOM 3186 O O . THR C 1 29 ? 24.229 55.498 69.310 1.00 20.10 29 THR C O 1
ATOM 3190 N N . GLN C 1 30 ? 24.915 53.514 68.478 1.00 18.59 30 GLN C N 1
ATOM 3191 C CA . GLN C 1 30 ? 23.632 52.845 68.603 1.00 18.03 30 GLN C CA 1
ATOM 3192 C C . GLN C 1 30 ? 23.904 51.371 68.785 1.00 16.33 30 GLN C C 1
ATOM 3193 O O . GLN C 1 30 ? 24.369 50.693 67.865 1.00 16.05 30 GLN C O 1
ATOM 3199 N N . GLY C 1 31 ? 23.619 50.877 69.982 1.00 15.20 31 GLY C N 1
ATOM 3200 C CA . GLY C 1 31 ? 23.839 49.474 70.259 1.00 15.48 31 GLY C CA 1
ATOM 3201 C C . GLY C 1 31 ? 25.309 49.126 70.204 1.00 16.51 31 GLY C C 1
ATOM 3202 O O . GLY C 1 31 ? 26.129 49.766 70.867 1.00 16.56 31 GLY C O 1
ATOM 3203 N N . ASP C 1 32 ? 25.646 48.113 69.412 1.00 15.73 32 ASP C N 1
ATOM 3204 C CA . ASP C 1 32 ? 27.027 47.690 69.279 1.00 14.93 32 ASP C CA 1
ATOM 3205 C C . ASP C 1 32 ? 27.749 48.329 68.110 1.00 14.81 32 ASP C C 1
ATOM 3206 O O . ASP C 1 32 ? 28.945 48.116 67.939 1.00 16.46 32 ASP C O 1
ATOM 3211 N N . VAL C 1 33 ? 27.054 49.106 67.291 1.00 13.16 33 VAL C N 1
ATOM 3212 C CA . VAL C 1 33 ? 27.754 49.713 66.176 1.00 11.78 33 VAL C CA 1
ATOM 3213 C C . VAL C 1 33 ? 27.813 51.220 66.318 1.00 11.56 33 VAL C C 1
ATOM 3214 O O . VAL C 1 33 ? 26.826 51.863 66.669 1.00 12.05 33 VAL C O 1
ATOM 3218 N N . VAL C 1 34 ? 28.996 51.770 66.069 1.00 11.56 34 VAL C N 1
ATOM 3219 C CA . VAL C 1 34 ? 29.208 53.200 66.147 1.00 10.57 34 VAL C CA 1
ATOM 3220 C C . VAL C 1 34 ? 29.499 53.659 64.736 1.00 12.22 34 VAL C C 1
ATOM 3221 O O . VAL C 1 34 ? 30.434 53.171 64.103 1.00 13.55 34 VAL C O 1
ATOM 3225 N N . GLU C 1 35 ? 28.682 54.576 64.231 1.00 13.37 35 GLU C N 1
ATOM 3226 C CA . GLU C 1 35 ? 28.891 55.101 62.897 1.00 14.38 35 GLU C CA 1
ATOM 3227 C C . GLU C 1 35 ? 29.795 56.310 63.034 1.00 16.44 35 GLU C C 1
ATOM 3228 O O . GLU C 1 35 ? 29.490 57.248 63.768 1.00 16.75 35 GLU C O 1
ATOM 3234 N N . ILE C 1 36 ? 30.925 56.282 62.350 1.00 17.60 36 ILE C N 1
ATOM 3235 C CA . ILE C 1 36 ? 31.832 57.409 62.407 1.00 18.78 36 ILE C CA 1
ATOM 3236 C C . ILE C 1 36 ? 31.794 58.145 61.070 1.00 19.66 36 ILE C C 1
ATOM 3237 O O . ILE C 1 36 ? 31.854 57.534 60.008 1.00 17.68 36 ILE C O 1
ATOM 3242 N N . GLN C 1 37 ? 31.674 59.465 61.134 1.00 22.24 37 GLN C N 1
ATOM 3243 C CA . GLN C 1 37 ? 31.611 60.281 59.930 1.00 24.90 37 GLN C CA 1
ATOM 3244 C C . GLN C 1 37 ? 32.449 61.550 60.017 1.00 26.78 37 GLN C C 1
ATOM 3245 O O . GLN C 1 37 ? 32.679 62.093 61.096 1.00 27.29 37 GLN C O 1
ATOM 3251 N N . ASN C 1 38 ? 32.928 61.992 58.860 1.00 29.53 38 ASN C N 1
ATOM 3252 C CA . ASN C 1 38 ? 33.732 63.202 58.741 1.00 32.12 38 ASN C CA 1
ATOM 3253 C C . ASN C 1 38 ? 32.938 64.128 57.831 1.00 33.85 38 ASN C C 1
ATOM 3254 O O . ASN C 1 38 ? 32.746 63.821 56.654 1.00 33.87 38 ASN C O 1
ATOM 3259 N N . ASP C 1 39 ? 32.488 65.255 58.379 1.00 35.78 39 ASP C N 1
ATOM 3260 C CA . ASP C 1 39 ? 31.651 66.205 57.644 1.00 36.99 39 ASP C CA 1
ATOM 3261 C C . ASP C 1 39 ? 30.257 65.594 57.669 1.00 36.33 39 ASP C C 1
ATOM 3262 O O . ASP C 1 39 ? 29.687 65.380 58.739 1.00 37.84 39 ASP C O 1
ATOM 3267 N N . GLY C 1 40 ? 29.723 65.297 56.491 1.00 35.44 40 GLY C N 1
ATOM 3268 C CA . GLY C 1 40 ? 28.408 64.698 56.418 1.00 34.35 40 GLY C CA 1
ATOM 3269 C C . GLY C 1 40 ? 28.498 63.266 55.929 1.00 33.48 40 GLY C C 1
ATOM 3270 O O . GLY C 1 40 ? 27.545 62.495 56.061 1.00 33.86 40 GLY C O 1
ATOM 3271 N N . GLU C 1 41 ? 29.652 62.910 55.366 1.00 31.87 41 GLU C N 1
ATOM 3272 C CA . GLU C 1 41 ? 29.881 61.567 54.837 1.00 30.80 41 GLU C CA 1
ATOM 3273 C C . GLU C 1 41 ? 30.303 60.579 55.921 1.00 27.95 41 GLU C C 1
ATOM 3274 O O . GLU C 1 41 ? 31.012 60.943 56.854 1.00 27.84 41 GLU C O 1
ATOM 3280 N N . VAL C 1 42 ? 29.864 59.330 55.798 1.00 23.64 42 VAL C N 1
ATOM 3281 C CA . VAL C 1 42 ? 30.253 58.325 56.762 1.00 20.63 42 VAL C CA 1
ATOM 3282 C C . VAL C 1 42 ? 31.631 57.870 56.296 1.00 18.85 42 VAL C C 1
ATOM 3283 O O . VAL C 1 42 ? 31.841 57.638 55.107 1.00 18.44 42 VAL C O 1
ATOM 3287 N N . VAL C 1 43 ? 32.572 57.759 57.229 1.00 16.54 43 VAL C N 1
ATOM 3288 C CA . VAL C 1 43 ? 33.932 57.368 56.885 1.00 13.39 43 VAL C CA 1
ATOM 3289 C C . VAL C 1 43 ? 34.363 56.076 57.558 1.00 12.30 43 VAL C C 1
ATOM 3290 O O . VAL C 1 43 ? 35.529 55.681 57.474 1.00 11.44 43 VAL C O 1
ATOM 3294 N N . GLY C 1 44 ? 33.428 55.416 58.234 1.00 12.32 44 GLY C N 1
ATOM 3295 C CA . GLY C 1 44 ? 33.770 54.170 58.887 1.00 11.78 44 GLY C CA 1
ATOM 3296 C C . GLY C 1 44 ? 32.788 53.679 59.923 1.00 11.71 44 GLY C C 1
ATOM 3297 O O . GLY C 1 44 ? 31.773 54.322 60.193 1.00 11.54 44 GLY C O 1
ATOM 3298 N N . TYR C 1 45 ? 33.108 52.526 60.505 1.00 12.04 45 TYR C N 1
ATOM 3299 C CA . TYR C 1 45 ? 32.283 51.910 61.531 1.00 11.82 45 TYR C CA 1
ATOM 3300 C C . TYR C 1 45 ? 33.135 51.138 62.511 1.00 11.27 45 TYR C C 1
ATOM 3301 O O . TYR C 1 45 ? 34.171 50.583 62.149 1.00 11.81 45 TYR C O 1
ATOM 3310 N N . ASN C 1 46 ? 32.687 51.108 63.755 1.00 11.97 46 ASN C N 1
ATOM 3311 C CA . ASN C 1 46 ? 33.344 50.350 64.804 1.00 11.70 46 ASN C CA 1
ATOM 3312 C C . ASN C 1 46 ? 32.215 49.490 65.331 1.00 13.28 46 ASN C C 1
ATOM 3313 O O . ASN C 1 46 ? 31.354 49.981 66.062 1.00 14.62 46 ASN C O 1
ATOM 3318 N N . ILE C 1 47 ? 32.180 48.222 64.941 1.00 14.18 47 ILE C N 1
ATOM 3319 C CA . ILE C 1 47 ? 31.116 47.371 65.424 1.00 15.02 47 ILE C CA 1
ATOM 3320 C C . ILE C 1 47 ? 31.736 46.494 66.508 1.00 16.06 47 ILE C C 1
ATOM 3321 O O . ILE C 1 47 ? 32.720 45.802 66.269 1.00 15.33 47 ILE C O 1
ATOM 3326 N N . PHE C 1 48 ? 31.170 46.569 67.712 1.00 17.49 48 PHE C N 1
ATOM 3327 C CA . PHE C 1 48 ? 31.663 45.826 68.861 1.00 19.99 48 PHE C CA 1
ATOM 3328 C C . PHE C 1 48 ? 31.023 44.458 68.990 1.00 20.45 48 PHE C C 1
ATOM 3329 O O . PHE C 1 48 ? 29.905 44.246 68.528 1.00 20.95 48 PHE C O 1
ATOM 3337 N N . ASN C 1 49 ? 31.744 43.537 69.624 1.00 21.69 49 ASN C N 1
ATOM 3338 C CA . ASN C 1 49 ? 31.295 42.161 69.781 1.00 22.87 49 ASN C CA 1
ATOM 3339 C C . ASN C 1 49 ? 31.087 41.623 68.376 1.00 23.13 49 ASN C C 1
ATOM 3340 O O . ASN C 1 49 ? 30.181 40.831 68.119 1.00 23.80 49 ASN C O 1
ATOM 3345 N N . ALA C 1 50 ? 31.941 42.071 67.464 1.00 22.04 50 ALA C N 1
ATOM 3346 C CA . ALA C 1 50 ? 31.864 41.651 66.079 1.00 20.82 50 ALA C CA 1
ATOM 3347 C C . ALA C 1 50 ? 31.889 40.130 65.933 1.00 20.96 50 ALA C C 1
ATOM 3348 O O . ALA C 1 50 ? 31.296 39.586 65.004 1.00 20.68 50 ALA C O 1
ATOM 3350 N N . SER C 1 51 ? 32.562 39.443 66.853 1.00 21.66 51 SER C N 1
ATOM 3351 C CA . SER C 1 51 ? 32.654 37.988 66.786 1.00 22.64 51 SER C CA 1
ATOM 3352 C C . SER C 1 51 ? 31.290 37.309 66.842 1.00 23.11 51 SER C C 1
ATOM 3353 O O . SER C 1 51 ? 31.102 36.247 66.251 1.00 23.15 51 SER C O 1
ATOM 3356 N N . ASN C 1 52 ? 30.335 37.912 67.544 1.00 24.12 52 ASN C N 1
ATOM 3357 C CA . ASN C 1 52 ? 29.008 37.313 67.626 1.00 25.45 52 ASN C CA 1
ATOM 3358 C C . ASN C 1 52 ? 28.069 37.914 66.573 1.00 24.10 52 ASN C C 1
ATOM 3359 O O . ASN C 1 52 ? 26.851 37.771 66.660 1.00 24.74 52 ASN C O 1
ATOM 3364 N N . LYS C 1 53 ? 28.645 38.581 65.577 1.00 22.99 53 LYS C N 1
ATOM 3365 C CA . LYS C 1 53 ? 27.865 39.193 64.506 1.00 22.14 53 LYS C CA 1
ATOM 3366 C C . LYS C 1 53 ? 28.403 38.754 63.151 1.00 22.00 53 LYS C C 1
ATOM 3367 O O . LYS C 1 53 ? 27.742 38.911 62.122 1.00 21.92 53 LYS C O 1
ATOM 3373 N N . ALA C 1 54 ? 29.610 38.203 63.154 1.00 21.52 54 ALA C N 1
ATOM 3374 C CA . ALA C 1 54 ? 30.229 37.747 61.920 1.00 21.59 54 ALA C CA 1
ATOM 3375 C C . ALA C 1 54 ? 31.303 36.715 62.220 1.00 22.20 54 ALA C C 1
ATOM 3376 O O . ALA C 1 54 ? 31.809 36.648 63.339 1.00 23.06 54 ALA C O 1
ATOM 3378 N N . THR C 1 55 ? 31.634 35.902 61.220 1.00 22.12 55 THR C N 1
ATOM 3379 C CA . THR C 1 55 ? 32.660 34.883 61.376 1.00 21.92 55 THR C CA 1
ATOM 3380 C C . THR C 1 55 ? 34.006 35.513 61.052 1.00 22.35 55 THR C C 1
ATOM 3381 O O . THR C 1 55 ? 34.403 35.598 59.888 1.00 22.38 55 THR C O 1
ATOM 3385 N N . LEU C 1 56 ? 34.704 35.953 62.095 1.00 23.75 56 LEU C N 1
ATOM 3386 C CA . LEU C 1 56 ? 35.998 36.600 61.935 1.00 25.58 56 LEU C CA 1
ATOM 3387 C C . LEU C 1 56 ? 37.190 35.740 62.345 1.00 27.67 56 LEU C C 1
ATOM 3388 O O . LEU C 1 56 ? 38.315 36.225 62.394 1.00 29.38 56 LEU C O 1
ATOM 3393 N N . THR C 1 57 ? 36.953 34.468 62.639 1.00 29.18 57 THR C N 1
ATOM 3394 C CA . THR C 1 57 ? 38.040 33.578 63.035 1.00 31.34 57 THR C CA 1
ATOM 3395 C C . THR C 1 57 ? 38.833 33.099 61.814 1.00 32.16 57 THR C C 1
ATOM 3396 O O . THR C 1 57 ? 39.202 33.889 60.935 1.00 31.93 57 THR C O 1
ATOM 3400 N N . HIS C 1 61 ? 44.758 37.560 58.716 1.00 50.73 61 HIS C N 1
ATOM 3401 C CA . HIS C 1 61 ? 44.886 38.659 57.762 1.00 50.15 61 HIS C CA 1
ATOM 3402 C C . HIS C 1 61 ? 43.508 39.063 57.229 1.00 49.58 61 HIS C C 1
ATOM 3403 O O . HIS C 1 61 ? 43.378 39.486 56.079 1.00 49.71 61 HIS C O 1
ATOM 3410 N N . ILE C 1 62 ? 42.491 38.926 58.077 1.00 47.80 62 ILE C N 1
ATOM 3411 C CA . ILE C 1 62 ? 41.103 39.256 57.735 1.00 46.19 62 ILE C CA 1
ATOM 3412 C C . ILE C 1 62 ? 40.920 40.142 56.502 1.00 44.41 62 ILE C C 1
ATOM 3413 O O . ILE C 1 62 ? 41.290 41.318 56.509 1.00 43.46 62 ILE C O 1
ATOM 3418 N N . LYS C 1 63 ? 40.346 39.555 55.449 1.00 42.92 63 LYS C N 1
ATOM 3419 C CA . LYS C 1 63 ? 40.083 40.251 54.190 1.00 41.07 63 LYS C CA 1
ATOM 3420 C C . LYS C 1 63 ? 38.592 40.240 53.873 1.00 39.71 63 LYS C C 1
ATOM 3421 O O . LYS C 1 63 ? 37.945 39.191 53.915 1.00 38.76 63 LYS C O 1
ATOM 3427 N N . LEU C 1 64 ? 38.057 41.411 53.539 1.00 37.56 64 LEU C N 1
ATOM 3428 C CA . LEU C 1 64 ? 36.639 41.553 53.227 1.00 35.70 64 LEU C CA 1
ATOM 3429 C C . LEU C 1 64 ? 36.160 40.625 52.132 1.00 34.39 64 LEU C C 1
ATOM 3430 O O . LEU C 1 64 ? 36.823 40.435 51.118 1.00 34.58 64 LEU C O 1
ATOM 3435 N N . THR C 1 65 ? 34.991 40.045 52.362 1.00 33.26 65 THR C N 1
ATOM 3436 C CA . THR C 1 65 ? 34.360 39.149 51.410 1.00 32.76 65 THR C CA 1
ATOM 3437 C C . THR C 1 65 ? 32.898 39.572 51.316 1.00 33.37 65 THR C C 1
ATOM 3438 O O . THR C 1 65 ? 32.359 40.185 52.240 1.00 34.26 65 THR C O 1
ATOM 3442 N N . GLU C 1 66 ? 32.258 39.252 50.198 1.00 33.66 66 GLU C N 1
ATOM 3443 C CA . GLU C 1 66 ? 30.858 39.604 50.010 1.00 33.76 66 GLU C CA 1
ATOM 3444 C C . GLU C 1 66 ? 30.028 39.157 51.218 1.00 32.75 66 GLU C C 1
ATOM 3445 O O . GLU C 1 66 ? 29.076 39.829 51.613 1.00 33.73 66 GLU C O 1
ATOM 3451 N N . THR C 1 67 ? 30.407 38.032 51.813 1.00 30.47 67 THR C N 1
ATOM 3452 C CA . THR C 1 67 ? 29.689 37.501 52.964 1.00 28.31 67 THR C CA 1
ATOM 3453 C C . THR C 1 67 ? 29.969 38.259 54.270 1.00 27.50 67 THR C C 1
ATOM 3454 O O . THR C 1 67 ? 29.077 38.405 55.107 1.00 26.81 67 THR C O 1
ATOM 3458 N N . LEU C 1 68 ? 31.195 38.739 54.455 1.00 25.50 68 LEU C N 1
ATOM 3459 C CA . LEU C 1 68 ? 31.507 39.489 55.670 1.00 24.25 68 LEU C CA 1
ATOM 3460 C C . LEU C 1 68 ? 30.768 40.821 55.614 1.00 23.07 68 LEU C C 1
ATOM 3461 O O . LEU C 1 68 ? 30.155 41.253 56.593 1.00 22.10 68 LEU C O 1
ATOM 3466 N N . VAL C 1 69 ? 30.833 41.466 54.454 1.00 22.21 69 VAL C N 1
ATOM 3467 C CA . VAL C 1 69 ? 30.156 42.732 54.248 1.00 20.60 69 VAL C CA 1
ATOM 3468 C C . VAL C 1 69 ? 28.672 42.546 54.528 1.00 19.85 69 VAL C C 1
ATOM 3469 O O . VAL C 1 69 ? 28.031 43.415 55.107 1.00 20.46 69 VAL C O 1
ATOM 3473 N N . GLN C 1 70 ? 28.124 41.407 54.122 1.00 19.48 70 GLN C N 1
ATOM 3474 C CA . GLN C 1 70 ? 26.714 41.133 54.359 1.00 18.87 70 GLN C CA 1
ATOM 3475 C C . GLN C 1 70 ? 26.447 41.090 55.848 1.00 16.33 70 GLN C C 1
ATOM 3476 O O . GLN C 1 70 ? 25.479 41.678 56.323 1.00 15.10 70 GLN C O 1
ATOM 3482 N N . ALA C 1 71 ? 27.318 40.392 56.578 1.00 15.09 71 ALA C N 1
ATOM 3483 C CA . ALA C 1 71 ? 27.198 40.268 58.027 1.00 13.64 71 ALA C CA 1
ATOM 3484 C C . ALA C 1 71 ? 27.231 41.640 58.687 1.00 14.27 71 ALA C C 1
ATOM 3485 O O . ALA C 1 71 ? 26.392 41.956 59.534 1.00 14.85 71 ALA C O 1
ATOM 3487 N N . PHE C 1 72 ? 28.204 42.455 58.302 1.00 13.11 72 PHE C N 1
ATOM 3488 C CA . PHE C 1 72 ? 28.318 43.788 58.865 1.00 13.29 72 PHE C CA 1
ATOM 3489 C C . PHE C 1 72 ? 27.119 44.652 58.493 1.00 14.05 72 PHE C C 1
ATOM 3490 O O . PHE C 1 72 ? 26.595 45.384 59.335 1.00 15.87 72 PHE C O 1
ATOM 3498 N N . GLN C 1 73 ? 26.689 44.562 57.235 1.00 14.71 73 GLN C N 1
ATOM 3499 C CA . GLN C 1 73 ? 25.555 45.342 56.753 1.00 14.80 73 GLN C CA 1
ATOM 3500 C C . GLN C 1 73 ? 24.324 44.988 57.577 1.00 16.23 73 GLN C C 1
ATOM 3501 O O . GLN C 1 73 ? 23.535 45.854 57.953 1.00 17.79 73 GLN C O 1
ATOM 3507 N N . LYS C 1 74 ? 24.175 43.705 57.871 1.00 16.96 74 LYS C N 1
ATOM 3508 C CA . LYS C 1 74 ? 23.041 43.236 58.650 1.00 18.28 74 LYS C CA 1
ATOM 3509 C C . LYS C 1 74 ? 23.103 43.810 60.058 1.00 18.16 74 LYS C C 1
ATOM 3510 O O . LYS C 1 74 ? 22.079 44.141 60.654 1.00 19.78 74 LYS C O 1
ATOM 3516 N N . ALA C 1 75 ? 24.312 43.940 60.582 1.00 16.25 75 ALA C N 1
ATOM 3517 C CA . ALA C 1 75 ? 24.484 44.448 61.924 1.00 14.85 75 ALA C CA 1
ATOM 3518 C C . ALA C 1 75 ? 24.229 45.941 62.029 1.00 15.49 75 ALA C C 1
ATOM 3519 O O . ALA C 1 75 ? 23.542 46.390 62.947 1.00 13.57 75 ALA C O 1
ATOM 3521 N N . ILE C 1 76 ? 24.774 46.723 61.101 1.00 16.01 76 ILE C N 1
ATOM 3522 C CA . ILE C 1 76 ? 24.574 48.164 61.196 1.00 15.88 76 ILE C CA 1
ATOM 3523 C C . ILE C 1 76 ? 23.104 48.496 60.988 1.00 16.58 76 ILE C C 1
ATOM 3524 O O . ILE C 1 76 ? 22.608 49.487 61.518 1.00 16.86 76 ILE C O 1
ATOM 3529 N N . GLU C 1 77 ? 22.411 47.659 60.223 1.00 16.90 77 GLU C N 1
ATOM 3530 C CA . GLU C 1 77 ? 20.995 47.869 59.949 1.00 17.88 77 GLU C CA 1
ATOM 3531 C C . GLU C 1 77 ? 20.181 47.535 61.191 1.00 15.88 77 GLU C C 1
ATOM 3532 O O . GLU C 1 77 ? 19.241 48.242 61.548 1.00 16.05 77 GLU C O 1
ATOM 3538 N N . ALA C 1 78 ? 20.555 46.448 61.848 1.00 13.55 78 ALA C N 1
ATOM 3539 C CA . ALA C 1 78 ? 19.876 46.021 63.059 1.00 13.29 78 ALA C CA 1
ATOM 3540 C C . ALA C 1 78 ? 20.072 47.063 64.149 1.00 13.08 78 ALA C C 1
ATOM 3541 O O . ALA C 1 78 ? 19.318 47.106 65.115 1.00 13.68 78 ALA C O 1
ATOM 3543 N N . ALA C 1 79 ? 21.098 47.897 63.993 1.00 13.17 79 ALA C N 1
ATOM 3544 C CA . ALA C 1 79 ? 21.396 48.948 64.964 1.00 11.96 79 ALA C CA 1
ATOM 3545 C C . ALA C 1 79 ? 20.590 50.196 64.637 1.00 12.60 79 ALA C C 1
ATOM 3546 O O . ALA C 1 79 ? 20.556 51.144 65.426 1.00 14.65 79 ALA C O 1
ATOM 3548 N N . GLY C 1 80 ? 19.959 50.199 63.466 1.00 11.24 80 GLY C N 1
ATOM 3549 C CA . GLY C 1 80 ? 19.136 51.329 63.081 1.00 11.33 80 GLY C CA 1
ATOM 3550 C C . GLY C 1 80 ? 19.678 52.239 62.000 1.00 11.64 80 GLY C C 1
ATOM 3551 O O . GLY C 1 80 ? 18.952 53.097 61.502 1.00 13.06 80 GLY C O 1
ATOM 3552 N N . PHE C 1 81 ? 20.945 52.072 61.634 1.00 11.57 81 PHE C N 1
ATOM 3553 C CA . PHE C 1 81 ? 21.548 52.909 60.608 1.00 9.26 81 PHE C CA 1
ATOM 3554 C C . PHE C 1 81 ? 21.017 52.523 59.241 1.00 10.25 81 PHE C C 1
ATOM 3555 O O . PHE C 1 81 ? 20.688 51.365 59.012 1.00 10.40 81 PHE C O 1
ATOM 3563 N N . THR C 1 82 ? 20.929 53.494 58.336 1.00 11.47 82 THR C N 1
ATOM 3564 C CA . THR C 1 82 ? 20.419 53.252 56.986 1.00 11.89 82 THR C CA 1
ATOM 3565 C C . THR C 1 82 ? 21.488 53.244 55.903 1.00 12.31 82 THR C C 1
ATOM 3566 O O . THR C 1 82 ? 21.205 52.905 54.754 1.00 12.23 82 THR C O 1
ATOM 3570 N N . TYR C 1 83 ? 22.706 53.637 56.259 1.00 12.50 83 TYR C N 1
ATOM 3571 C CA . TYR C 1 83 ? 23.801 53.646 55.296 1.00 14.17 83 TYR C CA 1
ATOM 3572 C C . TYR C 1 83 ? 23.970 52.236 54.723 1.00 14.51 83 TYR C C 1
ATOM 3573 O O . TYR C 1 83 ? 23.723 51.248 55.417 1.00 14.48 83 TYR C O 1
ATOM 3582 N N . LYS C 1 84 ? 24.391 52.138 53.467 1.00 16.28 84 LYS C N 1
ATOM 3583 C CA . LYS C 1 84 ? 24.586 50.832 52.857 1.00 18.88 84 LYS C CA 1
ATOM 3584 C C . LYS C 1 84 ? 25.998 50.641 52.322 1.00 18.58 84 LYS C C 1
ATOM 3585 O O . LYS C 1 84 ? 26.414 51.321 51.390 1.00 17.35 84 LYS C O 1
ATOM 3591 N N . LEU C 1 85 ? 26.722 49.710 52.940 1.00 20.01 85 LEU C N 1
ATOM 3592 C CA . LEU C 1 85 ? 28.098 49.386 52.572 1.00 22.99 85 LEU C CA 1
ATOM 3593 C C . LEU C 1 85 ? 28.291 49.120 51.083 1.00 25.55 85 LEU C C 1
ATOM 3594 O O . LEU C 1 85 ? 27.528 48.380 50.460 1.00 26.31 85 LEU C O 1
ATOM 3599 N N . ASP C 1 86 ? 29.325 49.769 50.545 1.00 28.69 86 ASP C N 1
ATOM 3600 C CA . ASP C 1 86 ? 29.723 49.731 49.134 1.00 31.27 86 ASP C CA 1
ATOM 3601 C C . ASP C 1 86 ? 30.252 48.377 48.698 1.00 32.11 86 ASP C C 1
ATOM 3602 O O . ASP C 1 86 ? 29.537 47.571 48.089 1.00 33.33 86 ASP C O 1
ATOM 3607 N N . ALA C 1 87 ? 31.527 48.150 48.995 1.00 32.01 87 ALA C N 1
ATOM 3608 C CA . ALA C 1 87 ? 32.186 46.896 48.659 1.00 32.17 87 ALA C CA 1
ATOM 3609 C C . ALA C 1 87 ? 32.080 46.533 47.179 1.00 31.97 87 ALA C C 1
ATOM 3610 O O . ALA C 1 87 ? 31.131 45.876 46.760 1.00 33.51 87 ALA C O 1
ATOM 3612 N N . ASP C 1 88 ? 33.056 46.975 46.394 1.00 30.91 88 ASP C N 1
ATOM 3613 C CA . ASP C 1 88 ? 33.090 46.663 44.974 1.00 29.75 88 ASP C CA 1
ATOM 3614 C C . ASP C 1 88 ? 33.993 45.433 44.820 1.00 30.04 88 ASP C C 1
ATOM 3615 O O . ASP C 1 88 ? 35.165 45.459 45.207 1.00 29.53 88 ASP C O 1
ATOM 3620 N N . PHE C 1 89 ? 33.441 44.353 44.275 1.00 29.35 89 PHE C N 1
ATOM 3621 C CA . PHE C 1 89 ? 34.203 43.119 44.110 1.00 28.83 89 PHE C CA 1
ATOM 3622 C C . PHE C 1 89 ? 34.510 42.703 42.677 1.00 28.46 89 PHE C C 1
ATOM 3623 O O . PHE C 1 89 ? 34.903 41.554 42.441 1.00 28.02 89 PHE C O 1
ATOM 3631 N N . THR C 1 90 ? 34.335 43.615 41.723 1.00 26.31 90 THR C N 1
ATOM 3632 C CA . THR C 1 90 ? 34.633 43.282 40.340 1.00 25.11 90 THR C CA 1
ATOM 3633 C C . THR C 1 90 ? 36.143 43.381 40.184 1.00 23.17 90 THR C C 1
ATOM 3634 O O . THR C 1 90 ? 36.770 44.304 40.704 1.00 23.04 90 THR C O 1
ATOM 3638 N N . PRO C 1 91 ? 36.748 42.417 39.478 1.00 21.16 91 PRO C N 1
ATOM 3639 C CA . PRO C 1 91 ? 38.199 42.428 39.277 1.00 19.09 91 PRO C CA 1
ATOM 3640 C C . PRO C 1 91 ? 38.671 43.756 38.695 1.00 16.87 91 PRO C C 1
ATOM 3641 O O . PRO C 1 91 ? 38.058 44.284 37.773 1.00 16.21 91 PRO C O 1
ATOM 3645 N N . LYS C 1 92 ? 39.757 44.295 39.247 1.00 16.27 92 LYS C N 1
ATOM 3646 C CA . LYS C 1 92 ? 40.298 45.571 38.794 1.00 15.27 92 LYS C CA 1
ATOM 3647 C C . LYS C 1 92 ? 41.501 45.395 37.869 1.00 14.02 92 LYS C C 1
ATOM 3648 O O . LYS C 1 92 ? 41.883 46.312 37.146 1.00 13.32 92 LYS C O 1
ATOM 3654 N N . PHE C 1 93 ? 42.101 44.212 37.906 1.00 11.93 93 PHE C N 1
ATOM 3655 C CA . PHE C 1 93 ? 43.247 43.902 37.054 1.00 9.60 93 PHE C CA 1
ATOM 3656 C C . PHE C 1 93 ? 42.727 42.951 36.000 1.00 8.66 93 PHE C C 1
ATOM 3657 O O . PHE C 1 93 ? 42.457 41.794 36.296 1.00 10.33 93 PHE C O 1
ATOM 3665 N N . VAL C 1 94 ? 42.579 43.435 34.773 1.00 8.18 94 VAL C N 1
ATOM 3666 C CA . VAL C 1 94 ? 42.050 42.599 33.715 1.00 7.19 94 VAL C CA 1
ATOM 3667 C C . VAL C 1 94 ? 42.858 42.614 32.432 1.00 8.11 94 VAL C C 1
ATOM 3668 O O . VAL C 1 94 ? 43.760 43.439 32.239 1.00 8.28 94 VAL C O 1
ATOM 3672 N N . VAL C 1 95 ? 42.512 41.677 31.556 1.00 7.33 95 VAL C N 1
ATOM 3673 C CA . VAL C 1 95 ? 43.156 41.523 30.264 1.00 6.05 95 VAL C CA 1
ATOM 3674 C C . VAL C 1 95 ? 42.465 42.476 29.309 1.00 6.33 95 VAL C C 1
ATOM 3675 O O . VAL C 1 95 ? 41.236 42.493 29.224 1.00 7.47 95 VAL C O 1
ATOM 3679 N N . GLY C 1 96 ? 43.254 43.281 28.606 1.00 4.89 96 GLY C N 1
ATOM 3680 C CA . GLY C 1 96 ? 42.688 44.224 27.669 1.00 5.02 96 GLY C CA 1
ATOM 3681 C C . GLY C 1 96 ? 43.371 44.122 26.327 1.00 5.85 96 GLY C C 1
ATOM 3682 O O . GLY C 1 96 ? 44.470 43.577 26.220 1.00 8.01 96 GLY C O 1
ATOM 3683 N N . TYR C 1 97 ? 42.724 44.649 25.295 1.00 5.25 97 TYR C N 1
ATOM 3684 C CA . TYR C 1 97 ? 43.276 44.605 23.948 1.00 5.86 97 TYR C CA 1
ATOM 3685 C C . TYR C 1 97 ? 43.539 46.015 23.450 1.00 6.84 97 TYR C C 1
ATOM 3686 O O . TYR C 1 97 ? 42.651 46.868 23.469 1.00 5.52 97 TYR C O 1
ATOM 3695 N N . VAL C 1 98 ? 44.771 46.261 23.011 1.00 8.10 98 VAL C N 1
ATOM 3696 C CA . VAL C 1 98 ? 45.149 47.578 22.522 1.00 8.11 98 VAL C CA 1
ATOM 3697 C C . VAL C 1 98 ? 44.677 47.724 21.086 1.00 8.42 98 VAL C C 1
ATOM 3698 O O . VAL C 1 98 ? 45.300 47.231 20.156 1.00 7.91 98 VAL C O 1
ATOM 3702 N N . GLU C 1 99 ? 43.563 48.411 20.915 1.00 10.18 99 GLU C N 1
ATOM 3703 C CA . GLU C 1 99 ? 43.002 48.616 19.596 1.00 11.69 99 GLU C CA 1
ATOM 3704 C C . GLU C 1 99 ? 43.807 49.591 18.779 1.00 11.58 99 GLU C C 1
ATOM 3705 O O . GLU C 1 99 ? 44.256 49.261 17.686 1.00 12.51 99 GLU C O 1
ATOM 3711 N N . THR C 1 100 ? 43.987 50.795 19.313 1.00 11.23 100 THR C N 1
ATOM 3712 C CA . THR C 1 100 ? 44.730 51.828 18.609 1.00 11.03 100 THR C CA 1
ATOM 3713 C C . THR C 1 100 ? 45.784 52.468 19.492 1.00 10.61 100 THR C C 1
ATOM 3714 O O . THR C 1 100 ? 45.649 52.497 20.715 1.00 10.87 100 THR C O 1
ATOM 3718 N N . LYS C 1 101 ? 46.835 52.972 18.860 1.00 11.61 101 LYS C N 1
ATOM 3719 C CA . LYS C 1 101 ? 47.918 53.657 19.555 1.00 13.15 101 LYS C CA 1
ATOM 3720 C C . LYS C 1 101 ? 48.246 54.903 18.735 1.00 14.56 101 LYS C C 1
ATOM 3721 O O . LYS C 1 101 ? 48.552 54.807 17.547 1.00 15.39 101 LYS C O 1
ATOM 3727 N N . ASP C 1 102 ? 48.176 56.067 19.368 1.00 15.96 102 ASP C N 1
ATOM 3728 C CA . ASP C 1 102 ? 48.459 57.321 18.688 1.00 17.69 102 ASP C CA 1
ATOM 3729 C C . ASP C 1 102 ? 49.395 58.211 19.497 1.00 18.71 102 ASP C C 1
ATOM 3730 O O . ASP C 1 102 ? 49.532 58.059 20.711 1.00 17.25 102 ASP C O 1
ATOM 3735 N N . LYS C 1 103 ? 50.049 59.139 18.811 1.00 20.43 103 LYS C N 1
ATOM 3736 C CA . LYS C 1 103 ? 50.958 60.052 19.483 1.00 22.34 103 LYS C CA 1
ATOM 3737 C C . LYS C 1 103 ? 50.171 61.016 20.363 1.00 22.15 103 LYS C C 1
ATOM 3738 O O . LYS C 1 103 ? 49.089 61.467 19.992 1.00 21.21 103 LYS C O 1
ATOM 3744 N N . HIS C 1 104 ? 50.714 61.311 21.539 1.00 22.83 104 HIS C N 1
ATOM 3745 C CA . HIS C 1 104 ? 50.061 62.234 22.445 1.00 23.11 104 HIS C CA 1
ATOM 3746 C C . HIS C 1 104 ? 50.224 63.592 21.760 1.00 24.03 104 HIS C C 1
ATOM 3747 O O . HIS C 1 104 ? 51.333 63.967 21.364 1.00 24.43 104 HIS C O 1
ATOM 3754 N N . PRO C 1 105 ? 49.120 64.340 21.595 1.00 25.13 105 PRO C N 1
ATOM 3755 C CA . PRO C 1 105 ? 49.190 65.651 20.941 1.00 26.60 105 PRO C CA 1
ATOM 3756 C C . PRO C 1 105 ? 50.350 66.544 21.390 1.00 28.99 105 PRO C C 1
ATOM 3757 O O . PRO C 1 105 ? 50.986 67.197 20.562 1.00 28.89 105 PRO C O 1
ATOM 3761 N N . ASP C 1 106 ? 50.645 66.560 22.686 1.00 30.40 106 ASP C N 1
ATOM 3762 C CA . ASP C 1 106 ? 51.748 67.377 23.179 1.00 32.13 106 ASP C CA 1
ATOM 3763 C C . ASP C 1 106 ? 52.470 66.796 24.399 1.00 32.73 106 ASP C C 1
ATOM 3764 O O . ASP C 1 106 ? 52.427 67.373 25.490 1.00 32.54 106 ASP C O 1
ATOM 3769 N N . ALA C 1 107 ? 53.126 65.652 24.201 1.00 31.98 107 ALA C N 1
ATOM 3770 C CA . ALA C 1 107 ? 53.887 64.983 25.253 1.00 32.36 107 ALA C CA 1
ATOM 3771 C C . ALA C 1 107 ? 55.149 64.410 24.635 1.00 33.32 107 ALA C C 1
ATOM 3772 O O . ALA C 1 107 ? 56.203 64.366 25.270 1.00 35.86 107 ALA C O 1
ATOM 3774 N N . ASP C 1 108 ? 55.026 63.959 23.394 1.00 32.62 108 ASP C N 1
ATOM 3775 C CA . ASP C 1 108 ? 56.152 63.420 22.630 1.00 33.13 108 ASP C CA 1
ATOM 3776 C C . ASP C 1 108 ? 56.605 61.994 22.900 1.00 32.67 108 ASP C C 1
ATOM 3777 O O . ASP C 1 108 ? 56.775 61.209 21.964 1.00 33.67 108 ASP C O 1
ATOM 3782 N N . LYS C 1 109 ? 56.827 61.653 24.162 1.00 31.93 109 LYS C N 1
ATOM 3783 C CA . LYS C 1 109 ? 57.254 60.296 24.485 1.00 30.47 109 LYS C CA 1
ATOM 3784 C C . LYS C 1 109 ? 56.119 59.485 25.089 1.00 27.91 109 LYS C C 1
ATOM 3785 O O . LYS C 1 109 ? 56.341 58.424 25.672 1.00 28.42 109 LYS C O 1
ATOM 3791 N N . LEU C 1 110 ? 54.903 59.997 24.946 1.00 24.51 110 LEU C N 1
ATOM 3792 C CA . LEU C 1 110 ? 53.724 59.312 25.451 1.00 22.09 110 LEU C CA 1
ATOM 3793 C C . LEU C 1 110 ? 52.775 59.019 24.301 1.00 20.18 110 LEU C C 1
ATOM 3794 O O . LEU C 1 110 ? 52.753 59.735 23.304 1.00 20.87 110 LEU C O 1
ATOM 3799 N N . SER C 1 111 ? 51.997 57.956 24.448 1.00 17.61 111 SER C N 1
ATOM 3800 C CA . SER C 1 111 ? 51.016 57.571 23.455 1.00 16.41 111 SER C CA 1
ATOM 3801 C C . SER C 1 111 ? 49.667 57.501 24.143 1.00 14.70 111 SER C C 1
ATOM 3802 O O . SER C 1 111 ? 49.585 57.269 25.342 1.00 14.97 111 SER C O 1
ATOM 3805 N N . VAL C 1 112 ? 48.603 57.729 23.393 1.00 12.61 112 VAL C N 1
ATOM 3806 C CA . VAL C 1 112 ? 47.276 57.611 23.968 1.00 11.43 112 VAL C CA 1
ATOM 3807 C C . VAL C 1 112 ? 46.738 56.344 23.300 1.00 10.62 112 VAL C C 1
ATOM 3808 O O . VAL C 1 112 ? 46.784 56.195 22.067 1.00 8.77 112 VAL C O 1
ATOM 3812 N N . LEU C 1 113 ? 46.263 55.419 24.127 1.00 10.09 113 LEU C N 1
ATOM 3813 C CA . LEU C 1 113 ? 45.764 54.147 23.637 1.00 8.45 113 LEU C CA 1
ATOM 3814 C C . LEU C 1 113 ? 44.279 53.988 23.842 1.00 7.88 113 LEU C C 1
ATOM 3815 O O . LEU C 1 113 ? 43.691 54.603 24.724 1.00 7.50 113 LEU C O 1
ATOM 3820 N N . SER C 1 114 ? 43.673 53.166 23.003 1.00 7.54 114 SER C N 1
ATOM 3821 C CA . SER C 1 114 ? 42.261 52.856 23.149 1.00 9.40 114 SER C CA 1
ATOM 3822 C C . SER C 1 114 ? 42.288 51.361 23.423 1.00 8.70 114 SER C C 1
ATOM 3823 O O . SER C 1 114 ? 42.597 50.557 22.532 1.00 9.23 114 SER C O 1
ATOM 3826 N N . VAL C 1 115 ? 41.992 50.998 24.667 1.00 8.39 115 VAL C N 1
ATOM 3827 C CA . VAL C 1 115 ? 42.023 49.606 25.092 1.00 6.88 115 VAL C CA 1
ATOM 3828 C C . VAL C 1 115 ? 40.649 48.989 25.311 1.00 6.19 115 VAL C C 1
ATOM 3829 O O . VAL C 1 115 ? 39.848 49.481 26.113 1.00 4.61 115 VAL C O 1
ATOM 3833 N N . ASP C 1 116 ? 40.383 47.906 24.586 1.00 7.45 116 ASP C N 1
ATOM 3834 C CA . ASP C 1 116 ? 39.126 47.197 24.721 1.00 8.22 116 ASP C CA 1
ATOM 3835 C C . ASP C 1 116 ? 39.287 46.334 25.955 1.00 8.35 116 ASP C C 1
ATOM 3836 O O . ASP C 1 116 ? 40.255 45.579 26.076 1.00 8.92 116 ASP C O 1
ATOM 3841 N N . VAL C 1 117 ? 38.336 46.441 26.871 1.00 8.72 117 VAL C N 1
ATOM 3842 C CA . VAL C 1 117 ? 38.405 45.683 28.105 1.00 9.40 117 VAL C CA 1
ATOM 3843 C C . VAL C 1 117 ? 37.135 44.845 28.285 1.00 9.77 117 VAL C C 1
ATOM 3844 O O . VAL C 1 117 ? 36.791 44.412 29.386 1.00 10.42 117 VAL C O 1
ATOM 3848 N N . ALA C 1 118 ? 36.462 44.612 27.160 1.00 12.34 118 ALA C N 1
ATOM 3849 C CA . ALA C 1 118 ? 35.228 43.819 27.082 1.00 13.78 118 ALA C CA 1
ATOM 3850 C C . ALA C 1 118 ? 33.979 44.552 27.548 1.00 14.95 118 ALA C C 1
ATOM 3851 O O . ALA C 1 118 ? 33.046 44.770 26.773 1.00 15.51 118 ALA C O 1
ATOM 3853 N N . THR C 1 119 ? 33.959 44.928 28.820 1.00 15.95 119 THR C N 1
ATOM 3854 C CA . THR C 1 119 ? 32.809 45.626 29.377 1.00 18.43 119 THR C CA 1
ATOM 3855 C C . THR C 1 119 ? 32.728 47.036 28.824 1.00 18.56 119 THR C C 1
ATOM 3856 O O . THR C 1 119 ? 31.663 47.649 28.807 1.00 19.24 119 THR C O 1
ATOM 3860 N N . GLU C 1 120 ? 33.866 47.545 28.365 1.00 19.31 120 GLU C N 1
ATOM 3861 C CA . GLU C 1 120 ? 33.934 48.902 27.842 1.00 17.92 120 GLU C CA 1
ATOM 3862 C C . GLU C 1 120 ? 35.275 49.131 27.161 1.00 15.59 120 GLU C C 1
ATOM 3863 O O . GLU C 1 120 ? 36.124 48.246 27.140 1.00 14.84 120 GLU C O 1
ATOM 3869 N N . LYS C 1 121 ? 35.456 50.323 26.603 1.00 13.82 121 LYS C N 1
ATOM 3870 C CA . LYS C 1 121 ? 36.720 50.677 25.970 1.00 12.45 121 LYS C CA 1
ATOM 3871 C C . LYS C 1 121 ? 37.302 51.813 26.781 1.00 11.24 121 LYS C C 1
ATOM 3872 O O . LYS C 1 121 ? 36.626 52.803 27.057 1.00 10.62 121 LYS C O 1
ATOM 3878 N N . LEU C 1 122 ? 38.559 51.658 27.176 1.00 8.81 122 LEU C N 1
ATOM 3879 C CA . LEU C 1 122 ? 39.224 52.662 27.986 1.00 8.11 122 LEU C CA 1
ATOM 3880 C C . LEU C 1 122 ? 40.276 53.430 27.230 1.00 8.91 122 LEU C C 1
ATOM 3881 O O . LEU C 1 122 ? 41.020 52.861 26.440 1.00 10.80 122 LEU C O 1
ATOM 3886 N N . GLN C 1 123 ? 40.337 54.732 27.469 1.00 8.69 123 GLN C N 1
ATOM 3887 C CA . GLN C 1 123 ? 41.356 55.543 26.837 1.00 8.75 123 GLN C CA 1
ATOM 3888 C C . GLN C 1 123 ? 42.409 55.762 27.912 1.00 9.34 123 GLN C C 1
ATOM 3889 O O . GLN C 1 123 ? 42.172 56.487 28.870 1.00 10.37 123 GLN C O 1
ATOM 3895 N N . ILE C 1 124 ? 43.562 55.122 27.778 1.00 9.22 124 ILE C N 1
ATOM 3896 C CA . ILE C 1 124 ? 44.603 55.312 28.774 1.00 9.15 124 ILE C CA 1
ATOM 3897 C C . ILE C 1 124 ? 45.857 55.831 28.077 1.00 9.50 124 ILE C C 1
ATOM 3898 O O . ILE C 1 124 ? 46.134 55.470 26.937 1.00 9.64 124 ILE C O 1
ATOM 3903 N N . VAL C 1 125 ? 46.589 56.710 28.755 1.00 9.67 125 VAL C N 1
ATOM 3904 C CA . VAL C 1 125 ? 47.812 57.281 28.200 1.00 8.28 125 VAL C CA 1
ATOM 3905 C C . VAL C 1 125 ? 48.979 56.475 28.738 1.00 7.65 125 VAL C C 1
ATOM 3906 O O . VAL C 1 125 ? 49.100 56.272 29.945 1.00 7.27 125 VAL C O 1
ATOM 3910 N N . CYS C 1 126 ? 49.837 56.026 27.831 1.00 6.54 126 CYS C N 1
ATOM 3911 C CA . CYS C 1 126 ? 50.970 55.197 28.196 1.00 7.36 126 CYS C CA 1
ATOM 3912 C C . CYS C 1 126 ? 52.275 55.631 27.534 1.00 8.23 126 CYS C C 1
ATOM 3913 O O . CYS C 1 126 ? 52.305 56.006 26.365 1.00 8.63 126 CYS C O 1
ATOM 3916 N N . GLY C 1 127 ? 53.362 55.564 28.289 1.00 8.54 127 GLY C N 1
ATOM 3917 C CA . GLY C 1 127 ? 54.646 55.949 27.741 1.00 8.96 127 GLY C CA 1
ATOM 3918 C C . GLY C 1 127 ? 55.575 54.764 27.545 1.00 10.28 127 GLY C C 1
ATOM 3919 O O . GLY C 1 127 ? 56.702 54.925 27.079 1.00 9.63 127 GLY C O 1
ATOM 3920 N N . ALA C 1 128 ? 55.112 53.571 27.905 1.00 11.71 128 ALA C N 1
ATOM 3921 C CA . ALA C 1 128 ? 55.932 52.376 27.751 1.00 12.33 128 ALA C CA 1
ATOM 3922 C C . ALA C 1 128 ? 56.393 52.290 26.298 1.00 13.37 128 ALA C C 1
ATOM 3923 O O . ALA C 1 128 ? 55.581 52.338 25.375 1.00 13.00 128 ALA C O 1
ATOM 3925 N N . PRO C 1 129 ? 57.708 52.170 26.077 1.00 13.91 129 PRO C N 1
ATOM 3926 C CA . PRO C 1 129 ? 58.237 52.083 24.714 1.00 12.70 129 PRO C CA 1
ATOM 3927 C C . PRO C 1 129 ? 57.852 50.841 23.929 1.00 12.84 129 PRO C C 1
ATOM 3928 O O . PRO C 1 129 ? 57.819 50.878 22.702 1.00 13.23 129 PRO C O 1
ATOM 3932 N N . ASN C 1 130 ? 57.543 49.748 24.628 1.00 12.64 130 ASN C N 1
ATOM 3933 C CA . ASN C 1 130 ? 57.199 48.501 23.956 1.00 11.58 130 ASN C CA 1
ATOM 3934 C C . ASN C 1 130 ? 55.729 48.271 23.635 1.00 12.70 130 ASN C C 1
ATOM 3935 O O . ASN C 1 130 ? 55.399 47.275 22.999 1.00 14.25 130 ASN C O 1
ATOM 3940 N N . VAL C 1 131 ? 54.843 49.170 24.051 1.00 12.14 131 VAL C N 1
ATOM 3941 C CA . VAL C 1 131 ? 53.426 48.969 23.769 1.00 12.31 131 VAL C CA 1
ATOM 3942 C C . VAL C 1 131 ? 53.086 49.195 22.293 1.00 12.50 131 VAL C C 1
ATOM 3943 O O . VAL C 1 131 ? 53.629 50.089 21.647 1.00 10.81 131 VAL C O 1
ATOM 3947 N N . GLU C 1 132 ? 52.191 48.361 21.766 1.00 12.48 132 GLU C N 1
ATOM 3948 C CA . GLU C 1 132 ? 51.764 48.460 20.379 1.00 12.36 132 GLU C CA 1
ATOM 3949 C C . GLU C 1 132 ? 50.333 47.991 20.194 1.00 12.33 132 GLU C C 1
ATOM 3950 O O . GLU C 1 132 ? 49.822 47.205 20.987 1.00 12.74 132 GLU C O 1
ATOM 3956 N N . ALA C 1 133 ? 49.684 48.483 19.146 1.00 11.77 133 ALA C N 1
ATOM 3957 C CA . ALA C 1 133 ? 48.313 48.078 18.846 1.00 10.59 133 ALA C CA 1
ATOM 3958 C C . ALA C 1 133 ? 48.322 46.593 18.470 1.00 9.00 133 ALA C C 1
ATOM 3959 O O . ALA C 1 133 ? 49.278 46.102 17.869 1.00 10.91 133 ALA C O 1
ATOM 3961 N N . GLY C 1 134 ? 47.258 45.882 18.812 1.00 7.70 134 GLY C N 1
ATOM 3962 C CA . GLY C 1 134 ? 47.204 44.469 18.498 1.00 7.72 134 GLY C CA 1
ATOM 3963 C C . GLY C 1 134 ? 47.653 43.591 19.659 1.00 8.59 134 GLY C C 1
ATOM 3964 O O . GLY C 1 134 ? 47.454 42.375 19.631 1.00 9.11 134 GLY C O 1
ATOM 3965 N N . GLN C 1 135 ? 48.245 44.208 20.680 1.00 6.31 135 GLN C N 1
ATOM 3966 C CA . GLN C 1 135 ? 48.733 43.488 21.851 1.00 5.93 135 GLN C CA 1
ATOM 3967 C C . GLN C 1 135 ? 47.657 43.265 22.898 1.00 6.05 135 GLN C C 1
ATOM 3968 O O . GLN C 1 135 ? 46.730 44.071 23.048 1.00 6.01 135 GLN C O 1
ATOM 3974 N N . LYS C 1 136 ? 47.779 42.159 23.622 1.00 5.13 136 LYS C N 1
ATOM 3975 C CA . LYS C 1 136 ? 46.855 41.882 24.709 1.00 4.56 136 LYS C CA 1
ATOM 3976 C C . LYS C 1 136 ? 47.681 42.223 25.918 1.00 6.13 136 LYS C C 1
ATOM 3977 O O . LYS C 1 136 ? 48.835 41.813 26.028 1.00 7.04 136 LYS C O 1
ATOM 3983 N N . VAL C 1 137 ? 47.101 43.003 26.816 1.00 6.70 137 VAL C N 1
ATOM 3984 C CA . VAL C 1 137 ? 47.836 43.440 27.986 1.00 6.71 137 VAL C CA 1
ATOM 3985 C C . VAL C 1 137 ? 46.941 43.468 29.215 1.00 5.08 137 VAL C C 1
ATOM 3986 O O . VAL C 1 137 ? 45.729 43.357 29.090 1.00 6.53 137 VAL C O 1
ATOM 3990 N N . VAL C 1 138 ? 47.536 43.588 30.396 1.00 5.35 138 VAL C N 1
ATOM 3991 C CA . VAL C 1 138 ? 46.740 43.636 31.615 1.00 7.15 138 VAL C CA 1
ATOM 3992 C C . VAL C 1 138 ? 46.625 45.076 32.109 1.00 6.90 138 VAL C C 1
ATOM 3993 O O . VAL C 1 138 ? 47.636 45.742 32.374 1.00 6.07 138 VAL C O 1
ATOM 3997 N N . VAL C 1 139 ? 45.389 45.560 32.224 1.00 5.90 139 VAL C N 1
ATOM 3998 C CA . VAL C 1 139 ? 45.183 46.928 32.668 1.00 5.43 139 VAL C CA 1
ATOM 3999 C C . VAL C 1 139 ? 44.644 47.017 34.089 1.00 5.00 139 VAL C C 1
ATOM 4000 O O . VAL C 1 139 ? 43.799 46.230 34.494 1.00 4.45 139 VAL C O 1
ATOM 4004 N N . ALA C 1 140 ? 45.181 47.968 34.844 1.00 5.31 140 ALA C N 1
ATOM 4005 C CA . ALA C 1 140 ? 44.757 48.221 36.210 1.00 5.58 140 ALA C CA 1
ATOM 4006 C C . ALA C 1 140 ? 43.679 49.289 36.057 1.00 5.84 140 ALA C C 1
ATOM 4007 O O . ALA C 1 140 ? 43.985 50.471 35.896 1.00 4.65 140 ALA C O 1
ATOM 4009 N N . LYS C 1 141 ? 42.420 48.864 36.091 1.00 6.78 141 LYS C N 1
ATOM 4010 C CA . LYS C 1 141 ? 41.305 49.778 35.931 1.00 8.69 141 LYS C CA 1
ATOM 4011 C C . LYS C 1 141 ? 41.167 50.738 37.091 1.00 10.02 141 LYS C C 1
ATOM 4012 O O . LYS C 1 141 ? 41.791 50.557 38.130 1.00 10.58 141 LYS C O 1
ATOM 4018 N N . VAL C 1 142 ? 40.364 51.780 36.891 1.00 11.86 142 VAL C N 1
ATOM 4019 C CA . VAL C 1 142 ? 40.111 52.769 37.934 1.00 13.01 142 VAL C CA 1
ATOM 4020 C C . VAL C 1 142 ? 39.596 52.014 39.155 1.00 14.50 142 VAL C C 1
ATOM 4021 O O . VAL C 1 142 ? 38.671 51.199 39.049 1.00 15.29 142 VAL C O 1
ATOM 4025 N N . GLY C 1 143 ? 40.197 52.280 40.307 1.00 14.90 143 GLY C N 1
ATOM 4026 C CA . GLY C 1 143 ? 39.782 51.597 41.517 1.00 16.95 143 GLY C CA 1
ATOM 4027 C C . GLY C 1 143 ? 40.837 50.610 41.989 1.00 18.80 143 GLY C C 1
ATOM 4028 O O . GLY C 1 143 ? 41.006 50.383 43.190 1.00 19.83 143 GLY C O 1
ATOM 4029 N N . ALA C 1 144 ? 41.558 50.019 41.044 1.00 19.91 144 ALA C N 1
ATOM 4030 C CA . ALA C 1 144 ? 42.592 49.064 41.380 1.00 20.60 144 ALA C CA 1
ATOM 4031 C C . ALA C 1 144 ? 43.571 49.679 42.362 1.00 23.13 144 ALA C C 1
ATOM 4032 O O . ALA C 1 144 ? 43.814 50.891 42.344 1.00 23.37 144 ALA C O 1
ATOM 4034 N N . VAL C 1 145 ? 44.130 48.836 43.224 1.00 25.24 145 VAL C N 1
ATOM 4035 C CA . VAL C 1 145 ? 45.113 49.277 44.202 1.00 28.05 145 VAL C CA 1
ATOM 4036 C C . VAL C 1 145 ? 46.479 48.689 43.860 1.00 29.76 145 VAL C C 1
ATOM 4037 O O . VAL C 1 145 ? 46.698 47.478 43.954 1.00 29.18 145 VAL C O 1
ATOM 4049 N N . PRO C 1 147 ? 50.365 47.656 44.030 1.00 37.76 147 PRO C N 1
ATOM 4050 C CA . PRO C 1 147 ? 51.209 47.127 45.102 1.00 37.57 147 PRO C CA 1
ATOM 4051 C C . PRO C 1 147 ? 52.006 48.246 45.773 1.00 37.40 147 PRO C C 1
ATOM 4052 O O . PRO C 1 147 ? 52.185 48.252 46.990 1.00 37.07 147 PRO C O 1
ATOM 4056 N N . SER C 1 148 ? 52.464 49.200 44.968 1.00 37.86 148 SER C N 1
ATOM 4057 C CA . SER C 1 148 ? 53.244 50.331 45.464 1.00 38.66 148 SER C CA 1
ATOM 4058 C C . SER C 1 148 ? 52.414 51.331 46.273 1.00 39.11 148 SER C C 1
ATOM 4059 O O . SER C 1 148 ? 52.921 52.370 46.693 1.00 38.26 148 SER C O 1
ATOM 4062 N N . GLY C 1 149 ? 51.140 51.017 46.488 1.00 40.71 149 GLY C N 1
ATOM 4063 C CA . GLY C 1 149 ? 50.286 51.903 47.263 1.00 42.20 149 GLY C CA 1
ATOM 4064 C C . GLY C 1 149 ? 49.234 52.681 46.489 1.00 43.07 149 GLY C C 1
ATOM 4065 O O . GLY C 1 149 ? 48.041 52.554 46.760 1.00 43.16 149 GLY C O 1
ATOM 4074 N N . VAL C 1 151 ? 46.411 54.390 44.212 1.00 39.13 151 VAL C N 1
ATOM 4075 C CA . VAL C 1 151 ? 45.097 53.899 43.805 1.00 35.93 151 VAL C CA 1
ATOM 4076 C C . VAL C 1 151 ? 44.761 54.524 42.455 1.00 34.12 151 VAL C C 1
ATOM 4077 O O . VAL C 1 151 ? 44.655 55.741 42.338 1.00 34.09 151 VAL C O 1
ATOM 4081 N N . ILE C 1 152 ? 44.598 53.693 41.435 1.00 31.43 152 ILE C N 1
ATOM 4082 C CA . ILE C 1 152 ? 44.293 54.197 40.104 1.00 29.44 152 ILE C CA 1
ATOM 4083 C C . ILE C 1 152 ? 43.014 55.020 40.125 1.00 29.99 152 ILE C C 1
ATOM 4084 O O . ILE C 1 152 ? 41.986 54.575 40.631 1.00 29.90 152 ILE C O 1
ATOM 4089 N N . LYS C 1 153 ? 43.086 56.225 39.572 1.00 30.03 153 LYS C N 1
ATOM 4090 C CA . LYS C 1 153 ? 41.945 57.121 39.522 1.00 30.81 153 LYS C CA 1
ATOM 4091 C C . LYS C 1 153 ? 41.711 57.618 38.110 1.00 29.95 153 LYS C C 1
ATOM 4092 O O . LYS C 1 153 ? 42.539 57.402 37.235 1.00 30.71 153 LYS C O 1
ATOM 4098 N N . ASP C 1 154 ? 40.572 58.267 37.884 1.00 30.30 154 ASP C N 1
ATOM 4099 C CA . ASP C 1 154 ? 40.265 58.810 36.568 1.00 30.01 154 ASP C CA 1
ATOM 4100 C C . ASP C 1 154 ? 41.179 60.004 36.362 1.00 29.31 154 ASP C C 1
ATOM 4101 O O . ASP C 1 154 ? 40.772 61.154 36.518 1.00 31.13 154 ASP C O 1
ATOM 4106 N N . ALA C 1 155 ? 42.425 59.709 36.009 1.00 26.51 155 ALA C N 1
ATOM 4107 C CA . ALA C 1 155 ? 43.447 60.718 35.801 1.00 24.02 155 ALA C CA 1
ATOM 4108 C C . ALA C 1 155 ? 43.360 61.483 34.490 1.00 22.38 155 ALA C C 1
ATOM 4109 O O . ALA C 1 155 ? 42.350 61.446 33.782 1.00 21.56 155 ALA C O 1
ATOM 4111 N N . GLU C 1 156 ? 44.458 62.174 34.195 1.00 21.32 156 GLU C N 1
ATOM 4112 C CA . GLU C 1 156 ? 44.621 62.992 33.000 1.00 20.69 156 GLU C CA 1
ATOM 4113 C C . GLU C 1 156 ? 46.113 63.301 32.877 1.00 19.62 156 GLU C C 1
ATOM 4114 O O . GLU C 1 156 ? 46.707 63.840 33.806 1.00 21.55 156 GLU C O 1
ATOM 4120 N N . LEU C 1 157 ? 46.723 62.944 31.752 1.00 18.32 157 LEU C N 1
ATOM 4121 C CA . LEU C 1 157 ? 48.146 63.187 31.548 1.00 17.45 157 LEU C CA 1
ATOM 4122 C C . LEU C 1 157 ? 48.394 64.234 30.474 1.00 18.61 157 LEU C C 1
ATOM 4123 O O . LEU C 1 157 ? 48.183 63.992 29.283 1.00 19.26 157 LEU C O 1
ATOM 4128 N N . ARG C 1 158 ? 48.863 65.395 30.912 1.00 18.53 158 ARG C N 1
ATOM 4129 C CA . ARG C 1 158 ? 49.141 66.514 30.027 1.00 19.10 158 ARG C CA 1
ATOM 4130 C C . ARG C 1 158 ? 48.025 66.790 29.037 1.00 18.57 158 ARG C C 1
ATOM 4131 O O . ARG C 1 158 ? 48.258 66.833 27.829 1.00 19.61 158 ARG C O 1
ATOM 4139 N N . GLY C 1 159 ? 46.810 66.961 29.542 1.00 16.86 159 GLY C N 1
ATOM 4140 C CA . GLY C 1 159 ? 45.708 67.276 28.663 1.00 15.88 159 GLY C CA 1
ATOM 4141 C C . GLY C 1 159 ? 44.679 66.205 28.387 1.00 16.37 159 GLY C C 1
ATOM 4142 O O . GLY C 1 159 ? 43.483 66.432 28.606 1.00 16.26 159 GLY C O 1
ATOM 4143 N N . VAL C 1 160 ? 45.123 65.051 27.898 1.00 15.11 160 VAL C N 1
ATOM 4144 C CA . VAL C 1 160 ? 44.197 63.973 27.579 1.00 13.95 160 VAL C CA 1
ATOM 4145 C C . VAL C 1 160 ? 43.902 63.055 28.765 1.00 13.85 160 VAL C C 1
ATOM 4146 O O . VAL C 1 160 ? 44.792 62.699 29.526 1.00 14.36 160 VAL C O 1
ATOM 4150 N N . ALA C 1 161 ? 42.633 62.673 28.898 1.00 12.81 161 ALA C N 1
ATOM 4151 C CA . ALA C 1 161 ? 42.181 61.808 29.981 1.00 12.36 161 ALA C CA 1
ATOM 4152 C C . ALA C 1 161 ? 42.774 60.406 29.896 1.00 13.04 161 ALA C C 1
ATOM 4153 O O . ALA C 1 161 ? 43.050 59.902 28.806 1.00 10.89 161 ALA C O 1
ATOM 4155 N N . SER C 1 162 ? 42.958 59.785 31.061 1.00 13.45 162 SER C N 1
ATOM 4156 C CA . SER C 1 162 ? 43.529 58.442 31.155 1.00 15.11 162 SER C CA 1
ATOM 4157 C C . SER C 1 162 ? 42.796 57.650 32.242 1.00 15.47 162 SER C C 1
ATOM 4158 O O . SER C 1 162 ? 42.888 57.971 33.426 1.00 15.77 162 SER C O 1
ATOM 4161 N N . SER C 1 163 ? 42.067 56.613 31.842 1.00 15.73 163 SER C N 1
ATOM 4162 C CA . SER C 1 163 ? 41.315 55.810 32.803 1.00 15.41 163 SER C CA 1
ATOM 4163 C C . SER C 1 163 ? 41.849 54.397 32.952 1.00 14.38 163 SER C C 1
ATOM 4164 O O . SER C 1 163 ? 41.310 53.454 32.372 1.00 15.37 163 SER C O 1
ATOM 4167 N N . GLY C 1 164 ? 42.901 54.266 33.755 1.00 14.96 164 GLY C N 1
ATOM 4168 C CA . GLY C 1 164 ? 43.524 52.980 33.987 1.00 14.77 164 GLY C CA 1
ATOM 4169 C C . GLY C 1 164 ? 45.008 53.045 33.689 1.00 16.04 164 GLY C C 1
ATOM 4170 O O . GLY C 1 164 ? 45.526 54.075 33.258 1.00 15.75 164 GLY C O 1
ATOM 4179 N N . ILE C 1 166 ? 48.424 50.589 32.073 1.00 12.92 166 ILE C N 1
ATOM 4180 C CA . ILE C 1 166 ? 48.919 49.363 31.458 1.00 9.66 166 ILE C CA 1
ATOM 4181 C C . ILE C 1 166 ? 50.035 48.870 32.379 1.00 9.17 166 ILE C C 1
ATOM 4182 O O . ILE C 1 166 ? 51.013 49.573 32.603 1.00 7.55 166 ILE C O 1
ATOM 4187 N N . CYS C 1 167 ? 49.876 47.661 32.905 1.00 9.38 167 CYS C N 1
ATOM 4188 C CA . CYS C 1 167 ? 50.821 47.088 33.856 1.00 11.16 167 CYS C CA 1
ATOM 4189 C C . CYS C 1 167 ? 52.061 46.392 33.337 1.00 12.66 167 CYS C C 1
ATOM 4190 O O . CYS C 1 167 ? 52.105 45.914 32.212 1.00 12.14 167 CYS C O 1
ATOM 4193 N N . SER C 1 168 ? 53.070 46.336 34.199 1.00 14.37 168 SER C N 1
ATOM 4194 C CA . SER C 1 168 ? 54.335 45.687 33.897 1.00 17.55 168 SER C CA 1
ATOM 4195 C C . SER C 1 168 ? 54.536 44.648 34.989 1.00 20.00 168 SER C C 1
ATOM 4196 O O . SER C 1 168 ? 53.732 44.560 35.914 1.00 19.25 168 SER C O 1
ATOM 4207 N N . LYS C 1 170 ? 56.642 44.514 37.500 1.00 28.53 170 LYS C N 1
ATOM 4208 C CA . LYS C 1 170 ? 56.730 45.211 38.781 1.00 28.47 170 LYS C CA 1
ATOM 4209 C C . LYS C 1 170 ? 55.348 45.558 39.313 1.00 27.46 170 LYS C C 1
ATOM 4210 O O . LYS C 1 170 ? 55.013 45.250 40.454 1.00 26.74 170 LYS C O 1
ATOM 4216 N N . GLU C 1 171 ? 54.552 46.215 38.478 1.00 26.66 171 GLU C N 1
ATOM 4217 C CA . GLU C 1 171 ? 53.206 46.619 38.854 1.00 27.16 171 GLU C CA 1
ATOM 4218 C C . GLU C 1 171 ? 52.364 45.460 39.364 1.00 26.27 171 GLU C C 1
ATOM 4219 O O . GLU C 1 171 ? 51.608 45.612 40.316 1.00 25.78 171 GLU C O 1
ATOM 4225 N N . LEU C 1 172 ? 52.487 44.301 38.724 1.00 26.15 172 LEU C N 1
ATOM 4226 C CA . LEU C 1 172 ? 51.717 43.128 39.132 1.00 23.92 172 LEU C CA 1
ATOM 4227 C C . LEU C 1 172 ? 52.231 42.469 40.419 1.00 23.72 172 LEU C C 1
ATOM 4228 O O . LEU C 1 172 ? 51.634 41.515 40.910 1.00 23.04 172 LEU C O 1
ATOM 4233 N N . GLY C 1 173 ? 53.340 42.965 40.958 1.00 23.83 173 GLY C N 1
ATOM 4234 C CA . GLY C 1 173 ? 53.862 42.405 42.196 1.00 23.12 173 GLY C CA 1
ATOM 4235 C C . GLY C 1 173 ? 55.124 41.558 42.138 1.00 22.87 173 GLY C C 1
ATOM 4236 O O . GLY C 1 173 ? 55.469 40.903 43.117 1.00 23.36 173 GLY C O 1
ATOM 4237 N N . LEU C 1 174 ? 55.824 41.562 41.012 1.00 22.83 174 LEU C N 1
ATOM 4238 C CA . LEU C 1 174 ? 57.038 40.772 40.901 1.00 23.06 174 LEU C CA 1
ATOM 4239 C C . LEU C 1 174 ? 58.112 41.372 41.806 1.00 24.23 174 LEU C C 1
ATOM 4240 O O . LEU C 1 174 ? 58.462 42.542 41.675 1.00 23.13 174 LEU C O 1
ATOM 4245 N N . PRO C 1 175 ? 58.650 40.565 42.736 1.00 25.56 175 PRO C N 1
ATOM 4246 C CA . PRO C 1 175 ? 59.685 40.927 43.712 1.00 25.76 175 PRO C CA 1
ATOM 4247 C C . PRO C 1 175 ? 60.967 41.506 43.117 1.00 27.00 175 PRO C C 1
ATOM 4248 O O . PRO C 1 175 ? 61.365 42.617 43.459 1.00 27.33 175 PRO C O 1
ATOM 4252 N N . ASN C 1 176 ? 61.615 40.745 42.240 1.00 28.17 176 ASN C N 1
ATOM 4253 C CA . ASN C 1 176 ? 62.855 41.176 41.608 1.00 28.92 176 ASN C CA 1
ATOM 4254 C C . ASN C 1 176 ? 62.627 41.955 40.319 1.00 29.56 176 ASN C C 1
ATOM 4255 O O . ASN C 1 176 ? 61.702 41.671 39.553 1.00 29.88 176 ASN C O 1
ATOM 4260 N N . ALA C 1 177 ? 63.489 42.938 40.083 1.00 29.64 177 ALA C N 1
ATOM 4261 C CA . ALA C 1 177 ? 63.403 43.755 38.883 1.00 29.14 177 ALA C CA 1
ATOM 4262 C C . ALA C 1 177 ? 63.718 42.911 37.643 1.00 29.28 177 ALA C C 1
ATOM 4263 O O . ALA C 1 177 ? 64.740 42.225 37.586 1.00 28.40 177 ALA C O 1
ATOM 4265 N N . PRO C 1 178 ? 62.832 42.940 36.637 1.00 29.14 178 PRO C N 1
ATOM 4266 C CA . PRO C 1 178 ? 63.053 42.164 35.414 1.00 29.64 178 PRO C CA 1
ATOM 4267 C C . PRO C 1 178 ? 64.013 42.880 34.465 1.00 29.52 178 PRO C C 1
ATOM 4268 O O . PRO C 1 178 ? 64.153 44.100 34.509 1.00 28.57 178 PRO C O 1
ATOM 4272 N N . GLN C 1 179 ? 64.670 42.105 33.611 1.00 30.17 179 GLN C N 1
ATOM 4273 C CA . GLN C 1 179 ? 65.607 42.637 32.625 1.00 30.49 179 GLN C CA 1
ATOM 4274 C C . GLN C 1 179 ? 64.852 43.603 31.719 1.00 29.86 179 GLN C C 1
ATOM 4275 O O . GLN C 1 179 ? 65.314 44.710 31.461 1.00 29.56 179 GLN C O 1
ATOM 4281 N N . GLU C 1 180 ? 63.694 43.157 31.237 1.00 28.67 180 GLU C N 1
ATOM 4282 C CA . GLU C 1 180 ? 62.829 43.948 30.368 1.00 28.44 180 GLU C CA 1
ATOM 4283 C C . GLU C 1 180 ? 61.852 44.734 31.251 1.00 26.10 180 GLU C C 1
ATOM 4284 O O . GLU C 1 180 ? 61.043 44.145 31.968 1.00 25.09 180 GLU C O 1
ATOM 4290 N N . LYS C 1 181 ? 61.909 46.061 31.181 1.00 24.08 181 LYS C N 1
ATOM 4291 C CA . LYS C 1 181 ? 61.057 46.886 32.031 1.00 23.06 181 LYS C CA 1
ATOM 4292 C C . LYS C 1 181 ? 59.831 47.558 31.427 1.00 21.24 181 LYS C C 1
ATOM 4293 O O . LYS C 1 181 ? 59.147 48.315 32.108 1.00 21.86 181 LYS C O 1
ATOM 4299 N N . GLY C 1 182 ? 59.543 47.290 30.160 1.00 18.72 182 GLY C N 1
ATOM 4300 C CA . GLY C 1 182 ? 58.361 47.879 29.562 1.00 16.01 182 GLY C CA 1
ATOM 4301 C C . GLY C 1 182 ? 57.136 47.206 30.162 1.00 14.35 182 GLY C C 1
ATOM 4302 O O . GLY C 1 182 ? 57.239 46.546 31.200 1.00 12.09 182 GLY C O 1
ATOM 4303 N N . ILE C 1 183 ? 55.974 47.364 29.534 1.00 13.47 183 ILE C N 1
ATOM 4304 C CA . ILE C 1 183 ? 54.775 46.731 30.064 1.00 13.84 183 ILE C CA 1
ATOM 4305 C C . ILE C 1 183 ? 54.747 45.272 29.620 1.00 15.73 183 ILE C C 1
ATOM 4306 O O . ILE C 1 183 ? 55.436 44.889 28.678 1.00 15.80 183 ILE C O 1
ATOM 4319 N N . VAL C 1 185 ? 53.388 42.047 27.831 1.00 16.44 185 VAL C N 1
ATOM 4320 C CA . VAL C 1 185 ? 52.578 41.641 26.691 1.00 14.58 185 VAL C CA 1
ATOM 4321 C C . VAL C 1 185 ? 52.169 40.176 26.846 1.00 13.42 185 VAL C C 1
ATOM 4322 O O . VAL C 1 185 ? 53.017 39.291 26.880 1.00 13.07 185 VAL C O 1
ATOM 4326 N N . LEU C 1 186 ? 50.867 39.930 26.938 1.00 13.13 186 LEU C N 1
ATOM 4327 C CA . LEU C 1 186 ? 50.341 38.580 27.095 1.00 14.15 186 LEU C CA 1
ATOM 4328 C C . LEU C 1 186 ? 50.177 37.892 25.745 1.00 15.23 186 LEU C C 1
ATOM 4329 O O . LEU C 1 186 ? 50.107 38.552 24.710 1.00 15.50 186 LEU C O 1
ATOM 4334 N N . SER C 1 187 ? 50.119 36.564 25.759 1.00 16.87 187 SER C N 1
ATOM 4335 C CA . SER C 1 187 ? 49.935 35.806 24.529 1.00 19.00 187 SER C CA 1
ATOM 4336 C C . SER C 1 187 ? 48.447 35.791 24.207 1.00 20.68 187 SER C C 1
ATOM 4337 O O . SER C 1 187 ? 47.620 36.069 25.080 1.00 18.83 187 SER C O 1
ATOM 4340 N N . ASP C 1 188 ? 48.111 35.470 22.958 1.00 24.26 188 ASP C N 1
ATOM 4341 C CA . ASP C 1 188 ? 46.712 35.423 22.529 1.00 27.28 188 ASP C CA 1
ATOM 4342 C C . ASP C 1 188 ? 45.902 34.455 23.373 1.00 27.00 188 ASP C C 1
ATOM 4343 O O . ASP C 1 188 ? 44.676 34.511 23.397 1.00 26.00 188 ASP C O 1
ATOM 4348 N N . ASP C 1 189 ? 46.597 33.561 24.061 1.00 27.25 189 ASP C N 1
ATOM 4349 C CA . ASP C 1 189 ? 45.939 32.593 24.923 1.00 27.62 189 ASP C CA 1
ATOM 4350 C C . ASP C 1 189 ? 44.956 33.332 25.844 1.00 26.02 189 ASP C C 1
ATOM 4351 O O . ASP C 1 189 ? 43.821 32.894 26.023 1.00 27.44 189 ASP C O 1
ATOM 4356 N N . TYR C 1 190 ? 45.392 34.460 26.410 1.00 21.87 190 TYR C N 1
ATOM 4357 C CA . TYR C 1 190 ? 44.554 35.263 27.298 1.00 18.04 190 TYR C CA 1
ATOM 4358 C C . TYR C 1 190 ? 43.296 35.821 26.641 1.00 17.03 190 TYR C C 1
ATOM 4359 O O . TYR C 1 190 ? 43.279 36.147 25.456 1.00 17.45 190 TYR C O 1
ATOM 4368 N N . THR C 1 191 ? 42.250 35.952 27.445 1.00 14.96 191 THR C N 1
ATOM 4369 C CA . THR C 1 191 ? 40.957 36.438 26.990 1.00 14.43 191 THR C CA 1
ATOM 4370 C C . THR C 1 191 ? 40.665 37.860 27.489 1.00 13.80 191 THR C C 1
ATOM 4371 O O . THR C 1 191 ? 40.783 38.156 28.682 1.00 14.18 191 THR C O 1
ATOM 4375 N N . VAL C 1 192 ? 40.280 38.735 26.567 1.00 12.88 192 VAL C N 1
ATOM 4376 C CA . VAL C 1 192 ? 39.965 40.112 26.908 1.00 12.11 192 VAL C CA 1
ATOM 4377 C C . VAL C 1 192 ? 38.773 40.151 27.858 1.00 14.06 192 VAL C C 1
ATOM 4378 O O . VAL C 1 192 ? 37.786 39.443 27.655 1.00 14.51 192 VAL C O 1
ATOM 4382 N N . GLY C 1 193 ? 38.866 40.976 28.894 1.00 14.77 193 GLY C N 1
ATOM 4383 C CA . GLY C 1 193 ? 37.783 41.077 29.852 1.00 16.04 193 GLY C CA 1
ATOM 4384 C C . GLY C 1 193 ? 37.957 40.207 31.084 1.00 16.71 193 GLY C C 1
ATOM 4385 O O . GLY C 1 193 ? 37.408 40.501 32.137 1.00 17.70 193 GLY C O 1
ATOM 4386 N N . GLN C 1 194 ? 38.720 39.132 30.968 1.00 18.04 194 GLN C N 1
ATOM 4387 C CA . GLN C 1 194 ? 38.929 38.249 32.100 1.00 19.17 194 GLN C CA 1
ATOM 4388 C C . GLN C 1 194 ? 39.924 38.795 33.110 1.00 18.05 194 GLN C C 1
ATOM 4389 O O . GLN C 1 194 ? 40.856 39.507 32.756 1.00 17.70 194 GLN C O 1
ATOM 4395 N N . SER C 1 195 ? 39.719 38.445 34.374 1.00 17.26 195 SER C N 1
ATOM 4396 C CA . SER C 1 195 ? 40.593 38.890 35.443 1.00 16.44 195 SER C CA 1
ATOM 4397 C C . SER C 1 195 ? 41.965 38.269 35.272 1.00 16.36 195 SER C C 1
ATOM 4398 O O . SER C 1 195 ? 42.086 37.113 34.851 1.00 16.08 195 SER C O 1
ATOM 4401 N N . PHE C 1 196 ? 43.002 39.035 35.600 1.00 15.25 196 PHE C N 1
ATOM 4402 C CA . PHE C 1 196 ? 44.357 38.533 35.503 1.00 13.85 196 PHE C CA 1
ATOM 4403 C C . PHE C 1 196 ? 44.624 37.628 36.703 1.00 14.37 196 PHE C C 1
ATOM 4404 O O . PHE C 1 196 ? 45.279 36.607 36.582 1.00 13.50 196 PHE C O 1
ATOM 4412 N N . PHE C 1 197 ? 44.109 38.007 37.864 1.00 16.46 197 PHE C N 1
ATOM 4413 C CA . PHE C 1 197 ? 44.305 37.220 39.078 1.00 18.62 197 PHE C CA 1
ATOM 4414 C C . PHE C 1 197 ? 43.152 36.256 39.345 1.00 20.32 197 PHE C C 1
ATOM 4415 O O . PHE C 1 197 ? 42.011 36.498 38.936 1.00 19.26 197 PHE C O 1
ATOM 4423 N N . GLU C 1 198 ? 43.455 35.164 40.039 1.00 22.41 198 GLU C N 1
ATOM 4424 C CA . GLU C 1 198 ? 42.449 34.165 40.365 1.00 25.67 198 GLU C CA 1
ATOM 4425 C C . GLU C 1 198 ? 41.490 34.707 41.419 1.00 26.05 198 GLU C C 1
ATOM 4426 O O . GLU C 1 198 ? 40.260 34.586 41.215 1.00 25.06 198 GLU C O 1
ATOM 4440 N N . ASN D 1 2 ? 38.219 48.904 53.870 1.00 30.49 2 ASN D N 1
ATOM 4441 C CA . ASN D 1 2 ? 39.077 47.897 54.480 1.00 28.13 2 ASN D CA 1
ATOM 4442 C C . ASN D 1 2 ? 38.589 47.482 55.873 1.00 25.79 2 ASN D C 1
ATOM 4443 O O . ASN D 1 2 ? 37.857 48.222 56.526 1.00 25.53 2 ASN D O 1
ATOM 4448 N N . LEU D 1 3 ? 39.002 46.296 56.316 1.00 23.41 3 LEU D N 1
ATOM 4449 C CA . LEU D 1 3 ? 38.593 45.752 57.613 1.00 22.39 3 LEU D CA 1
ATOM 4450 C C . LEU D 1 3 ? 39.737 45.286 58.521 1.00 22.99 3 LEU D C 1
ATOM 4451 O O . LEU D 1 3 ? 40.503 44.399 58.141 1.00 24.03 3 LEU D O 1
ATOM 4456 N N . PHE D 1 4 ? 39.834 45.875 59.719 1.00 21.44 4 PHE D N 1
ATOM 4457 C CA . PHE D 1 4 ? 40.859 45.502 60.704 1.00 20.99 4 PHE D CA 1
ATOM 4458 C C . PHE D 1 4 ? 40.190 44.757 61.870 1.00 20.92 4 PHE D C 1
ATOM 4459 O O . PHE D 1 4 ? 39.095 45.110 62.298 1.00 21.58 4 PHE D O 1
ATOM 4467 N N . TYR D 1 5 ? 40.846 43.719 62.373 1.00 19.37 5 TYR D N 1
ATOM 4468 C CA . TYR D 1 5 ? 40.317 42.961 63.502 1.00 17.17 5 TYR D CA 1
ATOM 4469 C C . TYR D 1 5 ? 41.452 42.189 64.167 1.00 17.59 5 TYR D C 1
ATOM 4470 O O . TYR D 1 5 ? 42.271 41.555 63.500 1.00 17.60 5 TYR D O 1
ATOM 4479 N N . ASN D 1 6 ? 41.496 42.261 65.490 1.00 18.33 6 ASN D N 1
ATOM 4480 C CA . ASN D 1 6 ? 42.527 41.588 66.247 1.00 19.14 6 ASN D CA 1
ATOM 4481 C C . ASN D 1 6 ? 42.012 41.407 67.665 1.00 19.59 6 ASN D C 1
ATOM 4482 O O . ASN D 1 6 ? 42.335 42.179 68.572 1.00 17.76 6 ASN D O 1
ATOM 4487 N N . LYS D 1 7 ? 41.191 40.379 67.832 1.00 20.74 7 LYS D N 1
ATOM 4488 C CA . LYS D 1 7 ? 40.593 40.058 69.115 1.00 22.44 7 LYS D CA 1
ATOM 4489 C C . LYS D 1 7 ? 41.602 40.169 70.248 1.00 22.80 7 LYS D C 1
ATOM 4490 O O . LYS D 1 7 ? 41.579 41.111 71.032 1.00 21.49 7 LYS D O 1
ATOM 4496 N N . GLU D 1 8 ? 42.491 39.191 70.312 1.00 25.09 8 GLU D N 1
ATOM 4497 C CA . GLU D 1 8 ? 43.519 39.107 71.334 1.00 26.72 8 GLU D CA 1
ATOM 4498 C C . GLU D 1 8 ? 44.382 40.346 71.585 1.00 26.35 8 GLU D C 1
ATOM 4499 O O . GLU D 1 8 ? 44.743 40.615 72.724 1.00 26.96 8 GLU D O 1
ATOM 4505 N N . ALA D 1 9 ? 44.716 41.103 70.545 1.00 25.57 9 ALA D N 1
ATOM 4506 C CA . ALA D 1 9 ? 45.571 42.271 70.734 1.00 24.09 9 ALA D CA 1
ATOM 4507 C C . ALA D 1 9 ? 44.868 43.595 71.038 1.00 23.88 9 ALA D C 1
ATOM 4508 O O . ALA D 1 9 ? 45.400 44.427 71.772 1.00 24.20 9 ALA D O 1
ATOM 4510 N N . VAL D 1 10 ? 43.686 43.811 70.479 1.00 23.46 10 VAL D N 1
ATOM 4511 C CA . VAL D 1 10 ? 42.992 45.064 70.739 1.00 22.27 10 VAL D CA 1
ATOM 4512 C C . VAL D 1 10 ? 41.610 44.865 71.356 1.00 20.70 10 VAL D C 1
ATOM 4513 O O . VAL D 1 10 ? 41.235 45.567 72.288 1.00 19.60 10 VAL D O 1
ATOM 4517 N N . GLY D 1 11 ? 40.853 43.909 70.841 1.00 20.65 11 GLY D N 1
ATOM 4518 C CA . GLY D 1 11 ? 39.530 43.666 71.386 1.00 19.56 11 GLY D CA 1
ATOM 4519 C C . GLY D 1 11 ? 38.586 43.067 70.367 1.00 18.54 11 GLY D C 1
ATOM 4520 O O . GLY D 1 11 ? 38.910 42.982 69.184 1.00 18.16 11 GLY D O 1
ATOM 4521 N N . ASP D 1 12 ? 37.417 42.633 70.823 1.00 18.53 12 ASP D N 1
ATOM 4522 C CA . ASP D 1 12 ? 36.440 42.057 69.913 1.00 17.56 12 ASP D CA 1
ATOM 4523 C C . ASP D 1 12 ? 35.753 43.218 69.211 1.00 17.14 12 ASP D C 1
ATOM 4524 O O . ASP D 1 12 ? 34.571 43.472 69.430 1.00 17.06 12 ASP D O 1
ATOM 4529 N N . VAL D 1 13 ? 36.511 43.929 68.381 1.00 16.05 13 VAL D N 1
ATOM 4530 C CA . VAL D 1 13 ? 35.982 45.066 67.648 1.00 15.80 13 VAL D CA 1
ATOM 4531 C C . VAL D 1 13 ? 36.444 45.080 66.203 1.00 16.56 13 VAL D C 1
ATOM 4532 O O . VAL D 1 13 ? 37.642 45.172 65.915 1.00 16.04 13 VAL D O 1
ATOM 4536 N N . ALA D 1 14 ? 35.470 44.991 65.302 1.00 16.30 14 ALA D N 1
ATOM 4537 C CA . ALA D 1 14 ? 35.721 45.024 63.876 1.00 15.02 14 ALA D CA 1
ATOM 4538 C C . ALA D 1 14 ? 35.812 46.484 63.440 1.00 15.03 14 ALA D C 1
ATOM 4539 O O . ALA D 1 14 ? 34.887 47.266 63.666 1.00 16.67 14 ALA D O 1
ATOM 4541 N N . PHE D 1 15 ? 36.932 46.841 62.820 1.00 14.53 15 PHE D N 1
ATOM 4542 C CA . PHE D 1 15 ? 37.171 48.193 62.344 1.00 13.53 15 PHE D CA 1
ATOM 4543 C C . PHE D 1 15 ? 36.915 48.353 60.850 1.00 14.36 15 PHE D C 1
ATOM 4544 O O . PHE D 1 15 ? 37.665 47.822 60.022 1.00 15.16 15 PHE D O 1
ATOM 4552 N N . LEU D 1 16 ? 35.861 49.084 60.503 1.00 15.51 16 LEU D N 1
ATOM 4553 C CA . LEU D 1 16 ? 35.549 49.326 59.101 1.00 17.19 16 LEU D CA 1
ATOM 4554 C C . LEU D 1 16 ? 35.983 50.735 58.753 1.00 18.70 16 LEU D C 1
ATOM 4555 O O . LEU D 1 16 ? 35.535 51.698 59.386 1.00 20.29 16 LEU D O 1
ATOM 4560 N N . GLN D 1 17 ? 36.867 50.855 57.767 1.00 18.73 17 GLN D N 1
ATOM 4561 C CA . GLN D 1 17 ? 37.324 52.162 57.312 1.00 18.96 17 GLN D CA 1
ATOM 4562 C C . GLN D 1 17 ? 36.677 52.333 55.937 1.00 19.48 17 GLN D C 1
ATOM 4563 O O . GLN D 1 17 ? 36.595 51.382 55.162 1.00 18.89 17 GLN D O 1
ATOM 4569 N N . ILE D 1 18 ? 36.198 53.537 55.644 1.00 20.87 18 ILE D N 1
ATOM 4570 C CA . ILE D 1 18 ? 35.529 53.796 54.372 1.00 20.97 18 ILE D CA 1
ATOM 4571 C C . ILE D 1 18 ? 35.999 55.091 53.734 1.00 21.14 18 ILE D C 1
ATOM 4572 O O . ILE D 1 18 ? 36.220 56.083 54.423 1.00 21.38 18 ILE D O 1
ATOM 4577 N N . ASN D 1 19 ? 36.168 55.066 52.416 1.00 21.77 19 ASN D N 1
ATOM 4578 C CA . ASN D 1 19 ? 36.584 56.248 51.671 1.00 22.82 19 ASN D CA 1
ATOM 4579 C C . ASN D 1 19 ? 35.340 56.845 51.032 1.00 23.92 19 ASN D C 1
ATOM 4580 O O . ASN D 1 19 ? 34.706 56.221 50.178 1.00 24.80 19 ASN D O 1
ATOM 4585 N N . PRO D 1 20 ? 34.955 58.057 51.447 1.00 25.00 20 PRO D N 1
ATOM 4586 C CA . PRO D 1 20 ? 33.758 58.622 50.820 1.00 25.80 20 PRO D CA 1
ATOM 4587 C C . PRO D 1 20 ? 33.990 58.642 49.314 1.00 26.15 20 PRO D C 1
ATOM 4588 O O . PRO D 1 20 ? 35.085 58.344 48.842 1.00 26.08 20 PRO D O 1
ATOM 4592 N N . THR D 1 21 ? 32.971 58.983 48.549 1.00 26.37 21 THR D N 1
ATOM 4593 C CA . THR D 1 21 ? 33.158 59.018 47.119 1.00 27.89 21 THR D CA 1
ATOM 4594 C C . THR D 1 21 ? 33.408 60.442 46.664 1.00 27.77 21 THR D C 1
ATOM 4595 O O . THR D 1 21 ? 32.700 61.357 47.066 1.00 27.52 21 THR D O 1
ATOM 4599 N N . GLU D 1 22 ? 34.440 60.627 45.846 1.00 28.31 22 GLU D N 1
ATOM 4600 C CA . GLU D 1 22 ? 34.770 61.945 45.322 1.00 28.18 22 GLU D CA 1
ATOM 4601 C C . GLU D 1 22 ? 34.043 62.099 44.000 1.00 27.88 22 GLU D C 1
ATOM 4602 O O . GLU D 1 22 ? 33.274 61.231 43.591 1.00 26.02 22 GLU D O 1
ATOM 4608 N N . GLY D 1 23 ? 34.320 63.205 43.325 1.00 28.10 23 GLY D N 1
ATOM 4609 C CA . GLY D 1 23 ? 33.712 63.459 42.041 1.00 27.20 23 GLY D CA 1
ATOM 4610 C C . GLY D 1 23 ? 34.737 64.085 41.123 1.00 26.42 23 GLY D C 1
ATOM 4611 O O . GLY D 1 23 ? 35.904 63.699 41.118 1.00 26.29 23 GLY D O 1
ATOM 4612 N N . GLU D 1 24 ? 34.271 65.064 40.358 1.00 27.25 24 GLU D N 1
ATOM 4613 C CA . GLU D 1 24 ? 35.041 65.839 39.386 1.00 27.30 24 GLU D CA 1
ATOM 4614 C C . GLU D 1 24 ? 36.458 66.309 39.758 1.00 26.69 24 GLU D C 1
ATOM 4615 O O . GLU D 1 24 ? 36.622 67.066 40.717 1.00 27.69 24 GLU D O 1
ATOM 4621 N N . TYR D 1 25 ? 37.469 65.884 38.992 1.00 25.85 25 TYR D N 1
ATOM 4622 C CA . TYR D 1 25 ? 38.845 66.330 39.223 1.00 25.01 25 TYR D CA 1
ATOM 4623 C C . TYR D 1 25 ? 39.172 67.478 38.266 1.00 24.65 25 TYR D C 1
ATOM 4624 O O . TYR D 1 25 ? 38.754 67.469 37.111 1.00 23.83 25 TYR D O 1
ATOM 4633 N N . ASN D 1 26 ? 39.909 68.468 38.755 1.00 25.06 26 ASN D N 1
ATOM 4634 C CA . ASN D 1 26 ? 40.303 69.619 37.949 1.00 24.35 26 ASN D CA 1
ATOM 4635 C C . ASN D 1 26 ? 41.824 69.612 37.831 1.00 24.05 26 ASN D C 1
ATOM 4636 O O . ASN D 1 26 ? 42.526 69.224 38.766 1.00 23.96 26 ASN D O 1
ATOM 4641 N N . TYR D 1 27 ? 42.335 70.058 36.691 1.00 22.54 27 TYR D N 1
ATOM 4642 C CA . TYR D 1 27 ? 43.767 70.061 36.474 1.00 20.18 27 TYR D CA 1
ATOM 4643 C C . TYR D 1 27 ? 44.324 71.414 36.103 1.00 19.25 27 TYR D C 1
ATOM 4644 O O . TYR D 1 27 ? 44.027 71.949 35.038 1.00 20.49 27 TYR D O 1
ATOM 4653 N N . VAL D 1 28 ? 45.142 71.960 36.995 1.00 18.43 28 VAL D N 1
ATOM 4654 C CA . VAL D 1 28 ? 45.781 73.247 36.770 1.00 17.95 28 VAL D CA 1
ATOM 4655 C C . VAL D 1 28 ? 47.219 72.940 36.353 1.00 18.09 28 VAL D C 1
ATOM 4656 O O . VAL D 1 28 ? 48.000 72.381 37.127 1.00 18.70 28 VAL D O 1
ATOM 4660 N N . THR D 1 29 ? 47.564 73.297 35.124 1.00 17.62 29 THR D N 1
ATOM 4661 C CA . THR D 1 29 ? 48.899 73.023 34.626 1.00 17.38 29 THR D CA 1
ATOM 4662 C C . THR D 1 29 ? 49.783 74.260 34.509 1.00 17.87 29 THR D C 1
ATOM 4663 O O . THR D 1 29 ? 49.350 75.318 34.054 1.00 18.92 29 THR D O 1
ATOM 4667 N N . GLN D 1 30 ? 51.028 74.108 34.943 1.00 18.02 30 GLN D N 1
ATOM 4668 C CA . GLN D 1 30 ? 52.022 75.172 34.904 1.00 16.89 30 GLN D CA 1
ATOM 4669 C C . GLN D 1 30 ? 53.386 74.525 34.744 1.00 16.73 30 GLN D C 1
ATOM 4670 O O . GLN D 1 30 ? 53.861 73.846 35.646 1.00 18.03 30 GLN D O 1
ATOM 4676 N N . GLY D 1 31 ? 54.008 74.725 33.591 1.00 15.91 31 GLY D N 1
ATOM 4677 C CA . GLY D 1 31 ? 55.311 74.143 33.363 1.00 15.42 31 GLY D CA 1
ATOM 4678 C C . GLY D 1 31 ? 55.232 72.632 33.346 1.00 15.56 31 GLY D C 1
ATOM 4679 O O . GLY D 1 31 ? 54.419 72.054 32.625 1.00 16.92 31 GLY D O 1
ATOM 4680 N N . ASP D 1 32 ? 56.074 71.990 34.149 1.00 14.42 32 ASP D N 1
ATOM 4681 C CA . ASP D 1 32 ? 56.101 70.536 34.210 1.00 14.55 32 ASP D CA 1
ATOM 4682 C C . ASP D 1 32 ? 55.247 69.954 35.316 1.00 13.73 32 ASP D C 1
ATOM 4683 O O . ASP D 1 32 ? 55.138 68.741 35.432 1.00 14.07 32 ASP D O 1
ATOM 4688 N N . VAL D 1 33 ? 54.648 70.794 36.145 1.00 11.98 33 VAL D N 1
ATOM 4689 C CA . VAL D 1 33 ? 53.813 70.241 37.195 1.00 11.00 33 VAL D CA 1
ATOM 4690 C C . VAL D 1 33 ? 52.350 70.604 37.002 1.00 10.38 33 VAL D C 1
ATOM 4691 O O . VAL D 1 33 ? 52.009 71.740 36.693 1.00 10.28 33 VAL D O 1
ATOM 4695 N N . VAL D 1 34 ? 51.493 69.605 37.159 1.00 10.71 34 VAL D N 1
ATOM 4696 C CA . VAL D 1 34 ? 50.064 69.787 37.020 1.00 11.51 34 VAL D CA 1
ATOM 4697 C C . VAL D 1 34 ? 49.462 69.565 38.392 1.00 13.17 34 VAL D C 1
ATOM 4698 O O . VAL D 1 34 ? 49.619 68.491 38.977 1.00 13.83 34 VAL D O 1
ATOM 4702 N N . GLU D 1 35 ? 48.786 70.584 38.909 1.00 13.68 35 GLU D N 1
ATOM 4703 C CA . GLU D 1 35 ? 48.162 70.482 40.213 1.00 13.65 35 GLU D CA 1
ATOM 4704 C C . GLU D 1 35 ? 46.770 69.958 39.996 1.00 15.46 35 GLU D C 1
ATOM 4705 O O . GLU D 1 35 ? 45.982 70.553 39.268 1.00 15.78 35 GLU D O 1
ATOM 4711 N N . ILE D 1 36 ? 46.461 68.830 40.611 1.00 17.72 36 ILE D N 1
ATOM 4712 C CA . ILE D 1 36 ? 45.132 68.273 40.457 1.00 19.26 36 ILE D CA 1
ATOM 4713 C C . ILE D 1 36 ? 44.374 68.460 41.753 1.00 20.72 36 ILE D C 1
ATOM 4714 O O . ILE D 1 36 ? 44.904 68.210 42.831 1.00 20.02 36 ILE D O 1
ATOM 4719 N N . GLN D 1 37 ? 43.135 68.922 41.642 1.00 22.99 37 GLN D N 1
ATOM 4720 C CA . GLN D 1 37 ? 42.311 69.152 42.818 1.00 26.58 37 GLN D CA 1
ATOM 4721 C C . GLN D 1 37 ? 40.864 68.694 42.647 1.00 28.90 37 GLN D C 1
ATOM 4722 O O . GLN D 1 37 ? 40.335 68.657 41.536 1.00 29.48 37 GLN D O 1
ATOM 4728 N N . ASN D 1 38 ? 40.248 68.320 43.764 1.00 29.89 38 ASN D N 1
ATOM 4729 C CA . ASN D 1 38 ? 38.863 67.871 43.799 1.00 32.01 38 ASN D CA 1
ATOM 4730 C C . ASN D 1 38 ? 38.150 68.857 44.715 1.00 33.79 38 ASN D C 1
ATOM 4731 O O . ASN D 1 38 ? 38.448 68.922 45.911 1.00 34.04 38 ASN D O 1
ATOM 4736 N N . ASP D 1 39 ? 37.206 69.609 44.155 1.00 35.28 39 ASP D N 1
ATOM 4737 C CA . ASP D 1 39 ? 36.486 70.636 44.906 1.00 36.67 39 ASP D CA 1
ATOM 4738 C C . ASP D 1 39 ? 37.455 71.805 44.986 1.00 36.03 39 ASP D C 1
ATOM 4739 O O . ASP D 1 39 ? 37.875 72.345 43.959 1.00 36.37 39 ASP D O 1
ATOM 4744 N N . GLY D 1 40 ? 37.826 72.179 46.205 1.00 35.15 40 GLY D N 1
ATOM 4745 C CA . GLY D 1 40 ? 38.762 73.271 46.376 1.00 33.75 40 GLY D CA 1
ATOM 4746 C C . GLY D 1 40 ? 40.093 72.777 46.902 1.00 32.33 40 GLY D C 1
ATOM 4747 O O . GLY D 1 40 ? 41.100 73.485 46.831 1.00 33.00 40 GLY D O 1
ATOM 4748 N N . GLU D 1 41 ? 40.096 71.556 47.432 1.00 31.14 41 GLU D N 1
ATOM 4749 C CA . GLU D 1 41 ? 41.301 70.947 47.990 1.00 29.34 41 GLU D CA 1
ATOM 4750 C C . GLU D 1 41 ? 42.186 70.325 46.916 1.00 25.94 41 GLU D C 1
ATOM 4751 O O . GLU D 1 41 ? 41.686 69.794 45.928 1.00 25.03 41 GLU D O 1
ATOM 4757 N N . VAL D 1 42 ? 43.498 70.390 47.107 1.00 22.91 42 VAL D N 1
ATOM 4758 C CA . VAL D 1 42 ? 44.408 69.782 46.153 1.00 20.51 42 VAL D CA 1
ATOM 4759 C C . VAL D 1 42 ? 44.457 68.309 46.555 1.00 18.85 42 VAL D C 1
ATOM 4760 O O . VAL D 1 42 ? 44.580 67.981 47.741 1.00 16.76 42 VAL D O 1
ATOM 4764 N N . VAL D 1 43 ? 44.348 67.423 45.570 1.00 16.90 43 VAL D N 1
ATOM 4765 C CA . VAL D 1 43 ? 44.342 65.995 45.845 1.00 15.02 43 VAL D CA 1
ATOM 4766 C C . VAL D 1 43 ? 45.502 65.253 45.205 1.00 14.48 43 VAL D C 1
ATOM 4767 O O . VAL D 1 43 ? 45.558 64.020 45.240 1.00 13.31 43 VAL D O 1
ATOM 4771 N N . GLY D 1 44 ? 46.428 66.005 44.623 1.00 12.87 44 GLY D N 1
ATOM 4772 C CA . GLY D 1 44 ? 47.574 65.377 44.001 1.00 11.60 44 GLY D CA 1
ATOM 4773 C C . GLY D 1 44 ? 48.358 66.235 43.034 1.00 10.74 44 GLY D C 1
ATOM 4774 O O . GLY D 1 44 ? 48.035 67.395 42.798 1.00 10.38 44 GLY D O 1
ATOM 4775 N N . TYR D 1 45 ? 49.393 65.632 42.460 1.00 10.87 45 TYR D N 1
ATOM 4776 C CA . TYR D 1 45 ? 50.261 66.294 41.501 1.00 10.35 45 TYR D CA 1
ATOM 4777 C C . TYR D 1 45 ? 50.820 65.307 40.502 1.00 10.79 45 TYR D C 1
ATOM 4778 O O . TYR D 1 45 ? 51.051 64.152 40.822 1.00 12.81 45 TYR D O 1
ATOM 4787 N N . ASN D 1 46 ? 51.027 65.780 39.283 1.00 11.06 46 ASN D N 1
ATOM 4788 C CA . ASN D 1 46 ? 51.630 64.987 38.230 1.00 11.05 46 ASN D CA 1
ATOM 4789 C C . ASN D 1 46 ? 52.783 65.869 37.801 1.00 11.01 46 ASN D C 1
ATOM 4790 O O . ASN D 1 46 ? 52.578 66.865 37.118 1.00 11.42 46 ASN D O 1
ATOM 4795 N N . ILE D 1 47 ? 53.992 65.546 38.233 1.00 11.78 47 ILE D N 1
ATOM 4796 C CA . ILE D 1 47 ? 55.116 66.363 37.830 1.00 14.04 47 ILE D CA 1
ATOM 4797 C C . ILE D 1 47 ? 55.847 65.574 36.743 1.00 14.71 47 ILE D C 1
ATOM 4798 O O . ILE D 1 47 ? 56.247 64.427 36.951 1.00 14.31 47 ILE D O 1
ATOM 4803 N N . PHE D 1 48 ? 55.980 66.192 35.573 1.00 16.10 48 PHE D N 1
ATOM 4804 C CA . PHE D 1 48 ? 56.623 65.564 34.429 1.00 18.61 48 PHE D CA 1
ATOM 4805 C C . PHE D 1 48 ? 58.122 65.805 34.383 1.00 19.71 48 PHE D C 1
ATOM 4806 O O . PHE D 1 48 ? 58.615 66.793 34.921 1.00 20.49 48 PHE D O 1
ATOM 4814 N N . ASN D 1 49 ? 58.841 64.894 33.735 1.00 20.49 49 ASN D N 1
ATOM 4815 C CA . ASN D 1 49 ? 60.292 64.969 33.658 1.00 20.25 49 ASN D CA 1
ATOM 4816 C C . ASN D 1 49 ? 60.797 64.963 35.082 1.00 20.21 49 ASN D C 1
ATOM 4817 O O . ASN D 1 49 ? 61.772 65.621 35.408 1.00 20.97 49 ASN D O 1
ATOM 4822 N N . ALA D 1 50 ? 60.109 64.206 35.929 1.00 19.87 50 ALA D N 1
ATOM 4823 C CA . ALA D 1 50 ? 60.464 64.095 37.331 1.00 20.70 50 ALA D CA 1
ATOM 4824 C C . ALA D 1 50 ? 61.911 63.660 37.526 1.00 21.02 50 ALA D C 1
ATOM 4825 O O . ALA D 1 50 ? 62.553 64.056 38.502 1.00 21.30 50 ALA D O 1
ATOM 4827 N N . SER D 1 51 ? 62.431 62.859 36.598 1.00 22.13 51 SER D N 1
ATOM 4828 C CA . SER D 1 51 ? 63.803 62.375 36.709 1.00 22.66 51 SER D CA 1
ATOM 4829 C C . SER D 1 51 ? 64.825 63.502 36.758 1.00 23.93 51 SER D C 1
ATOM 4830 O O . SER D 1 51 ? 65.867 63.361 37.397 1.00 23.65 51 SER D O 1
ATOM 4833 N N . ASN D 1 52 ? 64.539 64.619 36.093 1.00 24.48 52 ASN D N 1
ATOM 4834 C CA . ASN D 1 52 ? 65.472 65.742 36.100 1.00 26.33 52 ASN D CA 1
ATOM 4835 C C . ASN D 1 52 ? 65.092 66.764 37.176 1.00 25.14 52 ASN D C 1
ATOM 4836 O O . ASN D 1 52 ? 65.554 67.906 37.156 1.00 24.67 52 ASN D O 1
ATOM 4841 N N . LYS D 1 53 ? 64.255 66.342 38.119 1.00 23.80 53 LYS D N 1
ATOM 4842 C CA . LYS D 1 53 ? 63.821 67.208 39.209 1.00 21.47 53 LYS D CA 1
ATOM 4843 C C . LYS D 1 53 ? 64.032 66.518 40.551 1.00 20.57 53 LYS D C 1
ATOM 4844 O O . LYS D 1 53 ? 64.000 67.155 41.604 1.00 18.46 53 LYS D O 1
ATOM 4850 N N . ALA D 1 54 ? 64.250 65.210 40.505 1.00 20.22 54 ALA D N 1
ATOM 4851 C CA . ALA D 1 54 ? 64.465 64.442 41.712 1.00 19.60 54 ALA D CA 1
ATOM 4852 C C . ALA D 1 54 ? 65.166 63.134 41.376 1.00 19.84 54 ALA D C 1
ATOM 4853 O O . ALA D 1 54 ? 65.121 62.666 40.234 1.00 19.85 54 ALA D O 1
ATOM 4855 N N . THR D 1 55 ? 65.820 62.549 42.376 1.00 21.17 55 THR D N 1
ATOM 4856 C CA . THR D 1 55 ? 66.526 61.282 42.204 1.00 21.10 55 THR D CA 1
ATOM 4857 C C . THR D 1 55 ? 65.535 60.154 42.441 1.00 21.13 55 THR D C 1
ATOM 4858 O O . THR D 1 55 ? 65.276 59.770 43.582 1.00 18.60 55 THR D O 1
ATOM 4862 N N . LEU D 1 56 ? 64.991 59.630 41.347 1.00 22.31 56 LEU D N 1
ATOM 4863 C CA . LEU D 1 56 ? 64.003 58.567 41.408 1.00 23.63 56 LEU D CA 1
ATOM 4864 C C . LEU D 1 56 ? 64.520 57.208 40.954 1.00 25.69 56 LEU D C 1
ATOM 4865 O O . LEU D 1 56 ? 63.747 56.260 40.814 1.00 27.51 56 LEU D O 1
ATOM 4870 N N . THR D 1 57 ? 65.823 57.104 40.725 1.00 26.95 57 THR D N 1
ATOM 4871 C CA . THR D 1 57 ? 66.405 55.836 40.298 1.00 28.70 57 THR D CA 1
ATOM 4872 C C . THR D 1 57 ? 66.599 54.882 41.484 1.00 28.22 57 THR D C 1
ATOM 4873 O O . THR D 1 57 ? 65.707 54.699 42.315 1.00 27.16 57 THR D O 1
ATOM 4877 N N . HIS D 1 61 ? 60.582 50.246 44.116 1.00 49.25 61 HIS D N 1
ATOM 4878 C CA . HIS D 1 61 ? 59.442 50.402 45.016 1.00 49.46 61 HIS D CA 1
ATOM 4879 C C . HIS D 1 61 ? 59.398 51.813 45.611 1.00 48.51 61 HIS D C 1
ATOM 4880 O O . HIS D 1 61 ? 58.965 51.998 46.748 1.00 48.38 61 HIS D O 1
ATOM 4887 N N . ILE D 1 62 ? 59.847 52.794 44.828 1.00 46.84 62 ILE D N 1
ATOM 4888 C CA . ILE D 1 62 ? 59.881 54.205 45.228 1.00 45.38 62 ILE D CA 1
ATOM 4889 C C . ILE D 1 62 ? 59.021 54.570 46.439 1.00 43.93 62 ILE D C 1
ATOM 4890 O O . ILE D 1 62 ? 57.786 54.546 46.373 1.00 43.54 62 ILE D O 1
ATOM 4895 N N . LYS D 1 63 ? 59.690 54.907 47.541 1.00 41.95 63 LYS D N 1
ATOM 4896 C CA . LYS D 1 63 ? 59.021 55.292 48.779 1.00 40.67 63 LYS D CA 1
ATOM 4897 C C . LYS D 1 63 ? 59.406 56.716 49.171 1.00 39.54 63 LYS D C 1
ATOM 4898 O O . LYS D 1 63 ? 60.588 57.060 49.192 1.00 39.78 63 LYS D O 1
ATOM 4904 N N . LEU D 1 64 ? 58.406 57.533 49.488 1.00 37.21 64 LEU D N 1
ATOM 4905 C CA . LEU D 1 64 ? 58.640 58.920 49.874 1.00 34.97 64 LEU D CA 1
ATOM 4906 C C . LEU D 1 64 ? 59.612 59.084 51.030 1.00 33.42 64 LEU D C 1
ATOM 4907 O O . LEU D 1 64 ? 59.569 58.348 52.011 1.00 33.84 64 LEU D O 1
ATOM 4912 N N . THR D 1 65 ? 60.493 60.063 50.892 1.00 32.22 65 THR D N 1
ATOM 4913 C CA . THR D 1 65 ? 61.479 60.377 51.909 1.00 32.00 65 THR D CA 1
ATOM 4914 C C . THR D 1 65 ? 61.462 61.891 52.075 1.00 31.89 65 THR D C 1
ATOM 4915 O O . THR D 1 65 ? 61.051 62.615 51.168 1.00 32.13 65 THR D O 1
ATOM 4919 N N . GLU D 1 66 ? 61.894 62.368 53.234 1.00 32.08 66 GLU D N 1
ATOM 4920 C CA . GLU D 1 66 ? 61.922 63.797 53.495 1.00 32.31 66 GLU D CA 1
ATOM 4921 C C . GLU D 1 66 ? 62.628 64.520 52.349 1.00 31.23 66 GLU D C 1
ATOM 4922 O O . GLU D 1 66 ? 62.252 65.631 51.979 1.00 32.21 66 GLU D O 1
ATOM 4928 N N . THR D 1 67 ? 63.632 63.871 51.769 1.00 29.02 67 THR D N 1
ATOM 4929 C CA . THR D 1 67 ? 64.394 64.462 50.678 1.00 27.33 67 THR D CA 1
ATOM 4930 C C . THR D 1 67 ? 63.670 64.459 49.330 1.00 25.42 67 THR D C 1
ATOM 4931 O O . THR D 1 67 ? 63.832 65.385 48.538 1.00 24.27 67 THR D O 1
ATOM 4935 N N . LEU D 1 68 ? 62.876 63.428 49.061 1.00 23.66 68 LEU D N 1
ATOM 4936 C CA . LEU D 1 68 ? 62.127 63.389 47.804 1.00 22.67 68 LEU D CA 1
ATOM 4937 C C . LEU D 1 68 ? 61.039 64.450 47.867 1.00 22.08 68 LEU D C 1
ATOM 4938 O O . LEU D 1 68 ? 60.824 65.200 46.919 1.00 20.95 68 LEU D O 1
ATOM 4943 N N . VAL D 1 69 ? 60.347 64.506 48.998 1.00 20.59 69 VAL D N 1
ATOM 4944 C CA . VAL D 1 69 ? 59.303 65.498 49.190 1.00 19.04 69 VAL D CA 1
ATOM 4945 C C . VAL D 1 69 ? 59.906 66.886 49.006 1.00 19.49 69 VAL D C 1
ATOM 4946 O O . VAL D 1 69 ? 59.273 67.762 48.423 1.00 19.09 69 VAL D O 1
ATOM 4950 N N . GLN D 1 70 ? 61.128 67.087 49.499 1.00 19.22 70 GLN D N 1
ATOM 4951 C CA . GLN D 1 70 ? 61.780 68.380 49.342 1.00 19.01 70 GLN D CA 1
ATOM 4952 C C . GLN D 1 70 ? 61.959 68.697 47.859 1.00 16.94 70 GLN D C 1
ATOM 4953 O O . GLN D 1 70 ? 61.660 69.810 47.415 1.00 16.57 70 GLN D O 1
ATOM 4959 N N . ALA D 1 71 ? 62.441 67.709 47.103 1.00 14.36 71 ALA D N 1
ATOM 4960 C CA . ALA D 1 71 ? 62.660 67.865 45.668 1.00 13.89 71 ALA D CA 1
ATOM 4961 C C . ALA D 1 71 ? 61.361 68.239 44.966 1.00 14.22 71 ALA D C 1
ATOM 4962 O O . ALA D 1 71 ? 61.327 69.181 44.163 1.00 13.49 71 ALA D O 1
ATOM 4964 N N . PHE D 1 72 ? 60.290 67.508 45.275 1.00 13.05 72 PHE D N 1
ATOM 4965 C CA . PHE D 1 72 ? 58.993 67.773 44.664 1.00 12.32 72 PHE D CA 1
ATOM 4966 C C . PHE D 1 72 ? 58.458 69.132 45.076 1.00 13.17 72 PHE D C 1
ATOM 4967 O O . PHE D 1 72 ? 57.914 69.862 44.252 1.00 14.06 72 PHE D O 1
ATOM 4975 N N . GLN D 1 73 ? 58.616 69.466 46.353 1.00 13.55 73 GLN D N 1
ATOM 4976 C CA . GLN D 1 73 ? 58.158 70.749 46.872 1.00 14.41 73 GLN D CA 1
ATOM 4977 C C . GLN D 1 73 ? 58.874 71.868 46.122 1.00 14.90 73 GLN D C 1
ATOM 4978 O O . GLN D 1 73 ? 58.265 72.862 45.740 1.00 14.23 73 GLN D O 1
ATOM 4984 N N . LYS D 1 74 ? 60.172 71.691 45.907 1.00 15.74 74 LYS D N 1
ATOM 4985 C CA . LYS D 1 74 ? 60.964 72.685 45.195 1.00 16.72 74 LYS D CA 1
ATOM 4986 C C . LYS D 1 74 ? 60.470 72.842 43.757 1.00 16.21 74 LYS D C 1
ATOM 4987 O O . LYS D 1 74 ? 60.466 73.935 43.208 1.00 16.35 74 LYS D O 1
ATOM 4993 N N . ALA D 1 75 ? 60.046 71.736 43.158 1.00 15.65 75 ALA D N 1
ATOM 4994 C CA . ALA D 1 75 ? 59.560 71.757 41.785 1.00 14.80 75 ALA D CA 1
ATOM 4995 C C . ALA D 1 75 ? 58.196 72.411 41.644 1.00 14.82 75 ALA D C 1
ATOM 4996 O O . ALA D 1 75 ? 57.997 73.219 40.736 1.00 15.08 75 ALA D O 1
ATOM 4998 N N . ILE D 1 76 ? 57.253 72.083 42.525 1.00 13.92 76 ILE D N 1
ATOM 4999 C CA . ILE D 1 76 ? 55.929 72.680 42.393 1.00 14.92 76 ILE D CA 1
ATOM 5000 C C . ILE D 1 76 ? 55.992 74.173 42.680 1.00 15.44 76 ILE D C 1
ATOM 5001 O O . ILE D 1 76 ? 55.198 74.952 42.164 1.00 16.70 76 ILE D O 1
ATOM 5006 N N . GLU D 1 77 ? 56.952 74.571 43.497 1.00 14.75 77 GLU D N 1
ATOM 5007 C CA . GLU D 1 77 ? 57.111 75.971 43.846 1.00 16.39 77 GLU D CA 1
ATOM 5008 C C . GLU D 1 77 ? 57.717 76.710 42.662 1.00 16.20 77 GLU D C 1
ATOM 5009 O O . GLU D 1 77 ? 57.306 77.824 42.329 1.00 15.86 77 GLU D O 1
ATOM 5015 N N . ALA D 1 78 ? 58.700 76.082 42.025 1.00 14.44 78 ALA D N 1
ATOM 5016 C CA . ALA D 1 78 ? 59.356 76.674 40.870 1.00 13.61 78 ALA D CA 1
ATOM 5017 C C . ALA D 1 78 ? 58.356 76.823 39.730 1.00 13.57 78 ALA D C 1
ATOM 5018 O O . ALA D 1 78 ? 58.567 77.609 38.809 1.00 14.32 78 ALA D O 1
ATOM 5020 N N . ALA D 1 79 ? 57.265 76.061 39.801 1.00 13.46 79 ALA D N 1
ATOM 5021 C CA . ALA D 1 79 ? 56.218 76.097 38.782 1.00 13.19 79 ALA D CA 1
ATOM 5022 C C . ALA D 1 79 ? 55.218 77.201 39.102 1.00 12.60 79 ALA D C 1
ATOM 5023 O O . ALA D 1 79 ? 54.368 77.541 38.280 1.00 12.62 79 ALA D O 1
ATOM 5025 N N . GLY D 1 80 ? 55.317 77.748 40.308 1.00 12.28 80 GLY D N 1
ATOM 5026 C CA . GLY D 1 80 ? 54.435 78.831 40.693 1.00 12.29 80 GLY D CA 1
ATOM 5027 C C . GLY D 1 80 ? 53.362 78.506 41.702 1.00 13.07 80 GLY D C 1
ATOM 5028 O O . GLY D 1 80 ? 52.705 79.418 42.195 1.00 14.06 80 GLY D O 1
ATOM 5029 N N . PHE D 1 81 ? 53.171 77.227 42.008 1.00 12.10 81 PHE D N 1
ATOM 5030 C CA . PHE D 1 81 ? 52.153 76.836 42.973 1.00 11.38 81 PHE D CA 1
ATOM 5031 C C . PHE D 1 81 ? 52.609 77.182 44.386 1.00 11.60 81 PHE D C 1
ATOM 5032 O O . PHE D 1 81 ? 53.798 77.176 44.660 1.00 10.95 81 PHE D O 1
ATOM 5040 N N . THR D 1 82 ? 51.662 77.492 45.268 1.00 12.92 82 THR D N 1
ATOM 5041 C CA . THR D 1 82 ? 51.968 77.855 46.650 1.00 12.77 82 THR D CA 1
ATOM 5042 C C . THR D 1 82 ? 51.643 76.770 47.676 1.00 14.02 82 THR D C 1
ATOM 5043 O O . THR D 1 82 ? 52.012 76.881 48.845 1.00 14.97 82 THR D O 1
ATOM 5047 N N . TYR D 1 83 ? 50.937 75.729 47.250 1.00 14.87 83 TYR D N 1
ATOM 5048 C CA . TYR D 1 83 ? 50.581 74.637 48.151 1.00 15.42 83 TYR D CA 1
ATOM 5049 C C . TYR D 1 83 ? 51.859 74.066 48.746 1.00 16.42 83 TYR D C 1
ATOM 5050 O O . TYR D 1 83 ? 52.902 74.073 48.099 1.00 17.05 83 TYR D O 1
ATOM 5059 N N . LYS D 1 84 ? 51.785 73.572 49.977 1.00 18.32 84 LYS D N 1
ATOM 5060 C CA . LYS D 1 84 ? 52.965 72.998 50.617 1.00 19.35 84 LYS D CA 1
ATOM 5061 C C . LYS D 1 84 ? 52.738 71.566 51.094 1.00 19.58 84 LYS D C 1
ATOM 5062 O O . LYS D 1 84 ? 51.926 71.311 51.981 1.00 19.09 84 LY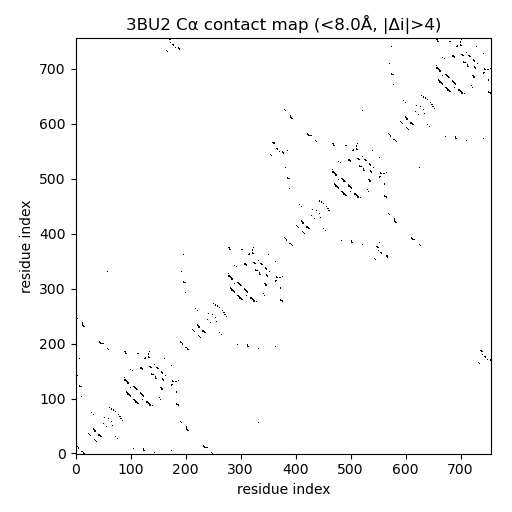S D O 1
ATOM 5068 N N . LEU D 1 85 ? 53.461 70.636 50.476 1.00 20.55 85 LEU D N 1
ATOM 5069 C CA . LEU D 1 85 ? 53.385 69.207 50.788 1.00 22.06 85 LEU D CA 1
ATOM 5070 C C . LEU D 1 85 ? 53.612 68.900 52.274 1.00 24.51 85 LEU D C 1
ATOM 5071 O O . LEU D 1 85 ? 54.492 69.481 52.885 1.00 25.27 85 LEU D O 1
ATOM 5076 N N . ASP D 1 86 ? 52.846 67.994 52.877 1.00 26.95 86 ASP D N 1
ATOM 5077 C CA . ASP D 1 86 ? 53.085 67.694 54.295 1.00 29.43 86 ASP D CA 1
ATOM 5078 C C . ASP D 1 86 ? 54.306 66.795 54.430 1.00 30.68 86 ASP D C 1
ATOM 5079 O O . ASP D 1 86 ? 54.299 65.665 53.947 1.00 30.80 86 ASP D O 1
ATOM 5084 N N . ALA D 1 87 ? 55.350 67.284 55.094 1.00 32.16 87 ALA D N 1
ATOM 5085 C CA . ALA D 1 87 ? 56.558 66.486 55.255 1.00 33.99 87 ALA D CA 1
ATOM 5086 C C . ALA D 1 87 ? 57.041 66.359 56.694 1.00 35.55 87 ALA D C 1
ATOM 5087 O O . ALA D 1 87 ? 58.178 66.728 57.000 1.00 36.39 87 ALA D O 1
ATOM 5089 N N . ASP D 1 88 ? 56.201 65.826 57.579 1.00 36.16 88 ASP D N 1
ATOM 5090 C CA . ASP D 1 88 ? 56.630 65.670 58.967 1.00 37.51 88 ASP D CA 1
ATOM 5091 C C . ASP D 1 88 ? 57.754 64.639 59.070 1.00 36.66 88 ASP D C 1
ATOM 5092 O O . ASP D 1 88 ? 58.913 64.994 59.282 1.00 37.18 88 ASP D O 1
ATOM 5097 N N . PHE D 1 89 ? 57.405 63.366 58.910 1.00 34.94 89 PHE D N 1
ATOM 5098 C CA . PHE D 1 89 ? 58.366 62.272 58.973 1.00 32.69 89 PHE D CA 1
ATOM 5099 C C . PHE D 1 89 ? 58.848 61.884 60.375 1.00 30.86 89 PHE D C 1
ATOM 5100 O O . PHE D 1 89 ? 59.808 61.132 60.521 1.00 30.99 89 PHE D O 1
ATOM 5108 N N . THR D 1 90 ? 58.184 62.400 61.401 1.00 28.01 90 THR D N 1
ATOM 5109 C CA . THR D 1 90 ? 58.516 62.047 62.770 1.00 25.45 90 THR D CA 1
ATOM 5110 C C . THR D 1 90 ? 58.076 60.595 62.921 1.00 23.71 90 THR D C 1
ATOM 5111 O O . THR D 1 90 ? 57.034 60.202 62.405 1.00 23.19 90 THR D O 1
ATOM 5115 N N . PRO D 1 91 ? 58.868 59.777 63.630 1.00 22.10 91 PRO D N 1
ATOM 5116 C CA . PRO D 1 91 ? 58.527 58.362 63.823 1.00 20.16 91 PRO D CA 1
ATOM 5117 C C . PRO D 1 91 ? 57.131 58.190 64.399 1.00 18.27 91 PRO D C 1
ATOM 5118 O O . PRO D 1 91 ? 56.758 58.882 65.335 1.00 18.62 91 PRO D O 1
ATOM 5122 N N . LYS D 1 92 ? 56.364 57.269 63.829 1.00 17.36 92 LYS D N 1
ATOM 5123 C CA . LYS D 1 92 ? 54.997 57.011 64.274 1.00 16.29 92 LYS D CA 1
ATOM 5124 C C . LYS D 1 92 ? 54.890 55.788 65.175 1.00 15.09 92 LYS D C 1
ATOM 5125 O O . LYS D 1 92 ? 53.900 55.609 65.879 1.00 17.03 92 LYS D O 1
ATOM 5131 N N . PHE D 1 93 ? 55.906 54.936 65.137 1.00 13.36 93 PHE D N 1
ATOM 5132 C CA . PHE D 1 93 ? 55.950 53.748 65.985 1.00 11.05 93 PHE D CA 1
ATOM 5133 C C . PHE D 1 93 ? 56.990 54.039 67.050 1.00 10.15 93 PHE D C 1
ATOM 5134 O O . PHE D 1 93 ? 58.183 54.059 66.763 1.00 10.50 93 PHE D O 1
ATOM 5142 N N . VAL D 1 94 ? 56.547 54.277 68.277 1.00 8.53 94 VAL D N 1
ATOM 5143 C CA . VAL D 1 94 ? 57.486 54.592 69.336 1.00 7.82 94 VAL D CA 1
ATOM 5144 C C . VAL D 1 94 ? 57.296 53.796 70.612 1.00 8.08 94 VAL D C 1
ATOM 5145 O O . VAL D 1 94 ? 56.293 53.100 70.804 1.00 8.61 94 VAL D O 1
ATOM 5149 N N . VAL D 1 95 ? 58.291 53.915 71.484 1.00 8.13 95 VAL D N 1
ATOM 5150 C CA . VAL D 1 95 ? 58.286 53.247 72.766 1.00 6.25 95 VAL D CA 1
ATOM 5151 C C . VAL D 1 95 ? 57.513 54.127 73.721 1.00 6.42 95 VAL D C 1
ATOM 5152 O O . VAL D 1 95 ? 57.773 55.330 73.809 1.00 7.81 95 VAL D O 1
ATOM 5156 N N . GLY D 1 96 ? 56.548 53.533 74.413 1.00 5.66 96 GLY D N 1
ATOM 5157 C CA . GLY D 1 96 ? 55.756 54.285 75.364 1.00 6.23 96 GLY D CA 1
ATOM 5158 C C . GLY D 1 96 ? 55.716 53.583 76.708 1.00 7.78 96 GLY D C 1
ATOM 5159 O O . GLY D 1 96 ? 56.008 52.384 76.816 1.00 7.22 96 GLY D O 1
ATOM 5160 N N . TYR D 1 97 ? 55.346 54.328 77.741 1.00 6.78 97 TYR D N 1
ATOM 5161 C CA . TYR D 1 97 ? 55.269 53.766 79.077 1.00 6.42 97 TYR D CA 1
ATOM 5162 C C . TYR D 1 97 ? 53.825 53.801 79.570 1.00 5.87 97 TYR D C 1
ATOM 5163 O O . TYR D 1 97 ? 53.191 54.853 79.560 1.00 3.79 97 TYR D O 1
ATOM 5172 N N . VAL D 1 98 ? 53.309 52.652 79.998 1.00 5.65 98 VAL D N 1
ATOM 5173 C CA . VAL D 1 98 ? 51.944 52.589 80.494 1.00 6.96 98 VAL D CA 1
ATOM 5174 C C . VAL D 1 98 ? 51.887 53.075 81.944 1.00 8.58 98 VAL D C 1
ATOM 5175 O O . VAL D 1 98 ? 52.205 52.337 82.876 1.00 7.58 98 VAL D O 1
ATOM 5179 N N . GLU D 1 99 ? 51.490 54.327 82.126 1.00 8.41 99 GLU D N 1
ATOM 5180 C CA . GLU D 1 99 ? 51.400 54.907 83.453 1.00 10.62 99 GLU D CA 1
ATOM 5181 C C . GLU D 1 99 ? 50.261 54.329 84.266 1.00 10.42 99 GLU D C 1
ATOM 5182 O O . GLU D 1 99 ? 50.469 53.803 85.354 1.00 12.63 99 GLU D O 1
ATOM 5188 N N . THR D 1 100 ? 49.052 54.435 83.734 1.00 10.05 100 THR D N 1
ATOM 5189 C CA . THR D 1 100 ? 47.884 53.929 84.422 1.00 11.22 100 THR D CA 1
ATOM 5190 C C . THR D 1 100 ? 47.026 53.050 83.526 1.00 11.71 100 THR D C 1
ATOM 5191 O O . THR D 1 100 ? 47.024 53.197 82.305 1.00 12.39 100 THR D O 1
ATOM 5195 N N . LYS D 1 101 ? 46.301 52.129 84.150 1.00 12.80 101 LYS D N 1
ATOM 5196 C CA . LYS D 1 101 ? 45.390 51.253 83.439 1.00 12.94 101 LYS D CA 1
ATOM 5197 C C . LYS D 1 101 ? 44.110 51.219 84.265 1.00 14.49 101 LYS D C 1
ATOM 5198 O O . LYS D 1 101 ? 44.143 50.915 85.459 1.00 15.20 101 LYS D O 1
ATOM 5204 N N . ASP D 1 102 ? 42.989 51.550 83.635 1.00 16.47 102 ASP D N 1
ATOM 5205 C CA . ASP D 1 102 ? 41.699 51.544 84.321 1.00 18.50 102 ASP D CA 1
ATOM 5206 C C . ASP D 1 102 ? 40.626 50.830 83.501 1.00 18.98 102 ASP D C 1
ATOM 5207 O O . ASP D 1 102 ? 40.760 50.663 82.286 1.00 17.53 102 ASP D O 1
ATOM 5212 N N . LYS D 1 103 ? 39.569 50.393 84.174 1.00 19.96 103 LYS D N 1
ATOM 5213 C CA . LYS D 1 103 ? 38.487 49.714 83.487 1.00 21.84 103 LYS D CA 1
ATOM 5214 C C . LYS D 1 103 ? 37.735 50.704 82.616 1.00 21.60 103 LYS D C 1
ATOM 5215 O O . LYS D 1 103 ? 37.549 51.857 82.996 1.00 20.26 103 LYS D O 1
ATOM 5221 N N . HIS D 1 104 ? 37.320 50.255 81.437 1.00 22.33 104 HIS D N 1
ATOM 5222 C CA . HIS D 1 104 ? 36.559 51.108 80.538 1.00 22.56 104 HIS D CA 1
ATOM 5223 C C . HIS D 1 104 ? 35.197 51.244 81.210 1.00 23.12 104 HIS D C 1
ATOM 5224 O O . HIS D 1 104 ? 34.570 50.243 81.567 1.00 22.34 104 HIS D O 1
ATOM 5231 N N . PRO D 1 105 ? 34.720 52.482 81.395 1.00 24.47 105 PRO D N 1
ATOM 5232 C CA . PRO D 1 105 ? 33.423 52.707 82.043 1.00 26.69 105 PRO D CA 1
ATOM 5233 C C . PRO D 1 105 ? 32.285 51.794 81.587 1.00 28.25 105 PRO D C 1
ATOM 5234 O O . PRO D 1 105 ? 31.490 51.343 82.408 1.00 28.94 105 PRO D O 1
ATOM 5238 N N . ASP D 1 106 ? 32.214 51.506 80.293 1.00 30.02 106 ASP D N 1
ATOM 5239 C CA . ASP D 1 106 ? 31.168 50.625 79.788 1.00 32.40 106 ASP D CA 1
ATOM 5240 C C . ASP D 1 106 ? 31.579 49.807 78.559 1.00 32.58 106 ASP D C 1
ATOM 5241 O O . ASP D 1 106 ? 31.042 49.989 77.465 1.00 32.61 106 ASP D O 1
ATOM 5246 N N . ALA D 1 107 ? 32.537 48.905 78.756 1.00 32.91 107 ALA D N 1
ATOM 5247 C CA . ALA D 1 107 ? 33.020 48.019 77.698 1.00 33.70 107 ALA D CA 1
ATOM 5248 C C . ALA D 1 107 ? 33.291 46.648 78.310 1.00 34.40 107 ALA D C 1
ATOM 5249 O O . ALA D 1 107 ? 33.095 45.614 77.661 1.00 36.21 107 ALA D O 1
ATOM 5251 N N . ASP D 1 108 ? 33.751 46.659 79.559 1.00 34.37 108 ASP D N 1
ATOM 5252 C CA . ASP D 1 108 ? 34.023 45.443 80.329 1.00 34.21 108 ASP D CA 1
ATOM 5253 C C . ASP D 1 108 ? 35.317 44.684 80.051 1.00 32.81 108 ASP D C 1
ATOM 5254 O O . ASP D 1 108 ? 36.043 44.343 80.980 1.00 32.02 108 ASP D O 1
ATOM 5259 N N . LYS D 1 109 ? 35.601 44.394 78.787 1.00 31.92 109 LYS D N 1
ATOM 5260 C CA . LYS D 1 109 ? 36.827 43.677 78.453 1.00 30.40 109 LYS D CA 1
ATOM 5261 C C . LYS D 1 109 ? 37.880 44.604 77.851 1.00 27.27 109 LYS D C 1
ATOM 5262 O O . LYS D 1 109 ? 38.855 44.151 77.250 1.00 27.19 109 LYS D O 1
ATOM 5268 N N . LEU D 1 110 ? 37.669 45.903 78.015 1.00 23.88 110 LEU D N 1
ATOM 5269 C CA . LEU D 1 110 ? 38.599 46.898 77.513 1.00 21.65 110 LEU D CA 1
ATOM 5270 C C . LEU D 1 110 ? 39.079 47.758 78.667 1.00 20.14 110 LEU D C 1
ATOM 5271 O O . LEU D 1 110 ? 38.368 47.958 79.649 1.00 22.61 110 LEU D O 1
ATOM 5276 N N . SER D 1 111 ? 40.292 48.270 78.535 1.00 17.41 111 SER D N 1
ATOM 5277 C CA . SER D 1 111 ? 40.868 49.141 79.540 1.00 15.34 111 SER D CA 1
ATOM 5278 C C . SER D 1 111 ? 41.248 50.450 78.852 1.00 13.17 111 SER D C 1
ATOM 5279 O O . SER D 1 111 ? 41.493 50.482 77.646 1.00 12.49 111 SER D O 1
ATOM 5282 N N . VAL D 1 112 ? 41.269 51.537 79.606 1.00 10.44 112 VAL D N 1
ATOM 5283 C CA . VAL D 1 112 ? 41.687 52.796 79.038 1.00 11.52 112 VAL D CA 1
ATOM 5284 C C . VAL D 1 112 ? 43.033 53.013 79.713 1.00 10.92 112 VAL D C 1
ATOM 5285 O O . VAL D 1 112 ? 43.154 52.902 80.935 1.00 11.81 112 VAL D O 1
ATOM 5289 N N . LEU D 1 113 ? 44.046 53.293 78.905 1.00 9.38 113 LEU D N 1
ATOM 5290 C CA . LEU D 1 113 ? 45.395 53.480 79.402 1.00 9.54 113 LEU D CA 1
ATOM 5291 C C . LEU D 1 113 ? 45.890 54.892 79.199 1.00 9.39 113 LEU D C 1
ATOM 5292 O O . LEU D 1 113 ? 45.437 55.599 78.299 1.00 9.51 113 LEU D O 1
ATOM 5297 N N . SER D 1 114 ? 46.826 55.298 80.048 1.00 8.40 114 SER D N 1
ATOM 5298 C CA . SER D 1 114 ? 47.447 56.607 79.918 1.00 10.09 114 SER D CA 1
ATOM 5299 C C . SER D 1 114 ? 48.897 56.249 79.640 1.00 8.57 114 SER D C 1
ATOM 5300 O O . SER D 1 114 ? 49.601 55.763 80.524 1.00 8.94 114 SER D O 1
ATOM 5303 N N . VAL D 1 115 ? 49.322 56.474 78.401 1.00 6.72 115 VAL D N 1
ATOM 5304 C CA . VAL D 1 115 ? 50.668 56.131 77.974 1.00 7.04 115 VAL D CA 1
ATOM 5305 C C . VAL D 1 115 ? 51.575 57.328 77.768 1.00 6.85 115 VAL D C 1
ATOM 5306 O O . VAL D 1 115 ? 51.273 58.225 76.989 1.00 7.63 115 VAL D O 1
ATOM 5310 N N . ASP D 1 116 ? 52.691 57.339 78.484 1.00 8.31 116 ASP D N 1
ATOM 5311 C CA . ASP D 1 116 ? 53.659 58.414 78.358 1.00 9.17 116 ASP D CA 1
ATOM 5312 C C . ASP D 1 116 ? 54.470 58.069 77.122 1.00 8.69 116 ASP D C 1
ATOM 5313 O O . ASP D 1 116 ? 54.965 56.944 76.982 1.00 8.14 116 ASP D O 1
ATOM 5318 N N . VAL D 1 117 ? 54.598 59.034 76.222 1.00 8.62 117 VAL D N 1
ATOM 5319 C CA . VAL D 1 117 ? 55.318 58.803 74.980 1.00 9.02 117 VAL D CA 1
ATOM 5320 C C . VAL D 1 117 ? 56.408 59.862 74.812 1.00 9.67 117 VAL D C 1
ATOM 5321 O O . VAL D 1 117 ? 56.883 60.135 73.715 1.00 10.15 117 VAL D O 1
ATOM 5325 N N . ALA D 1 118 ? 56.800 60.431 75.950 1.00 11.67 118 ALA D N 1
ATOM 5326 C CA . ALA D 1 118 ? 57.841 61.450 76.049 1.00 12.31 118 ALA D CA 1
ATOM 5327 C C . ALA D 1 118 ? 57.416 62.838 75.589 1.00 14.88 118 ALA D C 1
ATOM 5328 O O . ALA D 1 118 ? 57.442 63.783 76.377 1.00 13.83 118 ALA D O 1
ATOM 5330 N N . THR D 1 119 ? 57.046 62.963 74.315 1.00 16.74 119 THR D N 1
ATOM 5331 C CA . THR D 1 119 ? 56.630 64.250 73.768 1.00 18.11 119 THR D CA 1
ATOM 5332 C C . THR D 1 119 ? 55.271 64.628 74.338 1.00 18.52 119 THR D C 1
ATOM 5333 O O . THR D 1 119 ? 54.912 65.808 74.399 1.00 19.72 119 THR D O 1
ATOM 5337 N N . GLU D 1 120 ? 54.517 63.624 74.766 1.00 18.15 120 GLU D N 1
ATOM 5338 C CA . GLU D 1 120 ? 53.187 63.866 75.286 1.00 17.55 120 GLU D CA 1
ATOM 5339 C C . GLU D 1 120 ? 52.659 62.610 75.959 1.00 16.97 120 GLU D C 1
ATOM 5340 O O . GLU D 1 120 ? 53.329 61.574 75.981 1.00 16.19 120 GLU D O 1
ATOM 5346 N N . LYS D 1 121 ? 51.453 62.706 76.508 1.00 15.51 121 LYS D N 1
ATOM 5347 C CA . LYS D 1 121 ? 50.822 61.556 77.133 1.00 14.92 121 LYS D CA 1
ATOM 5348 C C . LYS D 1 121 ? 49.587 61.241 76.308 1.00 13.65 121 LYS D C 1
ATOM 5349 O O . LYS D 1 121 ? 48.786 62.127 76.021 1.00 14.53 121 LYS D O 1
ATOM 5355 N N . LEU D 1 122 ? 49.447 59.982 75.913 1.00 11.65 122 LEU D N 1
ATOM 5356 C CA . LEU D 1 122 ? 48.322 59.565 75.092 1.00 9.69 122 LEU D CA 1
ATOM 5357 C C . LEU D 1 122 ? 47.325 58.694 75.835 1.00 8.69 122 LEU D C 1
ATOM 5358 O O . LEU D 1 122 ? 47.708 57.804 76.598 1.00 9.00 122 LEU D O 1
ATOM 5363 N N . GLN D 1 123 ? 46.040 58.946 75.610 1.00 7.74 123 GLN D N 1
ATOM 5364 C CA . GLN D 1 123 ? 45.022 58.123 76.229 1.00 6.13 123 GLN D CA 1
ATOM 5365 C C . GLN D 1 123 ? 44.580 57.156 75.142 1.00 6.52 123 GLN D C 1
ATOM 5366 O O . GLN D 1 123 ? 43.963 57.562 74.167 1.00 6.79 123 GLN D O 1
ATOM 5372 N N . ILE D 1 124 ? 44.922 55.882 75.283 1.00 7.04 124 ILE D N 1
ATOM 5373 C CA . ILE D 1 124 ? 44.525 54.919 74.274 1.00 7.35 124 ILE D CA 1
ATOM 5374 C C . ILE D 1 124 ? 43.739 53.798 74.948 1.00 7.45 124 ILE D C 1
ATOM 5375 O O . ILE D 1 124 ? 44.032 53.418 76.078 1.00 7.06 124 ILE D O 1
ATOM 5380 N N . VAL D 1 125 ? 42.718 53.293 74.263 1.00 8.79 125 VAL D N 1
ATOM 5381 C CA . VAL D 1 125 ? 41.893 52.227 74.807 1.00 9.62 125 VAL D CA 1
ATOM 5382 C C . VAL D 1 125 ? 42.411 50.915 74.262 1.00 10.77 125 VAL D C 1
ATOM 5383 O O . VAL D 1 125 ? 42.574 50.759 73.054 1.00 11.30 125 VAL D O 1
ATOM 5387 N N . CYS D 1 126 ? 42.660 49.968 75.158 1.00 10.68 126 CYS D N 1
ATOM 5388 C CA . CYS D 1 126 ? 43.213 48.688 74.766 1.00 11.06 126 CYS D CA 1
ATOM 5389 C C . CYS D 1 126 ? 42.494 47.524 75.433 1.00 11.27 126 CYS D C 1
ATOM 5390 O O . CYS D 1 126 ? 42.107 47.604 76.603 1.00 11.95 126 CYS D O 1
ATOM 5393 N N . GLY D 1 127 ? 42.330 46.439 74.688 1.00 10.84 127 GLY D N 1
ATOM 5394 C CA . GLY D 1 127 ? 41.668 45.273 75.234 1.00 10.72 127 GLY D CA 1
ATOM 5395 C C . GLY D 1 127 ? 42.607 44.101 75.402 1.00 10.66 127 GLY D C 1
ATOM 5396 O O . GLY D 1 127 ? 42.196 43.036 75.835 1.00 12.58 127 GLY D O 1
ATOM 5397 N N . ALA D 1 128 ? 43.871 44.283 75.047 1.00 11.53 128 ALA D N 1
ATOM 5398 C CA . ALA D 1 128 ? 44.857 43.209 75.183 1.00 13.14 128 ALA D CA 1
ATOM 5399 C C . ALA D 1 128 ? 44.841 42.732 76.624 1.00 13.88 128 ALA D C 1
ATOM 5400 O O . ALA D 1 128 ? 44.985 43.526 77.548 1.00 16.44 128 ALA D O 1
ATOM 5402 N N . PRO D 1 129 ? 44.662 41.424 76.837 1.00 14.50 129 PRO D N 1
ATOM 5403 C CA . PRO D 1 129 ? 44.626 40.886 78.200 1.00 13.37 129 PRO D CA 1
ATOM 5404 C C . PRO D 1 129 ? 45.925 40.989 78.994 1.00 13.73 129 PRO D C 1
ATOM 5405 O O . PRO D 1 129 ? 45.906 41.055 80.229 1.00 14.49 129 PRO D O 1
ATOM 5409 N N . ASN D 1 130 ? 47.051 41.029 78.295 1.00 12.97 130 ASN D N 1
ATOM 5410 C CA . ASN D 1 130 ? 48.345 41.081 78.968 1.00 13.37 130 ASN D CA 1
ATOM 5411 C C . ASN D 1 130 ? 48.907 42.461 79.304 1.00 13.59 130 ASN D C 1
ATOM 5412 O O . ASN D 1 130 ? 49.953 42.546 79.938 1.00 14.80 130 ASN D O 1
ATOM 5417 N N . VAL D 1 131 ? 48.237 43.531 78.896 1.00 12.41 131 VAL D N 1
ATOM 5418 C CA . VAL D 1 131 ? 48.746 44.861 79.185 1.00 11.34 131 VAL D CA 1
ATOM 5419 C C . VAL D 1 131 ? 48.596 45.225 80.661 1.00 10.63 131 VAL D C 1
ATOM 5420 O O . VAL D 1 131 ? 47.613 44.867 81.302 1.00 8.71 131 VAL D O 1
ATOM 5424 N N . GLU D 1 132 ? 49.595 45.922 81.194 1.00 10.52 132 GLU D N 1
ATOM 5425 C CA . GLU D 1 132 ? 49.592 46.354 82.584 1.00 11.69 132 GLU D CA 1
ATOM 5426 C C . GLU D 1 132 ? 50.385 47.639 82.786 1.00 10.10 132 GLU D C 1
ATOM 5427 O O . GLU D 1 132 ? 51.279 47.965 82.009 1.00 10.83 132 GLU D O 1
ATOM 5433 N N . ALA D 1 133 ? 50.050 48.370 83.838 1.00 8.44 133 ALA D N 1
ATOM 5434 C CA . ALA D 1 133 ? 50.744 49.599 84.162 1.00 6.43 133 ALA D CA 1
ATOM 5435 C C . ALA D 1 133 ? 52.177 49.242 84.535 1.00 6.73 133 ALA D C 1
ATOM 5436 O O . ALA D 1 133 ? 52.426 48.194 85.115 1.00 6.74 133 ALA D O 1
ATOM 5438 N N . GLY D 1 134 ? 53.117 50.116 84.197 1.00 7.58 134 GLY D N 1
ATOM 5439 C CA . GLY D 1 134 ? 54.508 49.858 84.508 1.00 7.14 134 GLY D CA 1
ATOM 5440 C C . GLY D 1 134 ? 55.260 49.234 83.345 1.00 8.61 134 GLY D C 1
ATOM 5441 O O . GLY D 1 134 ? 56.492 49.136 83.367 1.00 11.01 134 GLY D O 1
ATOM 5442 N N . GLN D 1 135 ? 54.522 48.821 82.318 1.00 7.03 135 GLN D N 1
ATOM 5443 C CA . GLN D 1 135 ? 55.118 48.195 81.144 1.00 6.03 135 GLN D CA 1
ATOM 5444 C C . GLN D 1 135 ? 55.580 49.203 80.103 1.00 4.72 135 GLN D C 1
ATOM 5445 O O . GLN D 1 135 ? 55.014 50.286 79.967 1.00 3.91 135 GLN D O 1
ATOM 5451 N N . LYS D 1 136 ? 56.621 48.831 79.369 1.00 3.91 136 LYS D N 1
ATOM 5452 C CA . LYS D 1 136 ? 57.111 49.672 78.290 1.00 4.90 136 LYS D CA 1
ATOM 5453 C C . LYS D 1 136 ? 56.599 48.952 77.069 1.00 6.13 136 LYS D C 1
ATOM 5454 O O . LYS D 1 136 ? 56.738 47.733 76.946 1.00 6.65 136 LYS D O 1
ATOM 5460 N N . VAL D 1 137 ? 55.976 49.700 76.174 1.00 6.24 137 VAL D N 1
ATOM 5461 C CA . VAL D 1 137 ? 55.390 49.089 75.000 1.00 6.53 137 VAL D CA 1
ATOM 5462 C C . VAL D 1 137 ? 55.559 49.982 73.773 1.00 5.95 137 VAL D C 1
ATOM 5463 O O . VAL D 1 137 ? 55.922 51.156 73.893 1.00 8.08 137 VAL D O 1
ATOM 5467 N N . VAL D 1 138 ? 55.317 49.432 72.590 1.00 4.46 138 VAL D N 1
ATOM 5468 C CA . VAL D 1 138 ? 55.436 50.238 71.385 1.00 6.41 138 VAL D CA 1
ATOM 5469 C C . VAL D 1 138 ? 54.053 50.678 70.913 1.00 4.91 138 VAL D C 1
ATOM 5470 O O . VAL D 1 138 ? 53.175 49.849 70.686 1.00 5.31 138 VAL D O 1
ATOM 5474 N N . VAL D 1 139 ? 53.855 51.990 70.793 1.00 3.79 139 VAL D N 1
ATOM 5475 C CA . VAL D 1 139 ? 52.567 52.505 70.356 1.00 5.10 139 VAL D CA 1
ATOM 5476 C C . VAL D 1 139 ? 52.599 53.072 68.936 1.00 5.58 139 VAL D C 1
ATOM 5477 O O . VAL D 1 139 ? 53.540 53.756 68.538 1.00 6.38 139 VAL D O 1
ATOM 5481 N N . ALA D 1 140 ? 51.562 52.751 68.170 1.00 5.71 140 ALA D N 1
ATOM 5482 C CA . ALA D 1 140 ? 51.411 53.235 66.803 1.00 5.91 140 ALA D CA 1
ATOM 5483 C C . ALA D 1 140 ? 50.629 54.526 66.958 1.00 7.27 140 ALA D C 1
ATOM 5484 O O . ALA D 1 140 ? 49.413 54.501 67.130 1.00 6.10 140 ALA D O 1
ATOM 5486 N N . LYS D 1 141 ? 51.326 55.655 66.922 1.00 8.37 141 LYS D N 1
ATOM 5487 C CA . LYS D 1 141 ? 50.673 56.950 67.109 1.00 10.08 141 LYS D CA 1
ATOM 5488 C C . LYS D 1 141 ? 49.760 57.316 65.957 1.00 11.24 141 LYS D C 1
ATOM 5489 O O . LYS D 1 141 ? 49.772 56.663 64.911 1.00 12.08 141 LYS D O 1
ATOM 5495 N N . VAL D 1 142 ? 48.946 58.346 66.166 1.00 11.66 142 VAL D N 1
ATOM 5496 C CA . VAL D 1 142 ? 48.036 58.821 65.133 1.00 12.57 142 VAL D CA 1
ATOM 5497 C C . VAL D 1 142 ? 48.883 59.165 63.922 1.00 14.02 142 VAL D C 1
ATOM 5498 O O . VAL D 1 142 ? 49.877 59.891 64.035 1.00 14.36 142 VAL D O 1
ATOM 5502 N N . GLY D 1 143 ? 48.493 58.637 62.766 1.00 15.81 143 GLY D N 1
ATOM 5503 C CA . GLY D 1 143 ? 49.243 58.896 61.551 1.00 17.81 143 GLY D CA 1
ATOM 5504 C C . GLY D 1 143 ? 49.976 57.655 61.077 1.00 19.59 143 GLY D C 1
ATOM 5505 O O . GLY D 1 143 ? 50.175 57.465 59.878 1.00 19.47 143 GLY D O 1
ATOM 5506 N N . ALA D 1 144 ? 50.380 56.810 62.020 1.00 20.03 144 ALA D N 1
ATOM 5507 C CA . ALA D 1 144 ? 51.084 55.584 61.686 1.00 21.77 144 ALA D CA 1
ATOM 5508 C C . ALA D 1 144 ? 50.269 54.761 60.693 1.00 24.11 144 ALA D C 1
ATOM 5509 O O . ALA D 1 144 ? 49.031 54.780 60.712 1.00 24.52 144 ALA D O 1
ATOM 5511 N N . VAL D 1 145 ? 50.972 54.039 59.825 1.00 26.78 145 VAL D N 1
ATOM 5512 C CA . VAL D 1 145 ? 50.321 53.192 58.837 1.00 28.76 145 VAL D CA 1
ATOM 5513 C C . VAL D 1 145 ? 50.591 51.729 59.166 1.00 29.74 145 VAL D C 1
ATOM 5514 O O . VAL D 1 145 ? 51.718 51.249 59.051 1.00 28.97 145 VAL D O 1
ATOM 5526 N N . PRO D 1 147 ? 50.741 47.719 58.959 1.00 36.95 147 PRO D N 1
ATOM 5527 C CA . PRO D 1 147 ? 51.060 46.791 57.875 1.00 37.40 147 PRO D CA 1
ATOM 5528 C C . PRO D 1 147 ? 49.786 46.266 57.211 1.00 38.02 147 PRO D C 1
ATOM 5529 O O . PRO D 1 147 ? 49.742 46.087 55.993 1.00 38.70 147 PRO D O 1
ATOM 5533 N N . SER D 1 148 ? 48.748 46.039 58.014 1.00 37.60 148 SER D N 1
ATOM 5534 C CA . SER D 1 148 ? 47.479 45.526 57.505 1.00 37.93 148 SER D CA 1
ATOM 5535 C C . SER D 1 148 ? 46.695 46.554 56.693 1.00 38.97 148 SER D C 1
ATOM 5536 O O . SER D 1 148 ? 45.570 46.285 56.260 1.00 38.61 148 SER D O 1
ATOM 5539 N N . GLY D 1 149 ? 47.287 47.729 56.493 1.00 39.65 149 GLY D N 1
ATOM 5540 C CA . GLY D 1 149 ? 46.625 48.768 55.723 1.00 41.11 149 GLY D CA 1
ATOM 5541 C C . GLY D 1 149 ? 46.095 49.953 56.511 1.00 42.21 149 GLY D C 1
ATOM 5542 O O . GLY D 1 149 ? 46.474 51.090 56.246 1.00 43.09 149 GLY D O 1
ATOM 5551 N N . VAL D 1 151 ? 45.046 53.073 58.818 1.00 37.95 151 VAL D N 1
ATOM 5552 C CA . VAL D 1 151 ? 45.811 54.240 59.227 1.00 35.51 151 VAL D CA 1
ATOM 5553 C C . VAL D 1 151 ? 45.278 54.699 60.580 1.00 34.50 151 VAL D C 1
ATOM 5554 O O . VAL D 1 151 ? 44.114 55.082 60.695 1.00 33.83 151 VAL D O 1
ATOM 5558 N N . ILE D 1 152 ? 46.125 54.656 61.605 1.00 31.90 152 ILE D N 1
ATOM 5559 C CA . ILE D 1 152 ? 45.707 55.063 62.940 1.00 29.92 152 ILE D CA 1
ATOM 5560 C C . ILE D 1 152 ? 45.204 56.499 62.930 1.00 30.39 152 ILE D C 1
ATOM 5561 O O . ILE D 1 152 ? 45.879 57.404 62.442 1.00 29.71 152 ILE D O 1
ATOM 5566 N N . LYS D 1 153 ? 44.009 56.693 63.473 1.00 30.77 153 LYS D N 1
ATOM 5567 C CA . LYS D 1 153 ? 43.389 58.009 63.538 1.00 32.22 153 LYS D CA 1
ATOM 5568 C C . LYS D 1 153 ? 42.958 58.345 64.959 1.00 31.40 153 LYS D C 1
ATOM 5569 O O . LYS D 1 153 ? 42.997 57.489 65.840 1.00 32.54 153 LYS D O 1
ATOM 5575 N N . ASP D 1 154 ? 42.562 59.594 65.183 1.00 30.61 154 ASP D N 1
ATOM 5576 C CA . ASP D 1 154 ? 42.099 60.005 66.502 1.00 30.06 154 ASP D CA 1
ATOM 5577 C C . ASP D 1 154 ? 40.732 59.382 66.701 1.00 28.64 154 ASP D C 1
ATOM 5578 O O . ASP D 1 154 ? 39.706 60.031 66.538 1.00 29.80 154 ASP D O 1
ATOM 5583 N N . ALA D 1 155 ? 40.744 58.104 67.052 1.00 26.64 155 ALA D N 1
ATOM 5584 C CA . ALA D 1 155 ? 39.536 57.327 67.251 1.00 24.37 155 ALA D CA 1
ATOM 5585 C C . ALA D 1 155 ? 38.806 57.572 68.562 1.00 23.74 155 ALA D C 1
ATOM 5586 O O . ALA D 1 155 ? 39.055 58.548 69.270 1.00 23.17 155 ALA D O 1
ATOM 5588 N N . GLU D 1 156 ? 37.900 56.644 68.855 1.00 22.01 156 GLU D N 1
ATOM 5589 C CA . GLU D 1 156 ? 37.064 56.659 70.041 1.00 21.36 156 GLU D CA 1
ATOM 5590 C C . GLU D 1 156 ? 36.442 55.263 70.139 1.00 21.15 156 GLU D C 1
ATOM 5591 O O . GLU D 1 156 ? 35.815 54.790 69.191 1.00 22.81 156 GLU D O 1
ATOM 5597 N N . LEU D 1 157 ? 36.638 54.595 71.269 1.00 20.36 157 LEU D N 1
ATOM 5598 C CA . LEU D 1 157 ? 36.082 53.258 71.463 1.00 20.00 157 LEU D CA 1
ATOM 5599 C C . LEU D 1 157 ? 34.994 53.243 72.532 1.00 20.29 157 LEU D C 1
ATOM 5600 O O . LEU D 1 157 ? 35.272 53.391 73.724 1.00 20.38 157 LEU D O 1
ATOM 5605 N N . ARG D 1 158 ? 33.758 53.051 72.091 1.00 19.83 158 ARG D N 1
ATOM 5606 C CA . ARG D 1 158 ? 32.607 53.020 72.979 1.00 19.44 158 ARG D CA 1
ATOM 5607 C C . ARG D 1 158 ? 32.587 54.165 73.969 1.00 18.61 158 ARG D C 1
ATOM 5608 O O . ARG D 1 158 ? 32.492 53.945 75.173 1.00 18.19 158 ARG D O 1
ATOM 5616 N N . GLY D 1 159 ? 32.695 55.388 73.465 1.00 17.84 159 GLY D N 1
ATOM 5617 C CA . GLY D 1 159 ? 32.634 56.533 74.350 1.00 16.26 159 GLY D CA 1
ATOM 5618 C C . GLY D 1 159 ? 33.911 57.287 74.626 1.00 15.93 159 GLY D C 1
ATOM 5619 O O . GLY D 1 159 ? 33.982 58.496 74.388 1.00 18.13 159 GLY D O 1
ATOM 5620 N N . VAL D 1 160 ? 34.920 56.593 75.137 1.00 15.98 160 VAL D N 1
ATOM 5621 C CA . VAL D 1 160 ? 36.185 57.248 75.461 1.00 14.25 160 VAL D CA 1
ATOM 5622 C C . VAL D 1 160 ? 37.141 57.340 74.276 1.00 13.48 160 VAL D C 1
ATOM 5623 O O . VAL D 1 160 ? 37.274 56.393 73.502 1.00 12.70 160 VAL D O 1
ATOM 5627 N N . ALA D 1 161 ? 37.801 58.491 74.151 1.00 13.02 161 ALA D N 1
ATOM 5628 C CA . ALA D 1 161 ? 38.741 58.740 73.060 1.00 14.04 161 ALA D CA 1
ATOM 5629 C C . ALA D 1 161 ? 39.980 57.861 73.148 1.00 14.91 161 ALA D C 1
ATOM 5630 O O . ALA D 1 161 ? 40.419 57.496 74.241 1.00 16.42 161 ALA D O 1
ATOM 5632 N N . SER D 1 162 ? 40.538 57.535 71.985 1.00 14.84 162 SER D N 1
ATOM 5633 C CA . SER D 1 162 ? 41.724 56.688 71.890 1.00 14.78 162 SER D CA 1
ATOM 5634 C C . SER D 1 162 ? 42.663 57.231 70.815 1.00 14.49 162 SER D C 1
ATOM 5635 O O . SER D 1 162 ? 42.341 57.206 69.631 1.00 14.13 162 SER D O 1
ATOM 5638 N N . SER D 1 163 ? 43.830 57.715 71.224 1.00 15.37 163 SER D N 1
ATOM 5639 C CA . SER D 1 163 ? 44.781 58.269 70.273 1.00 16.52 163 SER D CA 1
ATOM 5640 C C . SER D 1 163 ? 46.032 57.421 70.114 1.00 16.66 163 SER D C 1
ATOM 5641 O O . SER D 1 163 ? 47.071 57.717 70.706 1.00 18.05 163 SER D O 1
ATOM 5644 N N . GLY D 1 164 ? 45.927 56.380 69.294 1.00 16.45 164 GLY D N 1
ATOM 5645 C CA . GLY D 1 164 ? 47.046 55.492 69.055 1.00 16.24 164 GLY D CA 1
ATOM 5646 C C . GLY D 1 164 ? 46.654 54.055 69.338 1.00 16.95 164 GLY D C 1
ATOM 5647 O O . GLY D 1 164 ? 45.534 53.778 69.775 1.00 16.38 164 GLY D O 1
ATOM 5656 N N . ILE D 1 166 ? 48.275 50.154 70.908 1.00 12.55 166 ILE D N 1
ATOM 5657 C CA . ILE D 1 166 ? 49.356 49.411 71.518 1.00 10.02 166 ILE D CA 1
ATOM 5658 C C . ILE D 1 166 ? 49.593 48.235 70.581 1.00 9.40 166 ILE D C 1
ATOM 5659 O O . ILE D 1 166 ? 48.689 47.449 70.329 1.00 8.06 166 ILE D O 1
ATOM 5664 N N . CYS D 1 167 ? 50.810 48.120 70.069 1.00 10.27 167 CYS D N 1
ATOM 5665 C CA . CYS D 1 167 ? 51.150 47.071 69.118 1.00 13.07 167 CYS D CA 1
ATOM 5666 C C . CYS D 1 167 ? 51.546 45.695 69.634 1.00 15.18 167 CYS D C 1
ATOM 5667 O O . CYS D 1 167 ? 51.989 45.537 70.764 1.00 16.24 167 CYS D O 1
ATOM 5670 N N . SER D 1 168 ? 51.384 44.705 68.763 1.00 17.00 168 SER D N 1
ATOM 5671 C CA . SER D 1 168 ? 51.734 43.320 69.047 1.00 19.10 168 SER D CA 1
ATOM 5672 C C . SER D 1 168 ? 52.693 42.892 67.943 1.00 21.13 168 SER D C 1
ATOM 5673 O O . SER D 1 168 ? 52.935 43.644 67.005 1.00 18.69 168 SER D O 1
ATOM 5684 N N . LYS D 1 170 ? 52.367 40.811 65.432 1.00 29.10 170 LYS D N 1
ATOM 5685 C CA . LYS D 1 170 ? 51.675 40.897 64.148 1.00 28.94 170 LYS D CA 1
ATOM 5686 C C . LYS D 1 170 ? 51.642 42.328 63.625 1.00 27.72 170 LYS D C 1
ATOM 5687 O O . LYS D 1 170 ? 52.039 42.593 62.491 1.00 26.95 170 LYS D O 1
ATOM 5693 N N . GLU D 1 171 ? 51.154 43.244 64.458 1.00 26.92 171 GLU D N 1
ATOM 5694 C CA . GLU D 1 171 ? 51.066 44.652 64.087 1.00 26.51 171 GLU D CA 1
ATOM 5695 C C . GLU D 1 171 ? 52.390 45.209 63.585 1.00 25.41 171 GLU D C 1
ATOM 5696 O O . GLU D 1 171 ? 52.405 45.974 62.629 1.00 24.54 171 GLU D O 1
ATOM 5702 N N . LEU D 1 172 ? 53.495 44.836 64.234 1.00 24.70 172 LEU D N 1
ATOM 5703 C CA . LEU D 1 172 ? 54.813 45.324 63.835 1.00 23.43 172 LEU D CA 1
ATOM 5704 C C . LEU D 1 172 ? 55.341 44.683 62.546 1.00 22.63 172 LEU D C 1
ATOM 5705 O O . LEU D 1 172 ? 56.410 45.043 62.064 1.00 22.67 172 LEU D O 1
ATOM 5710 N N . GLY D 1 173 ? 54.603 43.728 61.993 1.00 21.87 173 GLY D N 1
ATOM 5711 C CA . GLY D 1 173 ? 55.032 43.104 60.752 1.00 21.31 173 GLY D CA 1
ATOM 5712 C C . GLY D 1 173 ? 55.589 41.691 60.796 1.00 22.00 173 GLY D C 1
ATOM 5713 O O . GLY D 1 173 ? 56.167 41.223 59.817 1.00 21.44 173 GLY D O 1
ATOM 5714 N N . LEU D 1 174 ? 55.422 40.998 61.916 1.00 23.51 174 LEU D N 1
ATOM 5715 C CA . LEU D 1 174 ? 55.937 39.643 62.025 1.00 24.26 174 LEU D CA 1
ATOM 5716 C C . LEU D 1 174 ? 55.118 38.724 61.118 1.00 26.24 174 LEU D C 1
ATOM 5717 O O . LEU D 1 174 ? 53.894 38.634 61.253 1.00 27.43 174 LEU D O 1
ATOM 5722 N N . PRO D 1 175 ? 55.792 38.029 60.181 1.00 26.10 175 PRO D N 1
ATOM 5723 C CA . PRO D 1 175 ? 55.214 37.100 59.203 1.00 26.06 175 PRO D CA 1
ATOM 5724 C C . PRO D 1 175 ? 54.353 35.984 59.783 1.00 27.26 175 PRO D C 1
ATOM 5725 O O . PRO D 1 175 ? 53.174 35.856 59.435 1.00 27.24 175 PRO D O 1
ATOM 5729 N N . ASN D 1 176 ? 54.951 35.172 60.654 1.00 28.36 176 ASN D N 1
ATOM 5730 C CA . ASN D 1 176 ? 54.247 34.054 61.289 1.00 29.46 176 ASN D CA 1
ATOM 5731 C C . ASN D 1 176 ? 53.544 34.433 62.585 1.00 29.98 176 ASN D C 1
ATOM 5732 O O . ASN D 1 176 ? 54.040 35.241 63.369 1.00 31.64 176 ASN D O 1
ATOM 5737 N N . ALA D 1 177 ? 52.384 33.831 62.803 1.00 30.44 177 ALA D N 1
ATOM 5738 C CA . ALA D 1 177 ? 51.604 34.091 64.004 1.00 31.66 177 ALA D CA 1
ATOM 5739 C C . ALA D 1 177 ? 52.353 33.582 65.242 1.00 32.49 177 ALA D C 1
ATOM 5740 O O . ALA D 1 177 ? 52.783 32.428 65.293 1.00 32.98 177 ALA D O 1
ATOM 5742 N N . PRO D 1 178 ? 52.530 34.447 66.251 1.00 32.24 178 PRO D N 1
ATOM 5743 C CA . PRO D 1 178 ? 53.233 34.054 67.478 1.00 31.78 178 PRO D CA 1
ATOM 5744 C C . PRO D 1 178 ? 52.330 33.271 68.418 1.00 32.16 178 PRO D C 1
ATOM 5745 O O . PRO D 1 178 ? 51.108 33.406 68.372 1.00 33.51 178 PRO D O 1
ATOM 5749 N N . GLN D 1 179 ? 52.939 32.451 69.268 1.00 33.09 179 GLN D N 1
ATOM 5750 C CA . GLN D 1 179 ? 52.207 31.646 70.242 1.00 33.19 179 GLN D CA 1
ATOM 5751 C C . GLN D 1 179 ? 51.428 32.582 71.161 1.00 32.47 179 GLN D C 1
ATOM 5752 O O . GLN D 1 179 ? 50.244 32.363 71.433 1.00 32.78 179 GLN D O 1
ATOM 5758 N N . GLU D 1 180 ? 52.112 33.622 71.635 1.00 31.99 180 GLU D N 1
ATOM 5759 C CA . GLU D 1 180 ? 51.522 34.626 72.517 1.00 31.32 180 GLU D CA 1
ATOM 5760 C C . GLU D 1 180 ? 50.978 35.744 71.631 1.00 29.96 180 GLU D C 1
ATOM 5761 O O . GLU D 1 180 ? 51.739 36.382 70.898 1.00 30.22 180 GLU D O 1
ATOM 5767 N N . LYS D 1 181 ? 49.672 35.993 71.699 1.00 28.16 181 LYS D N 1
ATOM 5768 C CA . LYS D 1 181 ? 49.060 37.020 70.854 1.00 25.50 181 LYS D CA 1
ATOM 5769 C C . LYS D 1 181 ? 48.670 38.365 71.471 1.00 24.12 181 LYS D C 1
ATOM 5770 O O . LYS D 1 181 ? 48.071 39.198 70.787 1.00 23.95 181 LYS D O 1
ATOM 5776 N N . GLY D 1 182 ? 48.993 38.585 72.746 1.00 21.86 182 GLY D N 1
ATOM 5777 C CA . GLY D 1 182 ? 48.680 39.863 73.366 1.00 16.58 182 GLY D CA 1
ATOM 5778 C C . GLY D 1 182 ? 49.608 40.911 72.769 1.00 14.98 182 GLY D C 1
ATOM 5779 O O . GLY D 1 182 ? 50.223 40.682 71.730 1.00 13.94 182 GLY D O 1
ATOM 5780 N N . ILE D 1 183 ? 49.725 42.065 73.402 1.00 14.39 183 ILE D N 1
ATOM 5781 C CA . ILE D 1 183 ? 50.609 43.089 72.873 1.00 14.04 183 ILE D CA 1
ATOM 5782 C C . ILE D 1 183 ? 52.030 42.788 73.325 1.00 14.64 183 ILE D C 1
ATOM 5783 O O . ILE D 1 183 ? 52.236 42.033 74.275 1.00 14.29 183 ILE D O 1
ATOM 5796 N N . VAL D 1 185 ? 55.481 43.389 75.126 1.00 16.14 185 VAL D N 1
ATOM 5797 C CA . VAL D 1 185 ? 56.055 44.076 76.270 1.00 15.04 185 VAL D CA 1
ATOM 5798 C C . VAL D 1 185 ? 57.573 44.134 76.118 1.00 14.91 185 VAL D C 1
ATOM 5799 O O . VAL D 1 185 ? 58.244 43.097 76.070 1.00 14.24 185 VAL D O 1
ATOM 5803 N N . LEU D 1 186 ? 58.108 45.350 76.046 1.00 15.09 186 LEU D N 1
ATOM 5804 C CA . LEU D 1 186 ? 59.546 45.559 75.893 1.00 14.62 186 LEU D CA 1
ATOM 5805 C C . LEU D 1 186 ? 60.262 45.551 77.243 1.00 14.80 186 LEU D C 1
ATOM 5806 O O . LEU D 1 186 ? 59.647 45.751 78.284 1.00 15.09 186 LEU D O 1
ATOM 5811 N N . SER D 1 187 ? 61.565 45.318 77.223 1.00 16.26 187 SER D N 1
ATOM 5812 C CA . SER D 1 187 ? 62.336 45.317 78.456 1.00 19.75 187 SER D CA 1
ATOM 5813 C C . SER D 1 187 ? 62.685 46.760 78.795 1.00 21.65 187 SER D C 1
ATOM 5814 O O . SER D 1 187 ? 62.614 47.634 77.930 1.00 20.37 187 SER D O 1
ATOM 5817 N N . ASP D 1 188 ? 63.060 47.009 80.048 1.00 24.35 188 ASP D N 1
ATOM 5818 C CA . ASP D 1 188 ? 63.418 48.358 80.478 1.00 27.87 188 ASP D CA 1
ATOM 5819 C C . ASP D 1 188 ? 64.548 48.932 79.638 1.00 28.19 188 ASP D C 1
ATOM 5820 O O . ASP D 1 188 ? 64.765 50.143 79.617 1.00 29.70 188 ASP D O 1
ATOM 5825 N N . ASP D 1 189 ? 65.269 48.060 78.950 1.00 28.36 189 ASP D N 1
ATOM 5826 C CA . ASP D 1 189 ? 66.364 48.498 78.103 1.00 28.94 189 ASP D CA 1
ATOM 5827 C C . ASP D 1 189 ? 65.857 49.632 77.199 1.00 27.74 189 ASP D C 1
ATOM 5828 O O . ASP D 1 189 ? 66.521 50.661 77.056 1.00 28.66 189 ASP D O 1
ATOM 5833 N N . TYR D 1 190 ? 64.670 49.449 76.613 1.00 24.28 190 TYR D N 1
ATOM 5834 C CA . TYR D 1 190 ? 64.077 50.451 75.726 1.00 20.14 190 TYR D CA 1
ATOM 5835 C C . TYR D 1 190 ? 63.835 51.800 76.390 1.00 18.88 190 TYR D C 1
ATOM 5836 O O . TYR D 1 190 ? 63.555 51.875 77.588 1.00 19.32 190 TYR D O 1
ATOM 5845 N N . THR D 1 191 ? 63.927 52.856 75.587 1.00 16.13 191 THR D N 1
ATOM 5846 C CA . THR D 1 191 ? 63.754 54.226 76.047 1.00 13.31 191 THR D CA 1
ATOM 5847 C C . THR D 1 191 ? 62.433 54.826 75.573 1.00 12.85 191 THR D C 1
ATOM 5848 O O . THR D 1 191 ? 62.109 54.776 74.392 1.00 12.38 191 THR D O 1
ATOM 5852 N N . VAL D 1 192 ? 61.675 55.398 76.500 1.00 12.07 192 VAL D N 1
ATOM 5853 C CA . VAL D 1 192 ? 60.399 56.008 76.158 1.00 11.76 192 VAL D CA 1
ATOM 5854 C C . VAL D 1 192 ? 60.615 57.195 75.231 1.00 12.41 192 VAL D C 1
ATOM 5855 O O . VAL D 1 192 ? 61.492 58.022 75.472 1.00 13.41 192 VAL D O 1
ATOM 5859 N N . GLY D 1 193 ? 59.813 57.273 74.175 1.00 12.46 193 GLY D N 1
ATOM 5860 C CA . GLY D 1 193 ? 59.939 58.373 73.238 1.00 14.44 193 GLY D CA 1
ATOM 5861 C C . GLY D 1 193 ? 60.749 58.037 72.004 1.00 16.19 193 GLY D C 1
ATOM 5862 O O . GLY D 1 193 ? 60.588 58.668 70.965 1.00 16.50 193 GLY D O 1
ATOM 5863 N N . GLN D 1 194 ? 61.621 57.043 72.104 1.00 17.85 194 GLN D N 1
ATOM 5864 C CA . GLN D 1 194 ? 62.444 56.652 70.964 1.00 18.31 194 GLN D CA 1
ATOM 5865 C C . GLN D 1 194 ? 61.674 55.826 69.946 1.00 18.26 194 GLN D C 1
ATOM 5866 O O . GLN D 1 194 ? 60.740 55.105 70.288 1.00 19.14 194 GLN D O 1
ATOM 5872 N N . SER D 1 195 ? 62.072 55.947 68.687 1.00 16.92 195 SER D N 1
ATOM 5873 C CA . SER D 1 195 ? 61.439 55.206 67.609 1.00 15.99 195 SER D CA 1
ATOM 5874 C C . SER D 1 195 ? 61.728 53.719 67.761 1.00 15.48 195 SER D C 1
ATOM 5875 O O . SER D 1 195 ? 62.821 53.324 68.171 1.00 15.94 195 SER D O 1
ATOM 5878 N N . PHE D 1 196 ? 60.747 52.892 67.433 1.00 14.65 196 PHE D N 1
ATOM 5879 C CA . PHE D 1 196 ? 60.938 51.455 67.525 1.00 14.69 196 PHE D CA 1
ATOM 5880 C C . PHE D 1 196 ? 61.764 50.988 66.328 1.00 15.99 196 PHE D C 1
ATOM 5881 O O . PHE D 1 196 ? 62.602 50.094 66.453 1.00 15.86 196 PHE D O 1
ATOM 5889 N N . PHE D 1 197 ? 61.524 51.596 65.171 1.00 16.64 197 PHE D N 1
ATOM 5890 C CA . PHE D 1 197 ? 62.245 51.235 63.956 1.00 18.41 197 PHE D CA 1
ATOM 5891 C C . PHE D 1 197 ? 63.445 52.146 63.701 1.00 20.77 197 PHE D C 1
ATOM 5892 O O . PHE D 1 197 ? 63.467 53.300 64.121 1.00 21.52 197 PHE D O 1
ATOM 5900 N N . GLU D 1 198 ? 64.441 51.615 63.004 1.00 23.99 198 GLU D N 1
ATOM 5901 C CA . GLU D 1 198 ? 65.642 52.371 62.684 1.00 26.52 198 GLU D CA 1
ATOM 5902 C C . GLU D 1 198 ? 65.327 53.435 61.636 1.00 27.05 198 GLU D C 1
ATOM 5903 O O . GLU D 1 198 ? 65.747 54.597 61.840 1.00 26.96 198 GLU D O 1
#

InterPro domains:
  IPR002547 tRNA-binding domain [PF01588] (93-194)
  IPR002547 tRNA-binding domain [PS50886] (87-197)
  IPR012340 Nucleic acid-binding, OB-fold [G3DSA:2.40.50.140] (4-196)
  IPR012340 Nucleic acid-binding, OB-fold [SSF50249] (88-198)
  IPR027855 Domain of unknown function DUF4479 [PF14794] (21-88)
  IPR033714 Phenylalanly tRNA synthetase, tRNA-binding-domain [cd02796] (93-196)
  IPR037154 YtpR-like superfamily [G3DSA:3.30.1940.10] (18-89)

Radius of gyration: 29.11 Å; Cα contacts (8 Å, |Δi|>4): 1695; chains: 4; bounding box: 78×80×66 Å

Organism: Staphylococcus saprophyticus subsp. saprophyticus (strain ATCC 15305 / DSM 20229 / NCIMB 8711 / NCTC 7292 / S-41) (NCBI:txid342451)

Sequence (756 aa):
NLFYNKEAVGDVAFLQINPTEGEYNYVTQGDVVEIQNDGEVVGYNIFNASNKATLTHIKLTETLVQAFQKAIEAAGFTYKLDADFTPKFVVGYVETKDKHPDADKLSVLSVDVATEKLQIVCGAPNVEAGQKVVVAKVGAVPSGVIKDAELRGVASSGICSKELGLPNAPQEKGIVLSDDYTVGQSFFENLFYNKEAVGDVAFLQINPTEGEYNYVTQGDVVEIQNDGEVVGYNIFNASNKATLTHIKLTETLVQAFQKAIEAAGFTYKLDADFTPKFVVGYVETKDKHPDADKLSVLSVDVATEKLQIVCGAPNVEAGQKVVVAKVGAVPSGVIKDAELRGVASSGICSKELGLPNAPQEKGIVLSDDYTVGQSFFENLFYNKEAVGDVAFLQINPTEGEYNYVTQGDVVEIQNDGEVVGYNIFNASNKATLTHIKLTETLVQAFQKAIEAAGFTYKLDADFTPKFVVGYVETKDKHPDADKLSVLSVDVATEKLQIVCGAPNVEAGQKVVVAKVGAVPSGVIKDAELRGVASSGICSKELGLPNAPQEKGIVLSDDYTVGQSFFENLFYNKEAVGDVAFLQINPTEGEYNYVTQGDVVEIQNDGEVVGYNIFNASNKATLTHIKLTETLVQAFQKAIEAAGFTYKLDADFTPKFVVGYVETKDKHPDADKLSVLSVDVATEKLQIVCGAPNVEAGQKVVVAKVGAVPSGVIKDAELRGVASSGICSKELGLPNAPQEKGIVLSDDYTVGQSFFE

Foldseek 3Di:
DWDAAPQAFHRDIDDDDDDDFADKDWCDFDQKIFIDTPPGTDDIDGPPVVVQAPAPVDDDDLRSLVSVQVVVVVRPDDDHDDNDPAFQKFKWAFADWADDPPDGQKIWTWIHQPVGIWTAIGNNPPDDHGFIFIKRFAQRFVVGGQHQAADPHHTHGIGAQVNVVDPDDDPDRYTGDDPVGDRNDHPDD/DWDDACAAFRHDIDDDDDPDFDDKDWCDFDQKIFIDGPPGTDDIDGPPVVVQAPAPVDDDDPRSLVSVQVVVVVRPDDDHDDDPPDAQKFKWAFADWADDPPDGQKIWTWIHQPVGIWTAIGNNPPDDHGFIFIKRFAQRFVVGGQHQAADPHHTHGIGAQVNVVDPDDDPRRYTGDDPVGDRNDHPPD/DWDDQCQAFRRDIDDDDDPDFDDKDWCDFDQKIFIDTDPGTDDIDGPPVVVQAPAPVDDDDPRSLVSVQVVVVVRPDDDHDDDDDQFQKFKWAFADWADDPPDGQKIWTWIHQPVGIWTAIGNNPPDDHGFIFIKRFAQRFVVGGQHQAADPHHTHGIGAQVNVVDPDDDPDRYTGDDPVGDRNDHPDD/DWDDAPQAFHRDIDDDDDDDFDDKDWCDFDQKIFIDTDPGTDDIDGPPVVVQAPAPVDDDDLRSLVSVQVVVVVRPDDDHDDRDPQFQKFKWAFADWACDPPDGQKIWTWIHQPVGIWTAIGNNPPDDHGFIFIKRFAQRFVVGGQHQAADPHHTHGIGAQVNVVDPDDDPRRYTGDDPVGDRNDHPDD

Secondary structure (DSSP, 8-state):
-EEEETTTTEEEEEEE-PPP---EEEEEETTEEEEEETTEEEEEEEETGGGTS--------HHHHHHHHHHHHHTT-----------SEEEEEEEEEEE-TTTSS-EEEEEE-SS-EEEEEE--TT--TT-EEEEE-TT--------EEEETTEEEE-----TT--SSPBS-----B-TTS-TTSBSB-/-EEEETTTTEEEEEEE--------EEEEETTEEEEEETTEEEEEEEETGGGTS--------HHHHHHHHHHHHHTT---------S-SEEEEEEEEEEE-TTTSS-EEEEEE-SS-EEEEEE--TT--TT-EEEEE-TT--------EEEETTEEEE-----TT--SSPBS-----B-TTS-TTSBSB-/-EE--TTTT-SEEEEE--------EEEEETTEEEEEETTEEEEEEEETGGGTS--------HHHHHHHHHHHHHTT---------S-SEEEEEEEEEEE-TTTSS-EEEEEE-SS-EEEEEE--TT--TT-EEEEE-TT--------EEEETTEEEE-----TT--SSPBS-----B-TTS-TTSBSB-/-EEEETTTTEEEEEEE-------EEEEEETTEEEEEETTEEEEEEEETGGGTS--------HHHHHHHHHHHHHTT-----------SEEEEEEEEEEE-TTTSS-EEEEEE-SS-EEEEEE--TT--TT-EEEEE-TT--------EEEETTEEEE-----TT--SSPBS-----B-TTS-TTSBSB-

Nearest PDB structures (foldseek):
  3bu2-assembly1_D  TM=1.002E+00  e=1.044E-31  Staphylococcus saprophyticus subsp. saprophyticus ATCC 15305 = NCTC 7292
  4p72-assembly1_A  TM=9.246E-01  e=1.432E-06  Pseudomonas aeruginosa PAO1
  7d8s-assembly2_C  TM=6.196E-01  e=3.371E-04  Homo sapiens
  7d8r-assembly2_D  TM=7.034E-01  e=1.155E-03  Homo sapiens
  2e8g-assembly2_B  TM=5.725E-01  e=4.904E-04  Pyrococcus horikoshii OT3

B-factor: mean 21.33, std 10.93, range [1.87, 96.54]